Protein AF-0000000084694044 (afdb_homodimer)

Solvent-accessible surface area (backbone atoms only — not comparable to full-atom values): 37065 Å² total; per-residue (Å²): 131,80,78,68,86,47,6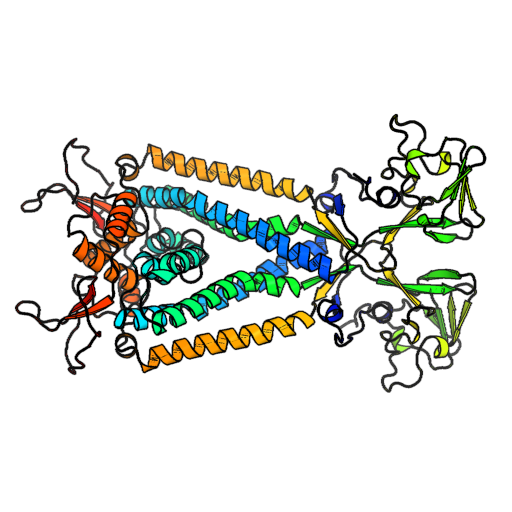2,68,46,20,51,41,33,52,61,80,54,73,52,84,45,79,73,38,28,49,36,62,48,44,68,48,71,86,25,48,60,45,54,37,50,50,50,44,47,48,46,37,54,54,55,17,48,47,51,32,49,50,49,54,63,64,42,46,62,39,52,32,37,46,50,53,39,39,24,30,65,36,58,39,45,55,63,39,50,51,29,47,59,54,32,65,66,37,70,65,26,48,50,39,43,62,73,44,52,81,78,54,66,56,68,67,52,49,50,53,49,50,50,50,47,51,50,28,49,49,48,70,43,43,31,53,59,52,40,67,22,47,46,68,43,66,32,52,33,40,25,30,52,40,96,86,71,34,73,41,59,44,62,70,22,30,37,38,42,96,94,38,81,39,47,48,63,39,82,63,32,57,79,61,44,59,54,72,82,14,37,35,39,45,91,94,42,73,41,44,36,56,76,53,33,71,81,74,61,88,62,67,50,65,60,34,45,56,35,66,27,68,40,94,86,32,52,40,42,60,27,39,32,71,81,62,32,21,16,38,27,36,15,67,43,43,48,70,55,49,50,56,53,48,49,52,50,49,51,52,49,48,51,50,38,50,50,23,65,72,68,20,64,51,55,67,72,56,43,39,66,37,62,65,37,46,28,42,33,47,32,52,28,48,31,70,74,75,41,84,61,54,46,47,54,19,22,70,55,47,50,50,54,50,56,71,65,60,48,32,31,18,36,43,56,42,70,57,47,98,96,34,84,38,22,35,50,43,37,31,63,80,67,82,60,72,48,54,76,79,77,58,94,76,71,52,44,44,132,79,79,68,86,48,64,67,45,17,56,39,32,53,56,80,56,72,52,83,45,80,75,38,28,49,36,61,50,42,68,48,71,86,24,49,60,45,55,37,50,49,51,43,47,48,46,35,53,54,53,18,47,48,51,32,49,50,49,53,63,64,42,45,62,41,52,33,36,44,50,52,38,37,24,31,65,36,58,38,44,54,63,40,49,50,28,46,58,55,32,63,67,37,71,65,26,46,50,39,43,62,73,44,52,82,77,53,65,56,68,65,51,50,52,52,49,51,48,51,46,49,48,30,50,48,47,71,42,43,30,54,59,52,40,67,21,48,46,67,43,66,32,51,31,39,24,30,53,40,97,86,70,34,75,41,60,44,59,70,22,30,36,37,42,95,94,38,80,40,48,50,61,38,84,63,34,54,80,62,36,67,47,68,83,14,36,33,38,43,94,94,42,74,40,44,34,54,76,52,33,76,80,74,64,86,65,60,48,68,58,26,55,53,39,63,31,67,40,94,85,34,50,42,43,59,27,38,31,71,80,60,33,22,16,38,28,36,14,68,43,43,48,70,54,48,50,57,53,50,50,52,50,48,50,52,50,47,52,50,38,49,49,22,64,72,68,21,65,51,53,66,72,56,42,40,65,37,62,64,37,45,27,43,32,47,32,53,28,48,30,71,74,75,38,83,60,54,46,46,54,19,21,68,56,47,51,51,53,49,57,70,63,60,48,33,31,20,36,42,54,43,69,56,46,96,96,33,84,39,23,34,50,45,38,30,62,80,68,82,63,72,48,56,77,80,74,59,96,73,70,52,46,44

Foldseek 3Di:
DQDPLCQQCQQPQQPPDDCPDPVLLQDFRFWDDWADPVVQVVVLVVCLVPVVVVVLVVLCVVLLQLLQLLLLQCLLFFFDWPQLSVCCFPPQLDPSNLVVCVVCLVVGDDPVNNVSSVLSNVSSVCSVCRSVLQSSFKGKDFAKFKWFQDPVRDTDTQQQKWKADPNDIDGSSDSCVQVPQDDQAIWIDDPPDIDGSVQQAPPDDPPSRSSSNPRVQCPDPRRIDIDGDPVRTMIIGTSCSSVVVVVVVVVVSVVSSVVSVVCSCVRRPCVVVVNTRHDVNSVVQSVVALCVQPNDPCVPDDPVRSVVSSVVVRFTWHWEWDAQDDVRQAIEIHIYRPDDDRHDDPPPPDGHYD/DQDPLCQQCQQPQPQPPPCPDPVLLQDFRFWDDWADPVVQVVVLVVCLVPVVVVVLVVLCVVLLQLLQLLLLQCLLFFFDWPQLSVCCFPPQLDPSNLVVCVVCLVVGDDPVNNVSSVLSNVSSVCSVCRSVLQSSFKHKDFDKFKWFQDPVRDTDTQQQKWKADPNDIDGSSDSCVQVVQADQAIWIDDPPDIDGSVQQAPPDDPPSRSSSNPRVQCPPPRRIDIDGDPVRTMIIGTSCSSVVVVVVVVVVSVVVSVVSVVCSCVRRPCVVVVNTRHDVNSVVQSVVALCVQPNDPCVPDDPVRSVVSSVVVRATWHWEWDAQDDVRNAIEIHIYRPDDDRHDDPPPVDGHYD

Organism: Botryosphaeria parva (strain UCR-NP2) (NCBI:txid1287680)

Secondary structure (DSSP, 8-state):
----S-HHHHHSS-------SHHHHT---EEEEEE-HHHHHHHHHHHIIIIIHHHHHHHHHHHHHHHHHHHHHHHHHS-EEHHHHHHHHHSTTSHHHHHHHHHTGGG---HHHHHHHHHHHHHHHHHHHHHHHHHHHEEEEEPEEEEEE-TTS-EEEGGG-EEEETTEEEETT-TTGGGG---TT-EEEETTEEEEHHHHS-TT-SS-S--TT--TT-STTSSEEEEE-TT--EEEEE-GGGHHHHHHHHHHHHHHHHHHHHHHHHH-HHHHTT----HHHHHHHHHHHHHHHH-S--TT--HHHHHHHHHHHT-EEEEEEE--BTTB-SBEEEEESS--S-------TT--B-/----S-HHHHHSS-------SHHHHT---EEEEEE-HHHHHHHHHHHIIIIIHHHHHHHHHHHHHHHHHHHHHHHHHS-EEHHHHHHHHHSTTSHHHHHHHHHTGGG---HHHHHHHHHHHHHHHHHHHHHHHHHHHEEEEEPEEEEEE-TTS-EEEGGG-EEEETTEEEETT-TTGGGG---TT-EEEETTEEEEHHHHS-S--SS-S--TT--TT-STTSSEEEEE-TT--EEEEE-GGGHHHHHHHHHHHHHHHHHHHHHHHHH-HHHHTT----HHHHHHHHHHHHHHHH-S--TT--HHHHHHHHHHHT-EEEEEEE--BTTB-SBEEEEESS--S-------TT--B-

Sequence (708 aa):
MSLPKFANKAICRPAREVPSTLSTFSSVTFSTGTLSWAKAKAIEVLWNFIIGKSIQVVLVLSSYWVFMGALLRNAERTPIPYNVYSSLAFQHGSLASMWYVLKNFGKMRGFRLKATLLWLLFSIFFILASPGILDLMAGYISKKQALVQLSNSVLVPWKNATYVTDSQTFHVSDPWFYKNVPNADGTFHLLDDSWKASDLFTPGGPNPVPHFGTARLQAKGGPFECVPTYENTYEWGLAPGILLIWIPLMLIWTAGMYLVWFDTHRNSKLWRSGRRLGMWRAVLDLAEAIREDLGPDLAGYSNEELDKAINEKGSSWMYYAEGPAVGRPVSHIGLSSRQSGKFDLRADAGQLYGMSLPKFANKAICRPAREVPSTLSTFSSVTFSTGTLSWAKAKAIEVLWNFIIGKSIQVVLVLSSYWVFMGALLRNAERTPIPYNVYSSLAFQHGSLASMWYVLKNFGKMRGFRLKATLLWLLFSIFFILASPGILDLMAGYISKKQALVQLSNSVLVPWKNATYVTDSQTFHVSDPWFYKNVPNADGTFHLLDDSWKASDLFTPGGPNPVPHFGTARLQAKGGPFECVPTYENTYEWGLAPGILLIWIPLMLIWTAGMYLVWFDTHRNSKLWRSGRRLGMWRAVLDLAEAIREDLGPDLAGYSNEELDKAINEKGSSWMYYAEGPAVGRPVSHIGLSSRQSGKFDLRADAGQLYG

pLDDT: mean 76.67, std 16.58, range [20.52, 97.31]

Structure (mmCIF, N/CA/C/O backbone):
data_AF-0000000084694044-model_v1
#
loop_
_entity.id
_entity.type
_entity.pdbx_description
1 polymer 'Uncharacterized protein'
#
loop_
_atom_site.group_PDB
_atom_site.id
_atom_site.type_symbol
_atom_site.label_atom_id
_atom_site.label_alt_id
_atom_site.label_comp_id
_atom_site.label_asym_id
_atom_site.label_entity_id
_atom_site.label_seq_id
_atom_site.pdbx_PDB_ins_code
_atom_site.Cartn_x
_atom_site.Cartn_y
_atom_site.Cartn_z
_atom_site.occupancy
_atom_site.B_iso_or_equiv
_atom_site.auth_seq_id
_atom_site.auth_comp_id
_atom_site.auth_asym_id
_atom_site.auth_atom_id
_atom_site.pdbx_PDB_model_num
ATOM 1 N N . MET A 1 1 ? 5.668 9.438 37.625 1 20.52 1 MET A N 1
ATOM 2 C CA . MET A 1 1 ? 5.152 9.516 36.25 1 20.52 1 MET A CA 1
ATOM 3 C C . MET A 1 1 ? 4.668 10.93 35.938 1 20.52 1 MET A C 1
ATOM 5 O O . MET A 1 1 ? 3.684 11.391 36.531 1 20.52 1 MET A O 1
ATOM 9 N N . SER A 1 2 ? 5.566 11.914 35.75 1 25.88 2 SER A N 1
ATOM 10 C CA . SER A 1 2 ? 5.371 13.359 35.688 1 25.88 2 SER A CA 1
ATOM 11 C C . SER A 1 2 ? 4.266 13.711 34.688 1 25.88 2 SER A C 1
ATOM 13 O O . SER A 1 2 ? 4.223 13.172 33.562 1 25.88 2 SER A O 1
ATOM 15 N N . LEU A 1 3 ? 3.221 14.117 35.219 1 29.59 3 LEU A N 1
ATOM 16 C CA . LEU A 1 3 ? 2.031 14.523 34.5 1 29.59 3 LEU A CA 1
ATOM 17 C C . LEU A 1 3 ? 2.396 15.461 33.344 1 29.59 3 LEU A C 1
ATOM 19 O O . LEU A 1 3 ? 3.119 16.438 33.531 1 29.59 3 LEU A O 1
ATOM 23 N N . PRO A 1 4 ? 2.439 15.094 32.156 1 34.22 4 PRO A N 1
ATOM 24 C CA . PRO A 1 4 ? 2.938 15.805 30.969 1 34.22 4 PRO A CA 1
ATOM 25 C C . PRO A 1 4 ? 2.387 17.219 30.859 1 34.22 4 PRO A C 1
ATOM 27 O O . PRO A 1 4 ? 1.337 17.531 31.438 1 34.22 4 PRO A O 1
ATOM 30 N N . LYS A 1 5 ? 3.156 18.234 30.453 1 40.16 5 LYS A N 1
ATOM 31 C CA . LYS A 1 5 ? 3.047 19.625 30.016 1 40.16 5 LYS A CA 1
ATOM 32 C C . LYS A 1 5 ? 1.666 19.906 29.422 1 40.16 5 LYS A C 1
ATOM 34 O O . LYS A 1 5 ? 1.538 20.156 28.219 1 40.16 5 LYS A O 1
ATOM 39 N N . PHE A 1 6 ? 0.586 19.469 30.031 1 38.5 6 PHE A N 1
ATOM 40 C CA . PHE A 1 6 ? -0.813 19.391 29.625 1 38.5 6 PHE A CA 1
ATOM 41 C C . PHE A 1 6 ? -1.499 20.734 29.781 1 38.5 6 PHE A C 1
ATOM 43 O O . PHE A 1 6 ? -2.553 20.969 29.188 1 38.5 6 PHE A O 1
ATOM 50 N N . ALA A 1 7 ? -1.032 21.625 30.562 1 40.69 7 ALA A N 1
ATOM 51 C CA . ALA A 1 7 ? -1.836 22.766 31 1 40.69 7 ALA A CA 1
ATOM 52 C C . ALA A 1 7 ? -2.154 23.703 29.844 1 40.69 7 ALA A C 1
ATOM 54 O O . ALA A 1 7 ? -3.307 24.094 29.656 1 40.69 7 ALA A O 1
ATOM 55 N N . ASN A 1 8 ? -1.2 24.234 29.188 1 42.09 8 ASN A N 1
ATOM 56 C CA . ASN A 1 8 ? -1.418 25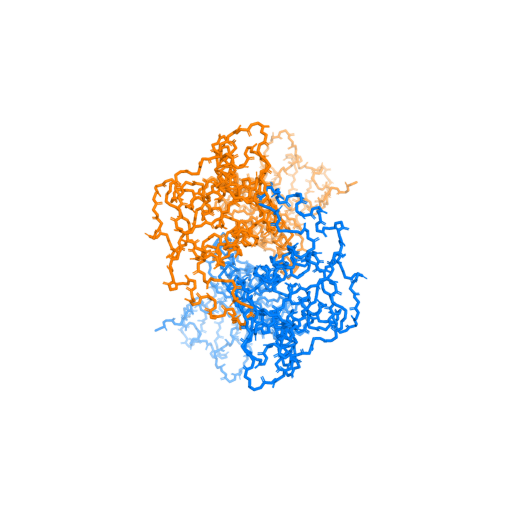.156 28.078 1 42.09 8 ASN A CA 1
ATOM 57 C C . ASN A 1 8 ? -2.148 24.469 26.922 1 42.09 8 ASN A C 1
ATOM 59 O O . ASN A 1 8 ? -2.869 25.125 26.156 1 42.09 8 ASN A O 1
ATOM 63 N N . LYS A 1 9 ? -2.033 23.078 26.938 1 49.19 9 LYS A N 1
ATOM 64 C CA . LYS A 1 9 ? -2.604 22.203 25.906 1 49.19 9 LYS A CA 1
ATOM 65 C C . LYS A 1 9 ? -4.129 22.172 26 1 49.19 9 LYS A C 1
ATOM 67 O O . LYS A 1 9 ? -4.812 22.016 24.984 1 49.19 9 LYS A O 1
ATOM 72 N N . ALA A 1 10 ? -4.551 22.625 27.281 1 53.75 10 ALA A N 1
ATOM 73 C CA . ALA A 1 10 ? -5.961 22.375 27.562 1 53.75 10 ALA A CA 1
ATOM 74 C C . ALA A 1 10 ? -6.848 23.422 26.922 1 53.75 10 ALA A C 1
ATOM 76 O O . ALA A 1 10 ? -7.973 23.125 26.5 1 53.75 10 ALA A O 1
ATOM 77 N N . ILE A 1 11 ? -6.332 24.594 26.859 1 60 11 ILE A N 1
ATOM 78 C CA . ILE A 1 11 ? -7.215 25.641 26.359 1 60 11 ILE A CA 1
ATOM 79 C C . ILE A 1 11 ? -7.434 25.453 24.859 1 60 11 ILE A C 1
ATOM 81 O O . ILE A 1 11 ? -8.547 25.609 24.375 1 60 11 ILE A O 1
ATOM 85 N N . CYS A 1 12 ? -6.367 25.188 24.203 1 62.72 12 CYS A N 1
ATOM 86 C CA . CYS A 1 12 ? -6.496 25.047 22.75 1 62.72 12 CYS A CA 1
ATOM 87 C C . CYS A 1 12 ? -6.512 23.578 22.359 1 62.72 12 CYS A C 1
ATOM 89 O O . CYS A 1 12 ? -6.305 23.234 21.188 1 62.72 12 CYS A O 1
ATOM 91 N N . ARG A 1 13 ? -6.805 22.75 23.297 1 57.44 13 ARG A N 1
ATOM 92 C CA . ARG A 1 13 ? -6.91 21.359 22.891 1 57.44 13 ARG A CA 1
ATOM 93 C C . ARG A 1 13 ? -8.203 21.109 22.109 1 57.44 13 ARG A C 1
ATOM 95 O O . ARG A 1 13 ? -9.242 21.688 22.422 1 57.44 13 ARG A O 1
ATOM 102 N N . PRO A 1 14 ? -7.996 20.453 20.969 1 52.56 14 PRO A N 1
ATOM 103 C CA . PRO A 1 14 ? -9.227 20.141 20.234 1 52.56 14 PRO A CA 1
ATOM 104 C C . PRO A 1 14 ? -10.305 19.531 21.109 1 52.56 14 PRO A C 1
ATOM 106 O O . PRO A 1 14 ? -10 18.719 22 1 52.56 14 PRO A O 1
ATOM 109 N N . ALA A 1 15 ? -11.375 20.328 21.266 1 46.97 15 ALA A N 1
ATOM 110 C CA . ALA A 1 15 ? -12.508 19.812 22.031 1 46.97 15 ALA A CA 1
ATOM 111 C C . ALA A 1 15 ? -12.867 18.406 21.578 1 46.97 15 ALA A C 1
ATOM 113 O O . ALA A 1 15 ? -12.805 18.094 20.375 1 46.97 15 ALA A O 1
ATOM 114 N N . ARG A 1 16 ? -12.641 17.484 22.516 1 44.78 16 ARG A N 1
ATOM 115 C CA . ARG A 1 16 ? -13.188 16.156 22.297 1 44.78 16 ARG A CA 1
ATOM 116 C C . ARG A 1 16 ? -14.617 16.219 21.766 1 44.78 16 ARG A C 1
ATOM 118 O O . ARG A 1 16 ? -15.57 16.141 22.547 1 44.78 16 ARG A O 1
ATOM 125 N N . GLU A 1 17 ? -14.797 17.266 20.922 1 43.81 17 GLU A N 1
ATOM 126 C CA . GLU A 1 17 ? -16.203 17.328 20.531 1 43.81 17 GLU A CA 1
ATOM 127 C C . GLU A 1 17 ? -16.578 16.156 19.641 1 43.81 17 GLU A C 1
ATOM 129 O O . GLU A 1 17 ? -15.766 15.711 18.812 1 43.81 17 GLU A O 1
ATOM 134 N N . VAL A 1 18 ? -17.5 15.531 20.219 1 42.78 18 VAL A N 1
ATOM 135 C CA . VAL A 1 18 ? -18.203 14.547 19.391 1 42.78 18 VAL A CA 1
ATOM 136 C C . VAL A 1 18 ? -18.531 15.148 18.031 1 42.78 18 VAL A C 1
ATOM 138 O O . VAL A 1 18 ? -19.078 16.25 17.938 1 42.78 18 VAL A O 1
ATOM 141 N N . PRO A 1 19 ? -17.812 14.711 16.984 1 46.81 19 PRO A N 1
ATOM 142 C CA . PRO A 1 19 ? -18.062 15.258 15.648 1 46.81 19 PRO A CA 1
ATOM 143 C C . PRO A 1 19 ? -19.547 15.383 15.328 1 46.81 19 PRO A C 1
ATOM 145 O O . PRO A 1 19 ? -20.281 14.398 15.398 1 46.81 19 PRO A O 1
ATOM 148 N N . SER A 1 20 ? -20.203 16.422 15.641 1 49.09 20 SER A N 1
ATOM 149 C CA . SER A 1 20 ? -21.609 16.562 15.281 1 49.09 20 SER A CA 1
ATOM 150 C C . SER A 1 20 ? -21.781 16.719 13.773 1 49.09 20 SER A C 1
ATOM 152 O O . SER A 1 20 ? -22.875 16.5 13.242 1 49.09 20 SER A O 1
ATOM 154 N N . THR A 1 21 ? -20.797 17.344 13.078 1 51.16 21 THR A N 1
ATOM 155 C CA . THR A 1 21 ? -20.953 17.531 11.633 1 51.16 21 THR A CA 1
ATOM 156 C C . THR A 1 21 ? -19.859 16.766 10.883 1 51.16 21 THR A C 1
ATOM 158 O O . THR A 1 21 ? -18.828 16.391 11.461 1 51.16 21 THR A O 1
ATOM 161 N N . LEU A 1 22 ? -20.219 16.344 9.734 1 52.72 22 LEU A N 1
ATOM 162 C CA . LEU A 1 22 ? -19.297 15.648 8.844 1 52.72 22 LEU A CA 1
ATOM 163 C C . LEU A 1 22 ? -17.922 16.281 8.891 1 52.72 22 LEU A C 1
ATOM 165 O O . LEU A 1 22 ? -16.906 15.594 8.789 1 52.72 22 LEU A O 1
ATOM 169 N N . SER A 1 23 ? -17.922 17.547 9.109 1 54.19 23 SER A N 1
ATOM 170 C CA . SER A 1 23 ? -16.672 18.297 9.164 1 54.19 23 SER A CA 1
ATOM 171 C C . SER A 1 23 ? -15.859 17.922 10.398 1 54.19 23 SER A C 1
ATOM 173 O O . SER A 1 23 ? -14.625 17.906 10.359 1 54.19 23 SER A O 1
ATOM 175 N N . THR A 1 24 ? -16.594 17.531 11.375 1 55.44 24 THR A N 1
ATOM 176 C CA . THR A 1 24 ? -15.93 17.172 12.625 1 55.44 24 THR A CA 1
ATOM 177 C C . THR A 1 24 ? -15.406 15.742 12.555 1 55.44 24 THR A C 1
ATOM 179 O O . THR A 1 24 ? -14.492 15.375 13.297 1 55.44 24 THR A O 1
ATOM 182 N N . PHE A 1 25 ? -16 14.984 11.648 1 58.56 25 PHE A N 1
ATOM 183 C CA . PHE A 1 25 ? -15.586 13.594 11.492 1 58.56 25 PHE A CA 1
ATOM 184 C C . PHE A 1 25 ? -14.125 13.516 11.07 1 58.56 25 PHE A C 1
ATOM 186 O O . PHE A 1 25 ? -13.438 12.547 11.391 1 58.56 25 PHE A O 1
ATOM 193 N N . SER A 1 26 ? -13.672 14.602 10.555 1 65.62 26 SER A N 1
ATOM 194 C CA . SER A 1 26 ? -12.336 14.562 9.961 1 65.62 26 SER A CA 1
ATOM 195 C C . SER A 1 26 ? -11.375 15.461 10.719 1 65.62 26 SER A C 1
ATOM 197 O O . SER A 1 26 ? -10.43 16 10.141 1 65.62 26 SER A O 1
ATOM 199 N N . SER A 1 27 ? -11.75 15.562 12.094 1 73.69 27 SER A N 1
ATOM 200 C CA . SER A 1 27 ? -10.844 16.422 12.852 1 73.69 27 SER A CA 1
ATOM 201 C C . SER A 1 27 ? -9.977 15.594 13.805 1 73.69 27 SER A C 1
ATOM 203 O O . SER A 1 27 ? -10.406 14.555 14.297 1 73.69 27 SER A O 1
ATOM 205 N N . VAL A 1 28 ? -8.812 16.109 13.961 1 78.31 28 VAL A N 1
ATOM 206 C CA . VAL A 1 28 ? -7.887 15.477 14.891 1 78.31 28 VAL A CA 1
ATOM 207 C C . VAL A 1 28 ? -8.281 15.828 16.328 1 78.31 28 VAL A C 1
ATOM 209 O O . VAL A 1 28 ? -8.352 17 16.688 1 78.31 28 VAL A O 1
ATOM 212 N N . THR A 1 29 ? -8.68 14.789 17.109 1 75.38 29 THR A N 1
ATOM 213 C CA . THR A 1 29 ? -9.117 15.039 18.469 1 75.38 29 THR A CA 1
ATOM 214 C C . THR A 1 29 ? -8.023 14.648 19.469 1 75.38 29 THR A C 1
ATOM 216 O O . THR A 1 29 ? -8.023 15.117 20.609 1 75.38 29 THR A O 1
ATOM 219 N N . PHE A 1 30 ? -7.238 13.742 19.047 1 76.75 30 PHE A N 1
ATOM 220 C CA . PHE A 1 30 ? -6.121 13.336 19.891 1 76.75 30 PHE A CA 1
ATOM 221 C C . PHE A 1 30 ? -4.793 13.68 19.234 1 76.75 30 PHE A C 1
ATOM 223 O O . PHE A 1 30 ? -4.539 13.273 18.094 1 76.75 30 PHE A O 1
ATOM 230 N N . SER A 1 31 ? -4.109 14.609 19.875 1 82.94 31 SER A N 1
ATOM 231 C CA . SER A 1 31 ? -2.82 14.992 19.312 1 82.94 31 SER A CA 1
ATOM 232 C C . SER A 1 31 ? -1.753 15.102 20.391 1 82.94 31 SER A C 1
ATOM 234 O O . SER A 1 31 ? -2.07 15.312 21.562 1 82.94 31 SER A O 1
ATOM 236 N N . THR A 1 32 ? -0.509 14.758 19.953 1 79.38 32 THR A N 1
ATOM 237 C CA . THR A 1 32 ? 0.59 14.82 20.906 1 79.38 32 THR A CA 1
ATOM 238 C C . THR A 1 32 ? 1.888 15.227 20.203 1 79.38 32 THR A C 1
ATOM 240 O O . THR A 1 32 ? 2.02 15.078 19 1 79.38 32 THR A O 1
ATOM 243 N N . GLY A 1 33 ? 2.656 15.945 21.016 1 81.5 33 GLY A N 1
ATOM 244 C CA . GLY A 1 33 ? 4.012 16.219 20.562 1 81.5 33 GLY A CA 1
ATOM 245 C C . GLY A 1 33 ? 4.195 17.625 20.047 1 81.5 33 GLY A C 1
ATOM 246 O O . GLY A 1 33 ? 3.221 18.344 19.812 1 81.5 33 GLY A O 1
ATOM 247 N N . THR A 1 34 ? 5.449 18.125 20.078 1 85.62 34 THR A N 1
ATOM 248 C CA . THR A 1 34 ? 5.93 19.344 19.422 1 85.62 34 THR A CA 1
ATOM 249 C C . THR A 1 34 ? 6.98 19.016 18.375 1 85.62 34 THR A C 1
ATOM 251 O O . THR A 1 34 ? 8.164 18.875 18.688 1 85.62 34 THR A O 1
ATOM 254 N N . LEU A 1 35 ? 6.441 18.953 17.156 1 87.56 35 LEU A N 1
ATOM 255 C CA . LEU A 1 35 ? 7.281 18.422 16.078 1 87.56 35 LEU A CA 1
ATOM 256 C C . LEU A 1 35 ? 7.434 19.422 14.953 1 87.56 35 LEU A C 1
ATOM 258 O O . LEU A 1 35 ? 6.555 20.266 14.742 1 87.56 35 LEU A O 1
ATOM 262 N N . SER A 1 36 ? 8.602 19.266 14.375 1 83.94 36 SER A N 1
ATOM 263 C CA . SER A 1 36 ? 8.719 19.938 13.086 1 83.94 36 SER A CA 1
ATOM 264 C C . SER A 1 36 ? 7.859 19.25 12.023 1 83.94 36 SER A C 1
ATOM 266 O O . SER A 1 36 ? 7.367 18.141 12.242 1 83.94 36 SER A O 1
ATOM 268 N N . TRP A 1 37 ? 7.656 19.906 10.992 1 84.69 37 TRP A N 1
ATOM 269 C CA . TRP A 1 37 ? 6.852 19.328 9.914 1 84.69 37 TRP A CA 1
ATOM 270 C C . TRP A 1 37 ? 7.434 18 9.445 1 84.69 37 TRP A C 1
ATOM 272 O O . TRP A 1 37 ? 6.695 17.031 9.258 1 84.69 37 TRP A O 1
ATOM 282 N N . ALA A 1 38 ? 8.719 17.984 9.289 1 83.81 38 ALA A N 1
ATOM 283 C CA . ALA A 1 38 ? 9.375 16.781 8.773 1 83.81 38 ALA A CA 1
ATOM 284 C C . ALA A 1 38 ? 9.188 15.602 9.719 1 83.81 38 ALA A C 1
ATOM 286 O O . ALA A 1 38 ? 8.953 14.477 9.281 1 83.81 38 ALA A O 1
ATOM 287 N N . LYS A 1 39 ? 9.305 15.891 10.914 1 87.44 39 LYS A N 1
ATOM 288 C CA . LYS A 1 39 ? 9.148 14.82 11.898 1 87.44 39 LYS A CA 1
ATOM 289 C C . LYS A 1 39 ? 7.703 14.344 11.969 1 87.44 39 LYS A C 1
ATOM 291 O O . LYS A 1 39 ? 7.445 13.141 12.078 1 87.44 39 LYS A O 1
ATOM 296 N N . ALA A 1 40 ? 6.781 15.32 11.953 1 90.5 40 ALA A N 1
ATOM 297 C CA . ALA A 1 40 ? 5.367 14.945 11.961 1 90.5 40 ALA A CA 1
ATOM 298 C C . ALA A 1 40 ? 5.012 14.102 10.742 1 90.5 40 ALA A C 1
ATOM 300 O O . ALA A 1 40 ? 4.305 13.102 10.859 1 90.5 40 ALA A O 1
ATOM 301 N N . LYS A 1 41 ? 5.566 14.477 9.625 1 90.31 41 LYS A N 1
ATOM 302 C CA . LYS A 1 41 ? 5.316 13.742 8.391 1 90.31 41 LYS A CA 1
ATOM 303 C C . LYS A 1 41 ? 5.93 12.344 8.445 1 90.31 41 LYS A C 1
ATOM 305 O O . LYS A 1 41 ? 5.316 11.367 8 1 90.31 41 LYS A O 1
ATOM 310 N N . ALA A 1 42 ? 7.09 12.242 8.992 1 89.25 42 ALA A N 1
ATOM 311 C CA . ALA A 1 42 ? 7.75 10.945 9.102 1 89.25 42 ALA A CA 1
ATOM 312 C C . ALA A 1 42 ? 6.945 9.992 9.984 1 89.25 42 ALA A C 1
ATOM 314 O O . ALA A 1 42 ? 6.805 8.812 9.664 1 89.25 42 ALA A O 1
ATOM 315 N N . ILE A 1 43 ? 6.398 10.539 11.023 1 91.38 43 ILE A N 1
ATOM 316 C CA . ILE A 1 43 ? 5.602 9.711 11.93 1 91.38 43 ILE A CA 1
ATOM 317 C C . ILE A 1 43 ? 4.344 9.234 11.211 1 91.38 43 ILE A C 1
ATOM 319 O O . ILE A 1 43 ? 3.941 8.07 11.359 1 91.38 43 ILE A O 1
ATOM 323 N N . GLU A 1 44 ? 3.801 10.117 10.516 1 92.5 44 GLU A N 1
ATOM 324 C CA . GLU A 1 44 ? 2.598 9.758 9.773 1 92.5 44 GLU A CA 1
ATOM 325 C C . GLU A 1 44 ? 2.887 8.664 8.75 1 92.5 44 GLU A C 1
ATOM 327 O O . GLU A 1 44 ? 2.123 7.703 8.625 1 92.5 44 GLU A O 1
ATOM 332 N N . VAL A 1 45 ? 3.949 8.828 8.055 1 90.69 45 VAL A N 1
ATOM 333 C CA . VAL A 1 45 ? 4.309 7.852 7.035 1 90.69 45 VAL A CA 1
ATOM 334 C C . VAL A 1 45 ? 4.629 6.512 7.695 1 90.69 45 VAL A C 1
ATOM 336 O O . VAL A 1 45 ? 4.262 5.453 7.18 1 90.69 45 VAL A O 1
ATOM 339 N N . LEU A 1 46 ? 5.277 6.559 8.812 1 91.56 46 LEU A N 1
ATOM 340 C CA . LEU A 1 46 ? 5.574 5.336 9.547 1 91.56 46 LEU A CA 1
ATOM 341 C C . LEU A 1 46 ? 4.293 4.66 10.023 1 91.56 46 LEU A C 1
ATOM 343 O O . LEU A 1 46 ? 4.176 3.434 9.969 1 91.56 46 LEU A O 1
ATOM 347 N N . TRP A 1 47 ? 3.369 5.477 10.461 1 91.25 47 TRP A N 1
ATOM 348 C CA . TRP A 1 47 ? 2.062 4.953 10.844 1 91.25 47 TRP A CA 1
ATOM 349 C C . TRP A 1 47 ? 1.401 4.23 9.672 1 91.25 47 TRP A C 1
ATOM 351 O O . TRP A 1 47 ? 0.889 3.119 9.828 1 91.25 47 TRP A O 1
ATOM 361 N N . ASN A 1 48 ? 1.427 4.828 8.562 1 89.75 48 ASN A N 1
ATOM 362 C CA . ASN A 1 48 ? 0.819 4.234 7.379 1 89.75 48 ASN A CA 1
ATOM 363 C C . ASN A 1 48 ? 1.51 2.934 6.984 1 89.75 48 ASN A C 1
ATOM 365 O O . ASN A 1 48 ? 0.851 1.976 6.574 1 89.75 48 ASN A O 1
ATOM 369 N N . PHE A 1 49 ? 2.766 2.924 7.156 1 87.25 49 PHE A N 1
ATOM 370 C CA . PHE A 1 49 ? 3.539 1.753 6.758 1 87.25 49 PHE A CA 1
ATOM 371 C C . PHE A 1 49 ? 3.348 0.614 7.754 1 87.25 49 PHE A C 1
ATOM 373 O O . PHE A 1 49 ? 3.148 -0.536 7.355 1 87.25 49 PHE A O 1
ATOM 380 N N . ILE A 1 50 ? 3.322 0.873 8.977 1 89.75 50 ILE A N 1
ATOM 381 C CA . ILE A 1 50 ? 3.262 -0.177 9.992 1 89.75 50 ILE A CA 1
ATOM 382 C C . ILE A 1 50 ? 1.813 -0.618 10.188 1 89.75 50 ILE A C 1
ATOM 384 O O . ILE A 1 50 ? 1.49 -1.798 10.031 1 89.75 50 ILE A O 1
ATOM 388 N N . ILE A 1 51 ? 0.95 0.3 10.422 1 91.12 51 ILE A N 1
ATOM 389 C CA . ILE A 1 51 ? -0.434 -0.05 10.727 1 91.12 51 ILE A CA 1
ATOM 390 C C . ILE A 1 51 ? -1.184 -0.353 9.43 1 91.12 51 ILE A C 1
ATOM 392 O O . ILE A 1 51 ? -1.877 -1.368 9.328 1 91.12 51 ILE A O 1
ATOM 396 N N . GLY A 1 52 ? -1.035 0.521 8.492 1 89.81 52 GLY A N 1
ATOM 397 C CA . GLY A 1 52 ? -1.729 0.314 7.23 1 89.81 52 GLY A CA 1
ATOM 398 C C . GLY A 1 52 ? -1.355 -0.989 6.547 1 89.81 52 GLY A C 1
ATOM 399 O O . GLY A 1 52 ? -2.229 -1.788 6.203 1 89.81 52 GLY A O 1
ATOM 400 N N . LYS A 1 53 ? -0.103 -1.26 6.387 1 88.25 53 LYS A N 1
ATOM 401 C CA . LYS A 1 53 ? 0.35 -2.463 5.695 1 88.25 53 LYS A CA 1
ATOM 402 C C . LYS A 1 53 ? 0.123 -3.707 6.547 1 88.25 53 LYS A C 1
ATOM 404 O O . LYS A 1 53 ? -0.151 -4.785 6.02 1 88.25 53 LYS A O 1
ATOM 409 N N . SER A 1 54 ? 0.228 -3.561 7.859 1 90.81 54 SER A N 1
ATOM 410 C CA . SER A 1 54 ? -0.022 -4.703 8.727 1 90.81 54 SER A CA 1
ATOM 411 C C . SER A 1 54 ? -1.469 -5.176 8.625 1 90.81 54 SER A C 1
ATOM 413 O O . SER A 1 54 ? -1.73 -6.375 8.516 1 90.81 54 SER A O 1
ATOM 415 N N . ILE A 1 55 ? -2.312 -4.215 8.641 1 92.88 55 ILE A N 1
ATOM 416 C CA . ILE A 1 55 ? -3.723 -4.582 8.539 1 92.88 55 ILE A CA 1
ATOM 417 C C . ILE A 1 55 ? -4.004 -5.199 7.176 1 92.88 55 ILE A C 1
ATOM 419 O O . ILE A 1 55 ? -4.762 -6.168 7.066 1 92.88 55 ILE A O 1
ATOM 423 N N . GLN A 1 56 ? -3.379 -4.641 6.188 1 91 56 GLN A N 1
ATOM 424 C CA . GLN A 1 56 ? -3.553 -5.184 4.848 1 91 56 GLN A CA 1
ATOM 425 C C . GLN A 1 56 ? -3.068 -6.629 4.77 1 91 56 GLN A C 1
ATOM 427 O O . GLN A 1 56 ? -3.74 -7.484 4.191 1 91 56 GLN A O 1
ATOM 432 N N . VAL A 1 57 ? -1.997 -6.949 5.41 1 89.38 57 VAL A N 1
ATOM 433 C CA . VAL A 1 57 ? -1.444 -8.297 5.426 1 89.38 57 VAL A CA 1
ATOM 434 C C . VAL A 1 57 ? -2.396 -9.242 6.16 1 89.38 57 VAL A C 1
ATOM 436 O O . VAL A 1 57 ? -2.65 -10.359 5.703 1 89.38 57 VAL A O 1
ATOM 439 N N . VAL A 1 58 ? -2.938 -8.781 7.184 1 92.5 58 VAL A N 1
ATOM 440 C CA . VAL A 1 58 ? -3.867 -9.594 7.961 1 92.5 58 VAL A CA 1
ATOM 441 C C . VAL A 1 58 ? -5.109 -9.898 7.129 1 92.5 58 VAL A C 1
ATOM 443 O O . VAL A 1 58 ? -5.598 -11.031 7.125 1 92.5 58 VAL A O 1
ATOM 446 N N . LEU A 1 59 ? -5.516 -8.914 6.43 1 94.12 59 LEU A N 1
ATOM 447 C CA . LEU A 1 59 ? -6.703 -9.102 5.602 1 94.12 59 LEU A CA 1
ATOM 448 C C . LEU A 1 59 ? -6.43 -10.086 4.473 1 94.12 59 LEU A C 1
ATOM 450 O O . LEU A 1 59 ? -7.262 -10.953 4.18 1 94.12 59 LEU A O 1
ATOM 454 N N . VAL A 1 60 ? -5.258 -10.016 3.877 1 90.06 60 VAL A N 1
ATOM 455 C CA . VAL A 1 60 ? -4.902 -10.906 2.779 1 90.06 60 VAL A CA 1
ATOM 456 C C . VAL A 1 60 ? -4.75 -12.336 3.301 1 90.06 60 VAL A C 1
ATOM 458 O O . VAL A 1 60 ? -5.273 -13.281 2.705 1 90.06 60 VAL A O 1
ATOM 461 N N . LEU A 1 61 ? -4.152 -12.492 4.426 1 89.12 61 LEU A N 1
ATOM 462 C CA . LEU A 1 61 ? -3.914 -13.812 4.992 1 89.12 61 LEU A CA 1
ATOM 463 C C . LEU A 1 61 ? -5.219 -14.445 5.457 1 89.12 61 LEU A C 1
ATOM 465 O O . LEU A 1 61 ? -5.438 -15.648 5.262 1 89.12 61 LEU A O 1
ATOM 469 N N . SER A 1 62 ? -6.055 -13.594 5.98 1 91.62 62 SER A N 1
ATOM 470 C CA . SER A 1 62 ? -7.305 -14.125 6.508 1 91.62 62 SER A CA 1
ATOM 471 C C . SER A 1 62 ? -8.273 -14.477 5.383 1 91.62 62 SER A C 1
ATOM 473 O O . SER A 1 62 ? -9.117 -15.359 5.535 1 91.62 62 SER A O 1
ATOM 475 N N . SER A 1 63 ? -8.133 -13.805 4.293 1 94 63 SER A N 1
ATOM 476 C CA . SER A 1 63 ? -9.094 -14.016 3.211 1 94 63 SER A CA 1
ATOM 477 C C . SER A 1 63 ? -8.648 -15.156 2.301 1 94 63 SER A C 1
ATOM 479 O O . SER A 1 63 ? -9.414 -15.609 1.446 1 94 63 SER A O 1
ATOM 481 N N . TYR A 1 64 ? -7.508 -15.703 2.465 1 91.12 64 TYR A N 1
ATOM 482 C CA . TYR A 1 64 ? -6.93 -16.703 1.576 1 91.12 64 TYR A CA 1
ATOM 483 C C . TYR A 1 64 ? -7.82 -17.938 1.485 1 91.12 64 TYR A C 1
ATOM 485 O O . TYR A 1 64 ? -8.227 -18.328 0.393 1 91.12 64 TYR A O 1
ATOM 493 N N . TRP A 1 65 ? -8.203 -18.391 2.611 1 91 65 TRP A N 1
ATOM 494 C CA . TRP A 1 65 ? -8.969 -19.641 2.65 1 91 65 TRP A CA 1
ATOM 495 C C . TRP A 1 65 ? -10.375 -19.422 2.119 1 91 65 TRP A C 1
ATOM 497 O O . TRP A 1 65 ? -10.969 -20.328 1.535 1 91 65 TRP A O 1
ATOM 507 N N . VAL A 1 66 ? -10.852 -18.297 2.316 1 94.12 66 VAL A N 1
ATOM 508 C CA . VAL A 1 66 ? -12.195 -18.016 1.822 1 94.12 66 VAL A CA 1
ATOM 509 C C . VAL A 1 66 ? -12.18 -17.922 0.298 1 94.12 66 VAL A C 1
ATOM 511 O O . VAL A 1 66 ? -13.062 -18.438 -0.375 1 94.12 66 VAL A O 1
ATOM 514 N N . PHE A 1 67 ? -11.141 -17.297 -0.229 1 94.25 67 PHE A N 1
ATOM 515 C CA . PHE A 1 67 ? -11 -17.188 -1.676 1 94.25 67 PHE A CA 1
ATOM 516 C C . PHE A 1 67 ? -10.836 -18.562 -2.309 1 94.25 67 PHE A C 1
ATOM 518 O O . PHE A 1 67 ? -11.492 -18.875 -3.305 1 94.25 67 PHE A O 1
ATOM 525 N N . MET A 1 68 ? -10.031 -19.391 -1.691 1 93.75 68 MET A N 1
ATOM 526 C CA . MET A 1 68 ? -9.797 -20.734 -2.205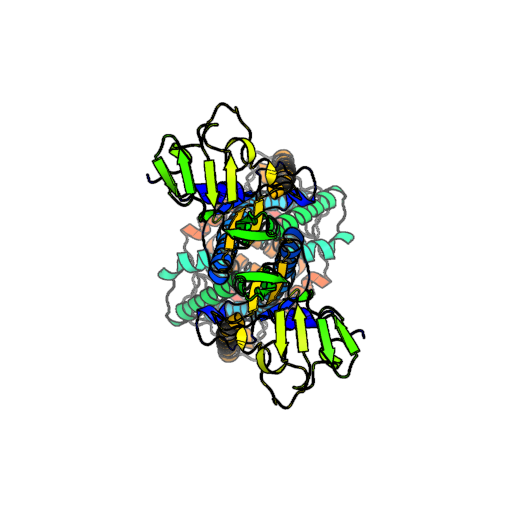 1 93.75 68 MET A CA 1
ATOM 527 C C . MET A 1 68 ? -11.07 -21.578 -2.121 1 93.75 68 MET A C 1
ATOM 529 O O . MET A 1 68 ? -11.391 -22.328 -3.053 1 93.75 68 MET A O 1
ATOM 533 N N . GLY A 1 69 ? -11.719 -21.391 -1.003 1 92.94 69 GLY A N 1
ATOM 534 C CA . GLY A 1 69 ? -12.969 -22.125 -0.864 1 92.94 69 GLY A CA 1
ATOM 535 C C . GLY A 1 69 ? -14.023 -21.688 -1.864 1 92.94 69 GLY A C 1
ATOM 536 O O . GLY A 1 69 ? -14.727 -22.531 -2.434 1 92.94 69 GLY A O 1
ATOM 537 N N . ALA A 1 70 ? -14.125 -20.453 -2.068 1 92.88 70 ALA A N 1
ATOM 538 C CA . ALA A 1 70 ? -15.094 -19.922 -3.027 1 92.88 70 ALA A CA 1
ATOM 539 C C . ALA A 1 70 ? -14.781 -20.406 -4.441 1 92.88 70 ALA A C 1
ATOM 541 O O . ALA A 1 70 ? -15.688 -20.734 -5.203 1 92.88 70 ALA A O 1
ATOM 542 N N . LEU A 1 71 ? -13.531 -20.375 -4.742 1 91.44 71 LEU A N 1
ATOM 543 C CA . LEU A 1 71 ? -13.109 -20.844 -6.059 1 91.44 71 LEU A CA 1
ATOM 544 C C . LEU A 1 71 ? -13.438 -22.312 -6.25 1 91.44 71 LEU A C 1
ATOM 546 O O . LEU A 1 71 ? -13.953 -22.719 -7.301 1 91.44 71 LEU A O 1
ATOM 550 N N . LEU A 1 72 ? -13.141 -23.062 -5.254 1 90.5 72 LEU A N 1
ATOM 551 C CA . LEU A 1 72 ? -13.414 -24.5 -5.281 1 90.5 72 LEU A CA 1
ATOM 552 C C . LEU A 1 72 ? -14.906 -24.766 -5.438 1 90.5 72 LEU A C 1
ATOM 554 O O . LEU A 1 72 ? -15.312 -25.547 -6.297 1 90.5 72 LEU A O 1
ATOM 558 N N . ARG A 1 73 ? -15.633 -24.109 -4.688 1 90.94 73 ARG A N 1
ATOM 559 C CA . ARG A 1 73 ? -17.078 -24.297 -4.688 1 90.94 73 ARG A CA 1
ATOM 560 C C . ARG A 1 73 ? -17.672 -23.922 -6.035 1 90.94 73 ARG A C 1
ATOM 562 O O . ARG A 1 73 ? -18.531 -24.641 -6.562 1 90.94 73 ARG A O 1
ATOM 569 N N . ASN A 1 74 ? -17.281 -22.922 -6.602 1 89.75 74 ASN A N 1
ATOM 570 C CA . ASN A 1 74 ? -17.828 -22.453 -7.871 1 89.75 74 ASN A CA 1
ATOM 571 C C . ASN A 1 74 ? -17.328 -23.297 -9.039 1 89.75 74 ASN A C 1
ATOM 573 O O . ASN A 1 74 ? -18.062 -23.531 -10.008 1 89.75 74 ASN A O 1
ATOM 577 N N . ALA A 1 75 ? -16.109 -23.766 -8.922 1 88.38 75 ALA A N 1
ATOM 578 C CA . ALA A 1 75 ? -15.555 -24.594 -9.984 1 88.38 75 ALA A CA 1
ATOM 579 C C . ALA A 1 75 ? -16.203 -25.969 -10 1 88.38 75 ALA A C 1
ATOM 581 O O . ALA A 1 75 ? -16.094 -26.703 -10.992 1 88.38 75 ALA A O 1
ATOM 582 N N . GLU A 1 76 ? -16.891 -26.344 -8.953 1 87 76 GLU A N 1
ATOM 583 C CA . GLU A 1 76 ? -17.656 -27.578 -8.906 1 87 76 GLU A CA 1
ATOM 584 C C . GLU A 1 76 ? -18.938 -27.469 -9.719 1 87 76 GLU A C 1
ATOM 586 O O . GLU A 1 76 ? -19.469 -28.484 -10.203 1 87 76 GLU A O 1
ATOM 591 N N . ARG A 1 77 ? -19.359 -26.25 -9.844 1 83.81 77 ARG A N 1
ATOM 592 C CA . ARG A 1 77 ? -20.703 -26.094 -10.375 1 83.81 77 ARG A CA 1
ATOM 593 C C . ARG A 1 77 ? -20.672 -25.453 -11.766 1 83.81 77 ARG A C 1
ATOM 595 O O . ARG A 1 77 ? -21.484 -25.781 -12.625 1 83.81 77 ARG A O 1
ATOM 602 N N . THR A 1 78 ? -19.812 -24.516 -11.898 1 85.25 78 THR A N 1
ATOM 603 C CA . THR A 1 78 ? -19.812 -23.734 -13.133 1 85.25 78 THR A CA 1
ATOM 604 C C . THR A 1 78 ? -18.391 -23.594 -13.68 1 85.25 78 THR A C 1
ATOM 606 O O . THR A 1 78 ? -17.438 -23.484 -12.914 1 85.25 78 THR A O 1
ATOM 609 N N . PRO A 1 79 ? -18.312 -23.672 -14.93 1 87.19 79 PRO A N 1
ATOM 610 C CA . PRO A 1 79 ? -17 -23.484 -15.523 1 87.19 79 PRO A CA 1
ATOM 611 C C . PRO A 1 79 ? -16.469 -22.062 -15.32 1 87.19 79 PRO A C 1
ATOM 613 O O . PRO A 1 79 ? -17.219 -21.094 -15.445 1 87.19 79 PRO A O 1
ATOM 616 N N . ILE A 1 80 ? -15.234 -21.969 -14.93 1 88.62 80 ILE A N 1
ATOM 617 C CA . ILE A 1 80 ? -14.555 -20.703 -14.695 1 88.62 80 ILE A CA 1
ATOM 618 C C . ILE A 1 80 ? -13.438 -20.516 -15.719 1 88.62 80 ILE A C 1
ATOM 620 O O . ILE A 1 80 ? -12.672 -21.438 -15.984 1 88.62 80 ILE A O 1
ATOM 624 N N . PRO A 1 81 ? -13.391 -19.328 -16.281 1 87.62 81 PRO A N 1
ATOM 625 C CA . PRO A 1 81 ? -12.297 -19.094 -17.219 1 87.62 81 PRO A CA 1
ATOM 626 C C . PRO A 1 81 ? -10.922 -19.312 -16.594 1 87.62 81 PRO A C 1
ATOM 628 O O . PRO A 1 81 ? -10.719 -19.016 -15.414 1 87.62 81 PRO A O 1
ATOM 631 N N . TYR A 1 82 ? -9.969 -19.672 -17.469 1 85.12 82 TYR A N 1
ATOM 632 C CA . TYR A 1 82 ? -8.617 -20.031 -17.062 1 85.12 82 TYR A CA 1
ATOM 633 C C . TYR A 1 82 ? -7.941 -18.875 -16.328 1 85.12 82 TYR A C 1
ATOM 635 O O . TYR A 1 82 ? -7.328 -19.062 -15.281 1 85.12 82 TYR A O 1
ATOM 643 N N . ASN A 1 83 ? -8.07 -17.797 -16.875 1 85.5 83 ASN A N 1
ATOM 644 C CA . ASN A 1 83 ? -7.355 -16.625 -16.375 1 85.5 83 ASN A CA 1
ATOM 645 C C . ASN A 1 83 ? -7.906 -16.188 -15.016 1 85.5 83 ASN A C 1
ATOM 647 O O . ASN A 1 83 ? -7.156 -15.734 -14.148 1 85.5 83 ASN A O 1
ATOM 651 N N . VAL A 1 84 ? -9.195 -16.391 -14.883 1 88.56 84 VAL A N 1
ATOM 652 C CA . VAL A 1 84 ? -9.828 -16.031 -13.617 1 88.56 84 VAL A CA 1
ATOM 653 C C . VAL A 1 84 ? -9.43 -17.031 -12.539 1 88.56 84 VAL A C 1
ATOM 655 O O . VAL A 1 84 ? -9.031 -16.641 -11.438 1 88.56 84 VAL A O 1
ATOM 658 N N . TYR A 1 85 ? -9.469 -18.281 -12.891 1 89.88 85 TYR A N 1
ATOM 659 C CA . TYR A 1 85 ? -9.117 -19.328 -11.945 1 89.88 85 TYR A CA 1
ATOM 660 C C . TYR A 1 85 ? -7.664 -19.203 -11.5 1 89.88 85 TYR A C 1
ATOM 662 O O . TYR A 1 85 ? -7.371 -19.203 -10.305 1 89.88 85 TYR A O 1
ATOM 670 N N . SER A 1 86 ? -6.773 -19.047 -12.422 1 89.75 86 SER A N 1
ATOM 671 C CA . SER A 1 86 ? -5.348 -19 -12.109 1 89.75 86 SER A CA 1
ATOM 672 C C . SER A 1 86 ? -4.98 -17.734 -11.344 1 89.75 86 SER A C 1
ATOM 674 O O . SER A 1 86 ? -4.188 -17.781 -10.406 1 89.75 86 SER A O 1
ATOM 676 N N . SER A 1 87 ? -5.57 -16.641 -11.727 1 88.75 87 SER A N 1
ATOM 677 C CA . SER A 1 87 ? -5.246 -15.391 -11.055 1 88.75 87 SER A CA 1
ATOM 678 C C . SER A 1 87 ? -5.727 -15.406 -9.602 1 88.75 87 SER A C 1
ATOM 680 O O . SER A 1 87 ? -5.027 -14.93 -8.711 1 88.75 87 SER A O 1
ATOM 682 N N . LEU A 1 88 ? -6.867 -15.938 -9.367 1 90.06 88 LEU A N 1
ATOM 683 C CA . LEU A 1 88 ? -7.402 -15.992 -8.008 1 90.06 88 LEU A CA 1
ATOM 684 C C . LEU A 1 88 ? -6.676 -17.047 -7.18 1 90.06 88 LEU A C 1
ATOM 686 O O . LEU A 1 88 ? -6.469 -16.859 -5.977 1 90.06 88 LEU A O 1
ATOM 690 N N . ALA A 1 89 ? -6.242 -18.047 -7.812 1 89.88 89 ALA A N 1
ATOM 691 C CA . ALA A 1 89 ? -5.578 -19.141 -7.098 1 89.88 89 ALA A CA 1
ATOM 692 C C . ALA A 1 89 ? -4.16 -18.734 -6.695 1 89.88 89 ALA A C 1
ATOM 694 O O . ALA A 1 89 ? -3.693 -19.094 -5.609 1 89.88 89 ALA A O 1
ATOM 695 N N . PHE A 1 90 ? -3.52 -18.016 -7.59 1 87.38 90 PHE A N 1
ATOM 696 C CA . PHE A 1 90 ? -2.107 -17.75 -7.332 1 87.38 90 PHE A CA 1
ATOM 697 C C . PHE A 1 90 ? -1.917 -16.344 -6.754 1 87.38 90 PHE A C 1
ATOM 699 O O . PHE A 1 90 ? -0.956 -16.094 -6.023 1 87.38 90 PHE A O 1
ATOM 706 N N . GLN A 1 91 ? -2.699 -15.453 -7.078 1 84.5 91 GLN A N 1
ATOM 707 C CA . GLN A 1 91 ? -2.555 -14.07 -6.648 1 84.5 91 GLN A CA 1
ATOM 708 C C . GLN A 1 91 ? -3.887 -13.5 -6.16 1 84.5 91 GLN A C 1
ATOM 710 O O . GLN A 1 91 ? -4.355 -12.484 -6.672 1 84.5 91 GLN A O 1
ATOM 715 N N . HIS A 1 92 ? -4.258 -14.164 -4.984 1 78.94 92 HIS A N 1
ATOM 716 C CA . HIS A 1 92 ? -5.562 -13.711 -4.516 1 78.94 92 HIS A CA 1
ATOM 717 C C . HIS A 1 92 ? -5.469 -12.32 -3.891 1 78.94 92 HIS A C 1
ATOM 719 O O . HIS A 1 92 ? -4.473 -11.992 -3.246 1 78.94 92 HIS A O 1
ATOM 725 N N . GLY A 1 93 ? -6.086 -11.359 -4.32 1 77.75 93 GLY A N 1
ATOM 726 C CA . GLY A 1 93 ? -6.098 -10.039 -3.715 1 77.75 93 GLY A CA 1
ATOM 727 C C . GLY A 1 93 ? -5.254 -9.031 -4.473 1 77.75 93 GLY A C 1
ATOM 728 O O . GLY A 1 93 ? -4.883 -7.984 -3.93 1 77.75 93 GLY A O 1
ATOM 729 N N . SER A 1 94 ? -4.781 -9.398 -5.551 1 80.5 94 SER A N 1
ATOM 730 C CA . SER A 1 94 ? -3.938 -8.5 -6.336 1 80.5 94 SER A CA 1
ATOM 731 C C . SER A 1 94 ? -4.75 -7.758 -7.387 1 80.5 94 SER A C 1
ATOM 733 O O . SER A 1 94 ? -5.898 -8.109 -7.66 1 80.5 94 SER A O 1
ATOM 735 N N . LEU A 1 95 ? -4.148 -6.727 -7.902 1 81.69 95 LEU A N 1
ATOM 736 C CA . LEU A 1 95 ? -4.777 -5.957 -8.969 1 81.69 95 LEU A CA 1
ATOM 737 C C . LEU A 1 95 ? -4.941 -6.801 -10.227 1 81.69 95 LEU A C 1
ATOM 739 O O . LEU A 1 95 ? -5.902 -6.625 -10.977 1 81.69 95 LEU A O 1
ATOM 743 N N . ALA A 1 96 ? -4.062 -7.707 -10.375 1 78.12 96 ALA A N 1
ATOM 744 C CA . ALA A 1 96 ? -4.145 -8.586 -11.539 1 78.12 96 ALA A CA 1
ATOM 745 C C . ALA A 1 96 ? -5.398 -9.461 -11.477 1 78.12 96 ALA A C 1
ATOM 747 O O . ALA A 1 96 ? -6.102 -9.617 -12.477 1 78.12 96 ALA A O 1
ATOM 748 N N . SER A 1 97 ? -5.625 -9.984 -10.328 1 85.12 97 SER A N 1
ATOM 749 C CA . SER A 1 97 ? -6.82 -10.797 -10.164 1 85.12 97 SER A CA 1
ATOM 750 C C . SER A 1 97 ? -8.086 -9.977 -10.406 1 85.12 97 SER A C 1
ATOM 752 O O . SER A 1 97 ? -9.031 -10.461 -11.023 1 85.12 97 SER A O 1
ATOM 754 N N . MET A 1 98 ? -8.031 -8.781 -9.906 1 87.44 98 MET A N 1
ATOM 755 C CA . MET A 1 98 ? -9.18 -7.898 -10.125 1 87.44 98 MET A CA 1
ATOM 756 C C . MET A 1 98 ? -9.398 -7.652 -11.617 1 87.44 98 MET A C 1
ATOM 758 O O . MET A 1 98 ? -10.539 -7.691 -12.094 1 87.44 98 MET A O 1
ATOM 762 N N . TRP A 1 99 ? -8.383 -7.461 -12.305 1 85.81 99 TRP A N 1
ATOM 763 C CA . TRP A 1 99 ? -8.445 -7.156 -13.727 1 85.81 99 TRP A CA 1
ATOM 764 C C . TRP A 1 99 ? -9.031 -8.328 -14.508 1 85.81 99 TRP A C 1
ATOM 766 O O . TRP A 1 99 ? -9.898 -8.148 -15.359 1 85.81 99 TRP A O 1
ATOM 776 N N . TYR A 1 100 ? -8.617 -9.547 -14.195 1 85.75 100 TYR A N 1
ATOM 777 C CA . TYR A 1 100 ? -9.078 -10.719 -14.938 1 85.75 100 TYR A CA 1
ATOM 778 C C . TYR A 1 100 ? -10.531 -11.031 -14.617 1 85.75 100 TYR A C 1
ATOM 780 O O . TYR A 1 100 ? -11.289 -11.461 -15.492 1 85.75 100 TYR A O 1
ATOM 788 N N . VAL A 1 101 ? -10.883 -10.805 -13.398 1 87.5 101 VAL A N 1
ATOM 789 C CA . VAL A 1 101 ? -12.281 -11.023 -13.031 1 87.5 101 VAL A CA 1
ATOM 790 C C . VAL A 1 101 ? -13.172 -10.016 -13.758 1 87.5 101 VAL A C 1
ATOM 792 O O . VAL A 1 101 ? -14.195 -10.391 -14.328 1 87.5 101 VAL A O 1
ATOM 795 N N . LEU A 1 102 ? -12.734 -8.789 -13.82 1 89.69 102 LEU A N 1
ATOM 796 C CA . LEU A 1 102 ? -13.516 -7.738 -14.477 1 89.69 102 LEU A CA 1
ATOM 797 C C . LEU A 1 102 ? -13.586 -7.973 -15.977 1 89.69 102 LEU A C 1
ATOM 799 O O . LEU A 1 102 ? -14.648 -7.816 -16.578 1 89.69 102 LEU A O 1
ATOM 803 N N . LYS A 1 103 ? -12.531 -8.367 -16.531 1 86.31 103 LYS A N 1
ATOM 804 C CA . LYS A 1 103 ? -12.445 -8.562 -17.984 1 86.31 103 LYS A CA 1
ATOM 805 C C . LYS A 1 103 ? -13.328 -9.719 -18.438 1 86.31 103 LYS A C 1
ATOM 807 O O . LYS A 1 103 ? -13.883 -9.688 -19.531 1 86.31 103 LYS A O 1
ATOM 812 N N . ASN A 1 104 ? -13.477 -10.734 -17.578 1 86.06 104 ASN A N 1
ATOM 813 C CA . ASN A 1 104 ? -14.211 -11.93 -17.969 1 86.06 104 ASN A CA 1
ATOM 814 C C . ASN A 1 104 ? -15.586 -11.984 -17.312 1 86.06 104 ASN A C 1
ATOM 816 O O . ASN A 1 104 ? -16.266 -13.008 -17.375 1 86.06 104 ASN A O 1
ATOM 820 N N . PHE A 1 105 ? -15.953 -10.883 -16.719 1 86.56 105 PHE A N 1
ATOM 821 C CA . PHE A 1 105 ? -17.203 -10.875 -15.961 1 86.56 105 PHE A CA 1
ATOM 822 C C . PHE A 1 105 ? -18.391 -11.164 -16.859 1 86.56 105 PHE A C 1
ATOM 824 O O . PHE A 1 105 ? -19.312 -11.883 -16.469 1 86.56 105 PHE A O 1
ATOM 831 N N . GLY A 1 106 ? -18.359 -10.695 -18.016 1 81.62 106 GLY A N 1
ATOM 832 C CA . GLY A 1 106 ? -19.453 -10.867 -18.953 1 81.62 106 GLY A CA 1
ATOM 833 C C . GLY A 1 106 ? -19.531 -12.273 -19.531 1 81.62 106 GLY A C 1
ATOM 834 O O . GLY A 1 106 ? -20.609 -12.727 -19.938 1 81.62 106 GLY A O 1
ATOM 835 N N . LYS A 1 107 ? -18.438 -13.086 -19.562 1 77.88 107 LYS A N 1
ATOM 836 C CA . LYS A 1 107 ? -18.375 -14.414 -20.172 1 77.88 107 LYS A CA 1
ATOM 837 C C . LYS A 1 107 ? -18.844 -15.492 -19.188 1 77.88 107 LYS A C 1
ATOM 839 O O . LYS A 1 107 ? -19.109 -16.625 -19.594 1 77.88 107 LYS A O 1
ATOM 844 N N . MET A 1 108 ? -18.922 -15.07 -17.984 1 79.56 108 MET A N 1
ATOM 845 C CA . MET A 1 108 ? -19.266 -16.062 -16.969 1 79.56 108 MET A CA 1
ATOM 846 C C . MET A 1 108 ? -20.766 -16.281 -16.906 1 79.56 108 MET A C 1
ATOM 848 O O . MET A 1 108 ? -21.547 -15.352 -17.141 1 79.56 108 MET A O 1
ATOM 852 N N . ARG A 1 109 ? -21.062 -17.484 -16.766 1 77.88 109 ARG A N 1
ATOM 853 C CA . ARG A 1 109 ? -22.469 -17.859 -16.703 1 77.88 109 ARG A CA 1
ATOM 854 C C . ARG A 1 109 ? -22.875 -18.203 -15.281 1 77.88 109 ARG A C 1
ATOM 856 O O . ARG A 1 109 ? -22.062 -18.656 -14.484 1 77.88 109 ARG A O 1
ATOM 863 N N . GLY A 1 110 ? -24.016 -17.875 -14.836 1 83.06 110 GLY A N 1
ATOM 864 C CA . GLY A 1 110 ? -24.562 -18.219 -13.539 1 83.06 110 GLY A CA 1
ATOM 865 C C . GLY A 1 110 ? -24.609 -17.047 -12.578 1 83.06 110 GLY A C 1
ATOM 866 O O . GLY A 1 110 ? -23.641 -16.312 -12.438 1 83.06 110 GLY A O 1
ATOM 867 N N . PHE A 1 111 ? -25.609 -16.906 -12.07 1 86.56 111 PHE A N 1
ATOM 868 C CA . PHE A 1 111 ? -25.844 -15.789 -11.172 1 86.56 111 PHE A CA 1
ATOM 869 C C . PHE A 1 111 ? -25.078 -15.969 -9.875 1 86.56 111 PHE A C 1
ATOM 871 O O . PHE A 1 111 ? -24.531 -15 -9.328 1 86.56 111 PHE A O 1
ATOM 878 N N . ARG A 1 112 ? -25 -17.172 -9.43 1 86.88 112 ARG A N 1
ATOM 879 C CA . ARG A 1 112 ? -24.297 -17.422 -8.172 1 86.88 112 ARG A CA 1
ATOM 880 C C . ARG A 1 112 ? -22.812 -17.172 -8.32 1 86.88 112 ARG A C 1
ATOM 882 O O . ARG A 1 112 ? -22.172 -16.594 -7.434 1 86.88 112 ARG A O 1
ATOM 889 N N . LEU A 1 113 ? -22.266 -17.656 -9.383 1 88.38 113 LEU A N 1
ATOM 890 C CA . LEU A 1 113 ? -20.859 -17.406 -9.664 1 88.38 113 LEU A CA 1
ATOM 891 C C . LEU A 1 113 ? -20.562 -15.914 -9.773 1 88.38 113 LEU A C 1
ATOM 893 O O . LEU A 1 113 ? -19.609 -15.422 -9.18 1 88.38 113 LEU A O 1
ATOM 897 N N . LYS A 1 114 ? -21.438 -15.266 -10.43 1 91.06 114 LYS A N 1
ATOM 898 C CA . LYS A 1 114 ? -21.25 -13.828 -10.602 1 91.06 114 LYS A CA 1
ATOM 899 C C . LYS A 1 114 ? -21.344 -13.094 -9.266 1 91.06 114 LYS A C 1
ATOM 901 O O . LYS A 1 114 ? -20.578 -12.172 -9.008 1 91.06 114 LYS A O 1
ATOM 906 N N . ALA A 1 115 ? -22.25 -13.523 -8.445 1 91.44 115 ALA A N 1
ATOM 907 C CA . ALA A 1 115 ? -22.406 -12.898 -7.133 1 91.44 115 ALA A CA 1
ATOM 908 C C . ALA A 1 115 ? -21.188 -13.133 -6.258 1 91.44 115 ALA A C 1
ATOM 910 O O . ALA A 1 115 ? -20.719 -12.211 -5.578 1 91.44 115 ALA A O 1
ATOM 911 N N . THR A 1 116 ? -20.688 -14.305 -6.289 1 92.12 116 THR A N 1
ATOM 912 C CA . THR A 1 116 ? -19.516 -14.609 -5.496 1 92.12 116 THR A CA 1
ATOM 913 C C . THR A 1 116 ? -18.297 -13.836 -6 1 92.12 116 THR A C 1
ATOM 915 O O . THR A 1 116 ? -17.531 -13.273 -5.207 1 92.12 116 THR A O 1
ATOM 918 N N . LEU A 1 117 ? -18.203 -13.797 -7.27 1 90.94 117 LEU A N 1
ATOM 919 C CA . LEU A 1 117 ? -17.062 -13.094 -7.848 1 90.94 117 LEU A CA 1
ATOM 920 C C . LEU A 1 117 ? -17.156 -11.594 -7.594 1 90.94 117 LEU A C 1
ATOM 922 O O . LEU A 1 117 ? -16.141 -10.93 -7.398 1 90.94 117 LEU A O 1
ATOM 926 N N . LEU A 1 118 ? -18.328 -11.109 -7.605 1 92.31 118 LEU A N 1
ATOM 927 C CA . LEU A 1 118 ? -18.516 -9.695 -7.285 1 92.31 118 LEU A CA 1
ATOM 928 C C . LEU A 1 118 ? -18.094 -9.406 -5.844 1 92.31 118 LEU A C 1
ATOM 930 O O . LEU A 1 118 ? -17.484 -8.375 -5.566 1 92.31 118 LEU A O 1
ATOM 934 N N . TRP A 1 119 ? -18.438 -10.305 -5.027 1 94.12 119 TRP A N 1
ATOM 935 C CA . TRP A 1 119 ? -18.031 -10.133 -3.637 1 94.12 119 TRP A CA 1
ATOM 936 C C . TRP A 1 119 ? -16.516 -10.219 -3.5 1 94.12 119 TRP A C 1
ATOM 938 O O . TRP A 1 119 ? -15.906 -9.469 -2.738 1 94.12 119 TRP A O 1
ATOM 948 N N . LEU A 1 120 ? -15.945 -11.172 -4.172 1 93.06 120 LEU A N 1
ATOM 949 C CA . LEU A 1 120 ? -14.492 -11.297 -4.121 1 93.06 120 LEU A CA 1
ATOM 950 C C . LEU A 1 120 ? -13.82 -10.047 -4.676 1 93.06 120 LEU A C 1
ATOM 952 O O . LEU A 1 120 ? -12.797 -9.602 -4.152 1 93.06 120 LEU A O 1
ATOM 956 N N . LEU A 1 121 ? -14.445 -9.523 -5.719 1 93.06 121 LEU A N 1
ATOM 957 C CA . LEU A 1 121 ? -13.945 -8.273 -6.281 1 93.06 121 LEU A CA 1
ATOM 958 C C . LEU A 1 121 ? -14.008 -7.152 -5.25 1 93.06 121 LEU A C 1
ATOM 960 O O . LEU A 1 121 ? -13.047 -6.398 -5.086 1 93.06 121 LEU A O 1
ATOM 964 N N . PHE A 1 122 ? -15.102 -7.043 -4.582 1 94.06 122 PHE A N 1
ATOM 965 C CA . PHE A 1 122 ? -15.258 -6.059 -3.521 1 94.06 122 PHE A CA 1
ATOM 966 C C . PHE A 1 122 ? -14.227 -6.281 -2.422 1 94.06 122 PHE A C 1
ATOM 968 O O . PHE A 1 122 ? -13.641 -5.32 -1.907 1 94.06 122 PHE A O 1
ATOM 975 N N . SER A 1 123 ? -14.016 -7.504 -2.094 1 94.81 123 SER A N 1
ATOM 976 C CA . SER A 1 123 ? -13.055 -7.836 -1.044 1 94.81 123 SER A CA 1
ATOM 977 C C . SER A 1 123 ? -11.641 -7.426 -1.438 1 94.81 123 SER A C 1
ATOM 979 O O . SER A 1 123 ? -10.898 -6.875 -0.622 1 94.81 123 SER A O 1
ATOM 981 N N . ILE A 1 124 ? -11.297 -7.719 -2.684 1 93.88 124 ILE A N 1
ATOM 982 C CA . ILE A 1 124 ? -9.969 -7.328 -3.158 1 93.88 124 ILE A CA 1
ATOM 983 C C . ILE A 1 124 ? -9.828 -5.809 -3.098 1 93.88 124 ILE A C 1
ATOM 985 O O . ILE A 1 124 ? -8.812 -5.293 -2.627 1 93.88 124 ILE A O 1
ATOM 989 N N . PHE A 1 125 ? -10.82 -5.086 -3.504 1 92.56 125 PHE A N 1
ATOM 990 C CA . PHE A 1 125 ? -10.805 -3.629 -3.463 1 92.56 125 PHE A CA 1
ATOM 991 C C . PHE A 1 125 ? -10.656 -3.129 -2.031 1 92.56 125 PHE A C 1
ATOM 993 O O . PHE A 1 125 ? -9.898 -2.191 -1.769 1 92.56 125 PHE A O 1
ATOM 1000 N N . PHE A 1 126 ? -11.43 -3.732 -1.166 1 94.75 126 PHE A N 1
ATOM 1001 C CA . PHE A 1 126 ? -11.375 -3.342 0.238 1 94.75 126 PHE A CA 1
ATOM 1002 C C . PHE A 1 126 ? -9.984 -3.564 0.809 1 94.75 126 PHE A C 1
ATOM 1004 O O . PHE A 1 126 ? -9.469 -2.723 1.551 1 94.75 126 PHE A O 1
ATOM 1011 N N . ILE A 1 127 ? -9.375 -4.688 0.471 1 92.94 127 ILE A N 1
ATOM 1012 C CA . ILE A 1 127 ? -8.031 -5.004 0.946 1 92.94 127 ILE A CA 1
ATOM 1013 C C . ILE A 1 127 ? -7.043 -3.975 0.412 1 92.94 127 ILE A C 1
ATOM 1015 O O . ILE A 1 127 ? -6.215 -3.453 1.164 1 92.94 127 ILE A O 1
ATOM 1019 N N . LEU A 1 128 ? -7.156 -3.541 -0.81 1 89.69 128 LEU A N 1
ATOM 1020 C CA . LEU A 1 128 ? -6.234 -2.6 -1.433 1 89.69 128 LEU A CA 1
ATOM 1021 C C . LEU A 1 128 ? -6.465 -1.186 -0.911 1 89.69 128 LEU A C 1
ATOM 1023 O O . LEU A 1 128 ? -5.52 -0.402 -0.791 1 89.69 128 LEU A O 1
ATOM 1027 N N . ALA A 1 129 ? -7.703 -0.911 -0.502 1 91.31 129 ALA A N 1
ATOM 1028 C CA . ALA A 1 129 ? -8.062 0.437 -0.071 1 91.31 129 ALA A CA 1
ATOM 1029 C C . ALA A 1 129 ? -7.852 0.606 1.431 1 91.31 129 ALA A C 1
ATOM 1031 O O . ALA A 1 129 ? -7.816 1.731 1.937 1 91.31 129 ALA A O 1
ATOM 1032 N N . SER A 1 130 ? -7.738 -0.412 2.133 1 93.31 130 SER A N 1
ATOM 1033 C CA . SER A 1 130 ? -7.734 -0.373 3.592 1 93.31 130 SER A CA 1
ATOM 1034 C C . SER A 1 130 ? -6.605 0.506 4.117 1 93.31 130 SER A C 1
ATOM 1036 O O . SER A 1 130 ? -6.812 1.311 5.031 1 93.31 130 SER A O 1
ATOM 1038 N N . PRO A 1 131 ? -5.398 0.408 3.545 1 92.31 131 PRO A N 1
ATOM 1039 C CA . PRO A 1 131 ? -4.363 1.311 4.055 1 92.31 131 PRO A CA 1
ATOM 1040 C C . PRO A 1 131 ? -4.699 2.781 3.822 1 92.31 131 PRO A C 1
ATOM 1042 O O . PRO A 1 131 ? -4.348 3.635 4.641 1 92.31 131 PRO A O 1
ATOM 1045 N N . GLY A 1 132 ? -5.371 3.088 2.812 1 91 132 GLY A N 1
ATOM 1046 C CA . GLY A 1 132 ? -5.777 4.457 2.535 1 91 132 GLY A CA 1
ATOM 1047 C C . GLY A 1 132 ? -6.785 4.992 3.531 1 91 132 GLY A C 1
ATOM 1048 O O . GLY A 1 132 ? -6.699 6.148 3.951 1 91 132 GLY A O 1
ATOM 1049 N N . ILE A 1 133 ? -7.676 4.18 3.91 1 91.25 133 ILE A N 1
ATOM 1050 C CA . ILE A 1 133 ? -8.688 4.59 4.879 1 91.25 133 ILE A CA 1
ATOM 1051 C C . ILE A 1 133 ? -8.031 4.832 6.238 1 91.25 133 ILE A C 1
ATOM 1053 O O . ILE A 1 133 ? -8.328 5.824 6.906 1 91.25 133 ILE A O 1
ATOM 1057 N N . LEU A 1 134 ? -7.164 3.959 6.539 1 91.12 134 LEU A N 1
ATOM 1058 C CA . LEU A 1 134 ? -6.484 4.105 7.82 1 91.12 134 LEU A CA 1
ATOM 1059 C C . LEU A 1 134 ? -5.551 5.312 7.809 1 91.12 134 LEU A C 1
ATOM 1061 O O . LEU A 1 134 ? -5.289 5.91 8.852 1 91.12 134 LEU A O 1
ATOM 1065 N N . ASP A 1 135 ? -5.051 5.582 6.66 1 91.69 135 ASP A N 1
ATOM 1066 C CA . ASP A 1 135 ? -4.227 6.777 6.508 1 91.69 135 ASP A CA 1
ATOM 1067 C C . ASP A 1 135 ? -5.027 8.039 6.816 1 91.69 135 ASP A C 1
ATOM 1069 O O . ASP A 1 135 ? -4.48 9.023 7.316 1 91.69 135 ASP A O 1
ATOM 1073 N N . LEU A 1 136 ? -6.301 8.055 6.609 1 90.69 136 LEU A N 1
ATOM 1074 C CA . LEU A 1 136 ? -7.168 9.195 6.891 1 90.69 136 LEU A CA 1
ATOM 1075 C C . LEU A 1 136 ? -7.289 9.43 8.398 1 90.69 136 LEU A C 1
ATOM 1077 O O . LEU A 1 136 ? -7.605 10.531 8.836 1 90.69 136 LEU A O 1
ATOM 1081 N N . MET A 1 137 ? -7.031 8.43 9.109 1 89.31 137 MET A N 1
ATOM 1082 C CA . MET A 1 137 ? -7.234 8.492 10.555 1 89.31 137 MET A CA 1
ATOM 1083 C C . MET A 1 137 ? -6.066 9.195 11.242 1 89.31 137 MET A C 1
ATOM 1085 O O . MET A 1 137 ? -6.227 9.766 12.32 1 89.31 137 MET A O 1
ATOM 1089 N N . ALA A 1 138 ? -4.941 9.102 10.609 1 90.62 138 ALA A N 1
ATOM 1090 C CA . ALA A 1 138 ? -3.75 9.703 11.203 1 90.62 138 ALA A CA 1
ATOM 1091 C C . ALA A 1 138 ? -3.309 10.938 10.43 1 90.62 138 ALA A C 1
ATOM 1093 O O . ALA A 1 138 ? -3.395 10.969 9.195 1 90.62 138 ALA A O 1
ATOM 1094 N N . GLY A 1 139 ? -2.891 11.922 11.172 1 90 139 GLY A N 1
ATOM 1095 C CA . GLY A 1 139 ? -2.404 13.156 10.578 1 90 139 GLY A CA 1
ATOM 1096 C C . GLY A 1 139 ? -1.718 14.07 11.57 1 90 139 GLY A C 1
ATOM 1097 O O . GLY A 1 139 ? -1.383 13.648 12.68 1 90 139 GLY A O 1
ATOM 1098 N N . TYR A 1 140 ? -1.354 15.234 11.031 1 89.5 140 TYR A N 1
ATOM 1099 C CA . TYR A 1 140 ? -0.736 16.25 11.891 1 89.5 140 TYR A CA 1
ATOM 1100 C C . TYR A 1 140 ? -1.431 17.594 11.734 1 89.5 140 TYR A C 1
ATOM 1102 O O . TYR A 1 140 ? -1.933 17.922 10.656 1 89.5 140 TYR A O 1
ATOM 1110 N N . ILE A 1 141 ? -1.525 18.25 12.844 1 85.94 141 ILE A N 1
ATOM 1111 C CA . ILE A 1 141 ? -2.135 19.578 12.875 1 85.94 141 ILE A CA 1
ATOM 1112 C C . ILE A 1 141 ? -1.148 20.594 13.453 1 85.94 141 ILE A C 1
ATOM 1114 O O . ILE A 1 141 ? -0.206 20.219 14.156 1 85.94 141 ILE A O 1
ATOM 1118 N N . SER A 1 142 ? -1.442 21.781 13.07 1 83.69 142 SER A N 1
ATOM 1119 C CA . SER A 1 142 ? -0.617 22.828 13.656 1 83.69 142 SER A CA 1
ATOM 1120 C C . SER A 1 142 ? -0.848 22.938 15.156 1 83.69 142 SER A C 1
ATOM 1122 O O . SER A 1 142 ? -1.991 22.906 15.617 1 83.69 142 SER A O 1
ATOM 1124 N N . LYS A 1 143 ? 0.271 22.969 15.844 1 81.69 143 LYS A N 1
ATOM 1125 C CA . LYS A 1 143 ? 0.133 23.172 17.281 1 81.69 143 LYS A CA 1
ATOM 1126 C C . LYS A 1 143 ? -0.455 24.547 17.594 1 81.69 143 LYS A C 1
ATOM 1128 O O . LYS A 1 143 ? -0.03 25.547 17.031 1 81.69 143 LYS A O 1
ATOM 1133 N N . LYS A 1 144 ? -1.418 24.5 18.453 1 76.12 144 LYS A N 1
ATOM 1134 C CA . LYS A 1 144 ? -2.1 25.75 18.75 1 76.12 144 LYS A CA 1
ATOM 1135 C C . LYS A 1 144 ? -1.65 26.312 20.109 1 76.12 144 LYS A C 1
ATOM 1137 O O . LYS A 1 144 ? -1.242 25.547 20.984 1 76.12 144 LYS A O 1
ATOM 1142 N N . GLN A 1 145 ? -1.635 27.547 20.078 1 73.81 145 GLN A N 1
ATOM 1143 C CA . GLN A 1 145 ? -1.406 28.266 21.328 1 73.81 145 GLN A CA 1
ATOM 1144 C C . GLN A 1 145 ? -2.553 29.219 21.625 1 73.81 145 GLN A C 1
ATOM 1146 O O . GLN A 1 145 ? -3.225 29.703 20.719 1 73.81 145 GLN A O 1
ATOM 1151 N N . ALA A 1 146 ? -2.723 29.422 22.906 1 73.06 146 ALA A N 1
ATOM 1152 C CA . ALA A 1 146 ? -3.793 30.312 23.328 1 73.06 146 ALA A CA 1
ATOM 1153 C C . ALA A 1 146 ? -3.297 31.766 23.406 1 73.06 146 ALA A C 1
ATOM 1155 O O . ALA A 1 146 ? -2.299 32.031 24.078 1 73.06 146 ALA A O 1
ATOM 1156 N N . LEU A 1 147 ? -4.02 32.531 22.594 1 72.62 147 LEU A N 1
ATOM 1157 C CA . LEU A 1 147 ? -3.787 33.969 22.688 1 72.62 147 LEU A CA 1
ATOM 1158 C C . LEU A 1 147 ? -4.969 34.656 23.359 1 72.62 147 LEU A C 1
ATOM 1160 O O . LEU A 1 147 ? -6.117 34.25 23.188 1 72.62 147 LEU A O 1
ATOM 1164 N N . VAL A 1 148 ? -4.57 35.625 24.172 1 73.5 148 VAL A N 1
ATOM 1165 C CA . VAL A 1 148 ? -5.598 36.438 24.844 1 73.5 148 VAL A CA 1
ATOM 1166 C C . VAL A 1 148 ? -5.598 37.844 24.281 1 73.5 148 VAL A C 1
ATOM 1168 O O . VAL A 1 148 ? -4.539 38.438 24.078 1 73.5 148 VAL A O 1
ATOM 1171 N N . GLN A 1 149 ? -6.805 38.188 23.906 1 71 149 GLN A N 1
ATOM 1172 C CA . GLN A 1 149 ? -6.961 39.562 23.469 1 71 149 GLN A CA 1
ATOM 1173 C C . GLN A 1 149 ? -7.074 40.5 24.656 1 71 149 GLN A C 1
ATOM 1175 O O . GLN A 1 149 ? -7.992 40.375 25.469 1 71 149 GLN A O 1
ATOM 1180 N N . LEU A 1 150 ? -6.129 41.438 24.641 1 72.38 150 LEU A N 1
ATOM 1181 C CA . LEU A 1 150 ? -6.141 42.406 25.719 1 72.38 150 LEU A CA 1
ATOM 1182 C C . LEU A 1 150 ? -7.082 43.562 25.406 1 72.38 150 LEU A C 1
ATOM 1184 O O . LEU A 1 150 ? -7.633 43.625 24.297 1 72.38 150 LEU A O 1
ATOM 1188 N N . SER A 1 151 ? -7.414 44.438 26.359 1 69.38 151 SER A N 1
ATOM 1189 C CA . SER A 1 151 ? -8.328 45.562 26.219 1 69.38 151 SER A CA 1
ATOM 1190 C C . SER A 1 151 ? -7.895 46.469 25.078 1 69.38 151 SER A C 1
ATOM 1192 O O . SER A 1 151 ? -8.734 47.125 24.438 1 69.38 151 SER A O 1
ATOM 1194 N N . ASN A 1 152 ? -6.574 46.562 24.828 1 58.5 152 ASN A N 1
ATOM 1195 C CA . ASN A 1 152 ? -6.09 47.406 23.75 1 58.5 152 ASN A CA 1
ATOM 1196 C C . ASN A 1 152 ? -6.039 46.656 22.422 1 58.5 152 ASN A C 1
ATOM 1198 O O . ASN A 1 152 ? -5.363 47.094 21.484 1 58.5 152 ASN A O 1
ATOM 1202 N N . SER A 1 153 ? -6.691 45.438 22.391 1 59.69 153 SER A N 1
ATOM 1203 C CA . SER A 1 153 ? -6.836 44.656 21.188 1 59.69 153 SER A CA 1
ATOM 1204 C C . SER A 1 153 ? -5.512 44 20.797 1 59.69 153 SER A C 1
ATOM 1206 O O . SER A 1 153 ? -5.289 43.719 19.609 1 59.69 153 SER A O 1
ATOM 1208 N N . VAL A 1 154 ? -4.629 44 21.844 1 60.03 154 VAL A N 1
ATOM 1209 C CA . VAL A 1 154 ? -3.365 43.312 21.609 1 60.03 154 VAL A CA 1
ATOM 1210 C C . VAL A 1 154 ? -3.492 41.844 22.016 1 60.03 154 VAL A C 1
ATOM 1212 O O . VAL A 1 154 ? -4.102 41.531 23.031 1 60.03 154 VAL A O 1
ATOM 1215 N N . LEU A 1 155 ? -2.938 41 21.156 1 69.25 155 LEU A N 1
ATOM 1216 C CA . LEU A 1 155 ? -2.941 39.594 21.469 1 69.25 155 LEU A CA 1
ATOM 1217 C C . LEU A 1 155 ? -1.634 39.156 22.125 1 69.25 155 LEU A C 1
ATOM 1219 O O . LEU A 1 155 ? -0.551 39.5 21.641 1 69.25 155 LEU A O 1
ATOM 1223 N N . VAL A 1 156 ? -1.763 38.594 23.344 1 69.5 156 VAL A N 1
ATOM 1224 C CA . VAL A 1 156 ? -0.607 38.125 24.094 1 69.5 156 VAL A CA 1
ATOM 1225 C C . VAL A 1 156 ? -0.79 36.656 24.438 1 69.5 156 VAL A C 1
ATOM 1227 O O . VAL A 1 156 ? -1.899 36.219 24.75 1 69.5 156 VAL A O 1
ATOM 1230 N N . PRO A 1 157 ? 0.378 35.938 24.297 1 72.81 157 PRO A N 1
ATOM 1231 C CA . PRO A 1 157 ? 0.264 34.531 24.641 1 72.81 157 PRO A CA 1
ATOM 1232 C C . PRO A 1 157 ? -0.186 34.312 26.094 1 72.81 157 PRO A C 1
ATOM 1234 O O . PRO A 1 157 ? 0.365 34.938 27.016 1 72.81 157 PRO A O 1
ATOM 1237 N N . TRP A 1 158 ? -1.103 33.438 26.203 1 76 158 TRP A N 1
ATOM 1238 C CA . TRP A 1 158 ? -1.664 33.094 27.516 1 76 158 TRP A CA 1
ATOM 1239 C C . TRP A 1 158 ? -0.596 32.531 28.438 1 76 158 TRP A C 1
ATOM 1241 O O . TRP A 1 158 ? -0.647 32.719 29.656 1 76 158 TRP A O 1
ATOM 1251 N N . LYS A 1 159 ? 0.348 31.953 27.766 1 73.38 159 LYS A N 1
ATOM 1252 C CA . LYS A 1 159 ? 1.386 31.297 28.562 1 73.38 159 LYS A CA 1
ATOM 1253 C C . LYS A 1 159 ? 2.139 32.312 29.422 1 73.38 159 LYS A C 1
ATOM 1255 O O . LYS A 1 159 ? 2.805 31.922 30.391 1 73.38 159 LYS A O 1
ATOM 1260 N N . ASN A 1 160 ? 1.98 33.562 29.109 1 75 160 ASN A N 1
ATOM 1261 C CA . ASN A 1 160 ? 2.676 34.594 29.859 1 75 160 ASN A CA 1
ATOM 1262 C C . ASN A 1 160 ? 1.827 35.125 31.016 1 75 160 ASN A C 1
ATOM 1264 O O . ASN A 1 160 ? 2.27 35.969 31.781 1 75 160 ASN A O 1
ATOM 1268 N N . ALA A 1 161 ? 0.719 34.562 31.203 1 78.62 161 ALA A N 1
ATOM 1269 C CA . ALA A 1 161 ? -0.176 35.062 32.25 1 78.62 161 ALA A CA 1
ATOM 1270 C C . ALA A 1 161 ? 0.247 34.562 33.625 1 78.62 161 ALA A C 1
ATOM 1272 O O . ALA A 1 161 ? 0.891 33.5 33.719 1 78.62 161 ALA A O 1
ATOM 1273 N N . THR A 1 162 ? -0.05 35.375 34.594 1 82.25 162 THR A N 1
ATOM 1274 C CA . THR A 1 162 ? 0.163 34.969 35.969 1 82.25 162 THR A CA 1
ATOM 1275 C C . THR A 1 162 ? -1.16 34.938 36.75 1 82.25 162 THR A C 1
ATOM 1277 O O . THR A 1 162 ? -2.082 35.688 36.438 1 82.25 162 THR A O 1
ATOM 1280 N N . TYR A 1 163 ? -1.235 33.969 37.594 1 80.44 163 TYR A N 1
ATOM 1281 C CA . TYR A 1 163 ? -2.393 33.781 38.469 1 80.44 163 TYR A CA 1
ATOM 1282 C C . TYR A 1 163 ? -2.039 34.062 39.906 1 80.44 163 TYR A C 1
ATOM 1284 O O . TYR A 1 163 ? -1.087 33.5 40.469 1 80.44 163 TYR A O 1
ATOM 1292 N N . VAL A 1 164 ? -2.797 35 40.375 1 81.94 164 VAL A N 1
ATOM 1293 C CA . VAL A 1 164 ? -2.555 35.375 41.781 1 81.94 164 VAL A CA 1
ATOM 1294 C C . VAL A 1 164 ? -3.73 34.938 42.625 1 81.94 164 VAL A C 1
ATOM 1296 O O . VAL A 1 164 ? -4.879 35.312 42.375 1 81.94 164 VAL A O 1
ATOM 1299 N N . THR A 1 165 ? -3.449 34.062 43.5 1 79.94 165 THR A N 1
ATOM 1300 C CA . THR A 1 165 ? -4.43 33.625 44.5 1 79.94 165 THR A CA 1
ATOM 1301 C C . THR A 1 165 ? -3.789 33.531 45.875 1 79.94 165 THR A C 1
ATOM 1303 O O . THR A 1 165 ? -2.643 33.094 46 1 79.94 165 THR A O 1
ATOM 1306 N N . ASP A 1 166 ? -4.578 33.906 46.906 1 79.44 166 ASP A N 1
ATOM 1307 C CA . ASP A 1 166 ? -4.141 33.812 48.281 1 79.44 166 ASP A CA 1
ATOM 1308 C C . ASP A 1 166 ? -2.74 34.406 48.469 1 79.44 166 ASP A C 1
ATOM 1310 O O . ASP A 1 166 ? -1.883 33.781 49.094 1 79.44 166 ASP A O 1
ATOM 1314 N N . SER A 1 167 ? -2.451 35.469 47.812 1 78 167 SER A N 1
ATOM 1315 C CA . SER A 1 167 ? -1.2 36.219 47.875 1 78 167 SER A CA 1
ATOM 1316 C C . SER A 1 167 ? -0.042 35.438 47.281 1 78 167 SER A C 1
ATOM 1318 O O . SER A 1 167 ? 1.123 35.719 47.594 1 78 167 SER A O 1
ATOM 1320 N N . GLN A 1 168 ? -0.353 34.344 46.625 1 80.94 168 GLN A N 1
ATOM 1321 C CA . GLN A 1 168 ? 0.67 33.625 45.875 1 80.94 168 GLN A CA 1
ATOM 1322 C C . GLN A 1 168 ? 0.517 33.781 44.375 1 80.94 168 GLN A C 1
ATOM 1324 O O . GLN A 1 168 ? -0.603 33.844 43.875 1 80.94 168 GLN A O 1
ATOM 1329 N N . THR A 1 169 ? 1.622 34 43.719 1 81.56 169 THR A N 1
ATOM 1330 C CA . THR A 1 169 ? 1.634 34.188 42.25 1 81.56 169 THR A CA 1
ATOM 1331 C C . THR A 1 169 ? 2.139 32.938 41.562 1 81.56 169 THR A C 1
ATOM 1333 O O . THR A 1 169 ? 3.191 32.406 41.938 1 81.56 169 THR A O 1
ATOM 1336 N N . PHE A 1 170 ? 1.28 32.5 40.688 1 76.94 170 PHE A N 1
ATOM 1337 C CA . PHE A 1 170 ? 1.656 31.359 39.875 1 76.94 170 PHE A CA 1
ATOM 1338 C C . PHE A 1 170 ? 1.689 31.719 38.375 1 76.94 170 PHE A C 1
ATOM 1340 O O . PHE A 1 170 ? 0.84 32.469 37.906 1 76.94 170 PHE A O 1
ATOM 1347 N N . HIS A 1 171 ? 2.68 31.25 37.688 1 77.56 171 HIS A N 1
ATOM 1348 C CA . HIS A 1 171 ? 2.695 31.406 36.219 1 77.56 171 HIS A CA 1
ATOM 1349 C C . HIS A 1 171 ? 1.858 30.312 35.562 1 77.56 171 HIS A C 1
ATOM 1351 O O . HIS A 1 171 ? 1.922 29.156 35.938 1 77.56 171 HIS A O 1
ATOM 1357 N N . VAL A 1 172 ? 1.111 30.703 34.625 1 75 172 VAL A N 1
ATOM 1358 C CA . VAL A 1 172 ? 0.158 29.797 33.969 1 75 172 VAL A CA 1
ATOM 1359 C C . VAL A 1 172 ? 0.908 28.672 33.281 1 75 172 VAL A C 1
ATOM 1361 O O . VAL A 1 172 ? 0.38 27.562 33.094 1 75 172 VAL A O 1
ATOM 1364 N N . SER A 1 173 ? 2.15 29.016 32.906 1 68.62 173 SER A N 1
ATOM 1365 C CA . SER A 1 173 ? 2.936 28 32.219 1 68.62 173 SER A CA 1
ATOM 1366 C C . SER A 1 173 ? 3.527 27 33.188 1 68.62 173 SER A C 1
ATOM 1368 O O . SER A 1 173 ? 4.125 26 32.781 1 68.62 173 SER A O 1
ATOM 1370 N N . ASP A 1 174 ? 3.287 27.25 34.438 1 65.56 174 ASP A N 1
ATOM 1371 C CA . ASP A 1 174 ? 3.764 26.312 35.469 1 65.56 174 ASP A CA 1
ATOM 1372 C C . ASP A 1 174 ? 3.057 24.953 35.312 1 65.56 174 ASP A C 1
ATOM 1374 O O . ASP A 1 174 ? 1.83 24.906 35.219 1 65.56 174 ASP A O 1
ATOM 1378 N N . PRO A 1 175 ? 3.875 23.859 35.312 1 60.94 175 PRO A N 1
ATOM 1379 C CA . PRO A 1 175 ? 3.293 22.531 35.156 1 60.94 175 PRO A CA 1
ATOM 1380 C C . PRO A 1 175 ? 2.271 22.203 36.219 1 60.94 175 PRO A C 1
ATOM 1382 O O . PRO A 1 175 ? 1.352 21.406 36 1 60.94 175 PRO A O 1
ATOM 1385 N N . TRP A 1 176 ? 2.418 22.75 37.406 1 58.97 176 TRP A N 1
ATOM 1386 C CA . TRP A 1 176 ? 1.521 22.422 38.5 1 58.97 176 TRP A CA 1
ATOM 1387 C C . TRP A 1 176 ? 0.437 23.484 38.656 1 58.97 176 TRP A C 1
ATOM 1389 O O . TRP A 1 176 ? -0.276 23.531 39.656 1 58.97 176 TRP A O 1
ATOM 1399 N N . PHE A 1 177 ? 0.331 24.297 37.625 1 64.06 177 PHE A N 1
ATOM 1400 C CA . PHE A 1 177 ? -0.627 25.391 37.656 1 64.06 177 PHE A CA 1
ATOM 1401 C C . PHE A 1 177 ? -2.043 24.859 37.875 1 64.06 177 PHE A C 1
ATOM 1403 O O . PHE A 1 177 ? -2.824 25.438 38.625 1 64.06 177 PHE A O 1
ATOM 1410 N N . TYR A 1 178 ? -2.279 23.734 37.281 1 57.81 178 TYR A N 1
ATOM 1411 C CA . TYR A 1 178 ? -3.639 23.203 37.281 1 57.81 178 TYR A CA 1
ATOM 1412 C C . TYR A 1 178 ? -4.051 22.812 38.719 1 57.81 178 TYR A C 1
ATOM 1414 O O . TYR A 1 178 ? -5.238 22.828 39.031 1 57.81 178 TYR A O 1
ATOM 1422 N N . LYS A 1 179 ? -3.086 22.391 39.344 1 56.41 179 LYS A N 1
ATOM 1423 C CA . LYS A 1 179 ? -3.381 22.031 40.719 1 56.41 179 LYS A CA 1
ATOM 1424 C C . LYS A 1 179 ? -3.777 23.25 41.531 1 56.41 179 LYS A C 1
ATOM 1426 O O . LYS A 1 179 ? -4.461 23.141 42.562 1 56.41 179 LYS A O 1
ATOM 1431 N N . ASN A 1 180 ? -3.211 24.25 41.125 1 52.31 180 ASN A N 1
ATOM 1432 C CA . ASN A 1 180 ? -3.461 25.484 41.875 1 52.31 180 ASN A CA 1
ATOM 1433 C C . ASN A 1 180 ? -4.59 26.297 41.25 1 52.31 180 ASN A C 1
ATOM 1435 O O . ASN A 1 180 ? -4.719 27.484 41.5 1 52.31 180 ASN A O 1
ATOM 1439 N N . VAL A 1 181 ? -5.059 25.672 40.188 1 53.97 181 VAL A N 1
ATOM 1440 C CA . VAL A 1 181 ? -6.113 26.391 39.438 1 53.97 181 VAL A CA 1
ATOM 1441 C C . VAL A 1 181 ? -7.117 26.969 40.438 1 53.97 181 VAL A C 1
ATOM 1443 O O . VAL A 1 181 ? -7.555 26.281 41.375 1 53.97 181 VAL A O 1
ATOM 1446 N N . PRO A 1 182 ? -7.434 28.156 40.156 1 51.62 182 PRO A N 1
ATOM 1447 C CA . PRO A 1 182 ? -7.934 29.281 40.969 1 51.62 182 PRO A CA 1
ATOM 1448 C C . PRO A 1 182 ? -9.297 29 41.594 1 51.62 182 PRO A C 1
ATOM 1450 O O . PRO A 1 182 ? -10.125 28.312 41 1 51.62 182 PRO A O 1
ATOM 1453 N N . ASN A 1 183 ? -9.32 28.922 42.75 1 56.66 183 ASN A N 1
ATOM 1454 C CA . ASN A 1 183 ? -10.539 29.406 43.406 1 56.66 183 ASN A CA 1
ATOM 1455 C C . ASN A 1 183 ? -11.117 30.609 42.688 1 56.66 183 ASN A C 1
ATOM 1457 O O . ASN A 1 183 ? -10.391 31.359 42.031 1 56.66 183 ASN A O 1
ATOM 1461 N N . ALA A 1 184 ? -12.422 30.562 42.5 1 59 184 ALA A N 1
ATOM 1462 C CA . ALA A 1 184 ? -13.188 31.656 41.906 1 59 184 ALA A CA 1
ATOM 1463 C C . ALA A 1 184 ? -12.602 33 42.344 1 59 184 ALA A C 1
ATOM 1465 O O . ALA A 1 184 ? -12.742 34 41.625 1 59 184 ALA A O 1
ATOM 1466 N N . ASP A 1 185 ? -11.703 32.938 43.312 1 67.94 185 ASP A N 1
ATOM 1467 C CA . ASP A 1 185 ? -11.32 34.25 43.875 1 67.94 185 ASP A CA 1
ATOM 1468 C C . ASP A 1 185 ? -9.945 34.688 43.406 1 67.94 185 ASP A C 1
ATOM 1470 O O . ASP A 1 185 ? -9.461 35.75 43.75 1 67.94 185 ASP A O 1
ATOM 1474 N N . GLY A 1 186 ? -9.391 33.875 42.438 1 77.19 186 GLY A N 1
ATOM 1475 C CA . GLY A 1 186 ? -8.086 34.281 41.938 1 77.19 186 GLY A CA 1
ATOM 1476 C C . GLY A 1 186 ? -8.164 35.219 40.719 1 77.19 186 GLY A C 1
ATOM 1477 O O . GLY A 1 186 ? -9.234 35.406 40.156 1 77.19 186 GLY A O 1
ATOM 1478 N N . THR A 1 187 ? -7.047 36 40.562 1 80.38 187 THR A N 1
ATOM 1479 C CA . THR A 1 187 ? -6.98 36.969 39.5 1 80.38 187 THR A CA 1
ATOM 1480 C C . THR A 1 187 ? -5.836 36.625 38.531 1 80.38 187 THR A C 1
ATOM 1482 O O . THR A 1 187 ? -4.734 36.312 38.969 1 80.38 187 THR A O 1
ATOM 1485 N N . PHE A 1 188 ? -6.207 36.625 37.281 1 81.25 188 PHE A N 1
ATOM 1486 C CA . PHE A 1 188 ? -5.188 36.5 36.25 1 81.25 188 PHE A CA 1
ATOM 1487 C C . PHE A 1 188 ? -4.672 37.844 35.781 1 81.25 188 PHE A C 1
ATOM 1489 O O . PHE A 1 188 ? -5.453 38.781 35.594 1 81.25 188 PHE A O 1
ATOM 1496 N N . HIS A 1 189 ? -3.332 37.906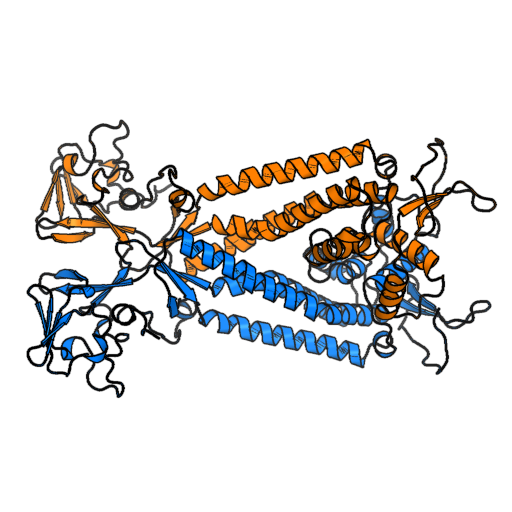 35.781 1 83.19 189 HIS A N 1
ATOM 1497 C CA . HIS A 1 189 ? -2.695 39.125 35.281 1 83.19 189 HIS A CA 1
ATOM 1498 C C . HIS A 1 189 ? -1.896 38.844 34 1 83.19 189 HIS A C 1
ATOM 1500 O O . HIS A 1 189 ? -1.189 37.844 33.938 1 83.19 189 HIS A O 1
ATOM 1506 N N . LEU A 1 190 ? -2.125 39.625 33.062 1 81.62 190 LEU A N 1
ATOM 1507 C CA . LEU A 1 190 ? -1.352 39.625 31.828 1 81.62 190 LEU A CA 1
ATOM 1508 C C . LEU A 1 190 ? -1.085 41.062 31.359 1 81.62 190 LEU A C 1
ATOM 1510 O O . LEU A 1 190 ? -1.999 41.75 30.891 1 81.62 190 LEU A O 1
ATOM 1514 N N . LEU A 1 191 ? 0.127 41.438 31.5 1 78.56 191 LEU A N 1
ATOM 1515 C CA . LEU A 1 191 ? 0.516 42.812 31.266 1 78.56 191 LEU A CA 1
ATOM 1516 C C . LEU A 1 191 ? -0.359 43.781 32.062 1 78.56 191 LEU A C 1
ATOM 1518 O O . LEU A 1 191 ? -0.4 43.719 33.281 1 78.56 191 LEU A O 1
ATOM 1522 N N . ASP A 1 192 ? -1.214 44.625 31.391 1 75.62 192 ASP A N 1
ATOM 1523 C CA . ASP A 1 192 ? -1.986 45.625 32.125 1 75.62 192 ASP A CA 1
ATOM 1524 C C . ASP A 1 192 ? -3.432 45.188 32.312 1 75.62 192 ASP A C 1
ATOM 1526 O O . ASP A 1 192 ? -4.258 45.938 32.844 1 75.62 192 ASP A O 1
ATOM 1530 N N . ASP A 1 193 ? -3.662 43.969 31.891 1 82.12 193 ASP A N 1
ATOM 1531 C CA . ASP A 1 193 ? -5.031 43.469 32 1 82.12 193 ASP A CA 1
ATOM 1532 C C . ASP A 1 193 ? -5.16 42.438 33.125 1 82.12 193 ASP A C 1
ATOM 1534 O O . ASP A 1 193 ? -4.207 41.719 33.406 1 82.12 193 ASP A O 1
ATOM 1538 N N . SER A 1 194 ? -6.316 42.469 33.844 1 83.31 194 SER A N 1
ATOM 1539 C CA . SER A 1 194 ? -6.609 41.531 34.875 1 83.31 194 SER A CA 1
ATOM 1540 C C . SER A 1 194 ? -7.992 40.906 34.719 1 83.31 194 SER A C 1
ATOM 1542 O O . SER A 1 194 ? -8.93 41.594 34.281 1 83.31 194 SER A O 1
ATOM 1544 N N . TRP A 1 195 ? -7.988 39.562 34.875 1 79.69 195 TRP A N 1
ATOM 1545 C CA . TRP A 1 195 ? -9.258 38.875 34.812 1 79.69 195 TRP A CA 1
ATOM 1546 C C . TRP A 1 195 ? -9.445 38 36.062 1 79.69 195 TRP A C 1
ATOM 1548 O O . TRP A 1 195 ? -8.484 37.406 36.562 1 79.69 195 TRP A O 1
ATOM 1558 N N . LYS A 1 196 ? -10.734 38.031 36.438 1 75.88 196 LYS A N 1
ATOM 1559 C CA . LYS A 1 196 ? -11.055 37.031 37.469 1 75.88 196 LYS A CA 1
ATOM 1560 C C . LYS A 1 196 ? -11.156 35.625 36.875 1 75.88 196 LYS A C 1
ATOM 1562 O O . LYS A 1 196 ? -11.523 35.469 35.719 1 75.88 196 LYS A O 1
ATOM 1567 N N . ALA A 1 197 ? -10.758 34.719 37.688 1 74.62 197 ALA A N 1
ATOM 1568 C CA . ALA A 1 197 ? -10.828 33.344 37.25 1 74.62 197 ALA A CA 1
ATOM 1569 C C . ALA A 1 197 ? -12.227 33 36.75 1 74.62 197 ALA A C 1
ATOM 1571 O O . ALA A 1 197 ? -12.383 32.25 35.781 1 74.62 197 ALA A O 1
ATOM 1572 N N . SER A 1 198 ? -13.219 33.594 37.281 1 69.81 198 SER A N 1
ATOM 1573 C CA . SER A 1 198 ? -14.609 33.312 36.906 1 69.81 198 SER A CA 1
ATOM 1574 C C . SER A 1 198 ? -14.961 33.906 35.562 1 69.81 198 SER A C 1
ATOM 1576 O O . SER A 1 198 ? -15.93 33.5 34.938 1 69.81 198 SER A O 1
ATOM 1578 N N . ASP A 1 199 ? -14.117 34.875 35.125 1 69.31 199 ASP A N 1
ATOM 1579 C CA . ASP A 1 199 ? -14.367 35.5 33.812 1 69.31 199 ASP A CA 1
ATOM 1580 C C . ASP A 1 199 ? -13.883 34.625 32.656 1 69.31 199 ASP A C 1
ATOM 1582 O O . ASP A 1 199 ? -14.406 34.719 31.562 1 69.31 199 ASP A O 1
ATOM 1586 N N . LEU A 1 200 ? -12.922 33.906 33.094 1 68.44 200 LEU A N 1
ATOM 1587 C CA . LEU A 1 200 ? -12.25 33.188 32 1 68.44 200 LEU A CA 1
ATOM 1588 C C . LEU A 1 200 ? -12.703 31.719 32 1 68.44 200 LEU A C 1
ATOM 1590 O O . LEU A 1 200 ? -12.68 31.078 30.938 1 68.44 200 LEU A O 1
ATOM 1594 N N . PHE A 1 201 ? -13.078 31.219 33.219 1 65.06 201 PHE A N 1
ATOM 1595 C CA . PHE A 1 201 ? -13.375 29.797 33.312 1 65.06 201 PHE A CA 1
ATOM 1596 C C . PHE A 1 201 ? -14.727 29.578 33.969 1 65.06 201 PHE A C 1
ATOM 1598 O O . PHE A 1 201 ? -15.18 30.406 34.781 1 65.06 201 PHE A O 1
ATOM 1605 N N . THR A 1 202 ? -15.609 28.641 33.438 1 56.94 202 THR A N 1
ATOM 1606 C CA . THR A 1 202 ? -16.875 28.312 34.062 1 56.94 202 THR A CA 1
ATOM 1607 C C . THR A 1 202 ? -16.641 27.703 35.469 1 56.94 202 THR A C 1
ATOM 1609 O O . THR A 1 202 ? -15.883 26.734 35.594 1 56.94 202 THR A O 1
ATOM 1612 N N . PRO A 1 203 ? -17.328 28.5 36.438 1 49.69 203 PRO A N 1
ATOM 1613 C CA . PRO A 1 203 ? -17.312 28 37.812 1 49.69 203 PRO A CA 1
ATOM 1614 C C . PRO A 1 203 ? -18.109 26.703 37.969 1 49.69 203 PRO A C 1
ATOM 1616 O O . PRO A 1 203 ? -19.125 26.516 37.281 1 49.69 203 PRO A O 1
ATOM 1619 N N . GLY A 1 204 ? -17.562 25.625 38.812 1 47 204 GLY A N 1
ATOM 1620 C CA . GLY A 1 204 ? -18.406 24.578 39.375 1 47 204 GLY A CA 1
ATOM 1621 C C . GLY A 1 204 ? -18.219 23.234 38.688 1 47 204 GLY A C 1
ATOM 1622 O O . GLY A 1 204 ? -18.969 22.297 38.938 1 47 204 GLY A O 1
ATOM 1623 N N . GLY A 1 205 ? -17.828 23.016 37.344 1 44.72 205 GLY A N 1
ATOM 1624 C CA . GLY A 1 205 ? -18.031 21.594 37.125 1 44.72 205 GLY A CA 1
ATOM 1625 C C . GLY A 1 205 ? -17.266 20.719 38.125 1 44.72 205 GLY A C 1
ATOM 1626 O O . GLY A 1 205 ? -16.406 21.219 38.844 1 44.72 205 GLY A O 1
ATOM 1627 N N . PRO A 1 206 ? -17.891 19.625 38.594 1 41.78 206 PRO A N 1
ATOM 1628 C CA . PRO A 1 206 ? -17.297 18.781 39.656 1 41.78 206 PRO A CA 1
ATOM 1629 C C . PRO A 1 206 ? -15.773 18.734 39.562 1 41.78 206 PRO A C 1
ATOM 1631 O O . PRO A 1 206 ? -15.117 18.266 40.5 1 41.78 206 PRO A O 1
ATOM 1634 N N . ASN A 1 207 ? -15.234 18.453 38.562 1 40.91 207 ASN A N 1
ATOM 1635 C CA . ASN A 1 207 ? -13.781 18.312 38.562 1 40.91 207 ASN A CA 1
ATOM 1636 C C . ASN A 1 207 ? -13.078 19.656 38.562 1 40.91 207 ASN A C 1
ATOM 1638 O O . ASN A 1 207 ? -13.391 20.531 37.75 1 40.91 207 ASN A O 1
ATOM 1642 N N . PRO A 1 208 ? -12.633 20.062 39.688 1 40.84 208 PRO A N 1
ATOM 1643 C CA . PRO A 1 208 ? -11.867 21.281 39.969 1 40.84 208 PRO A CA 1
ATOM 1644 C C . PRO A 1 208 ? -10.992 21.703 38.781 1 40.84 208 PRO A C 1
ATOM 1646 O O . PRO A 1 208 ? -10.242 22.672 38.875 1 40.84 208 PRO A O 1
ATOM 1649 N N . VAL A 1 209 ? -10.336 20.656 38.25 1 41.47 209 VAL A N 1
ATOM 1650 C CA . VAL A 1 209 ? -9.344 21.062 37.281 1 41.47 209 VAL A CA 1
ATOM 1651 C C . VAL A 1 209 ? -9.992 22 36.25 1 41.47 209 VAL A C 1
ATOM 1653 O O . VAL A 1 209 ? -10.992 21.641 35.625 1 41.47 209 VAL A O 1
ATOM 1656 N N . PRO A 1 210 ? -10.117 23.297 36.438 1 41.72 210 PRO A N 1
ATOM 1657 C CA . PRO A 1 210 ? -10.539 24.125 35.312 1 41.72 210 PRO A CA 1
ATOM 1658 C C . PRO A 1 210 ? -10.375 23.406 33.969 1 41.72 210 PRO A C 1
ATOM 1660 O O . PRO A 1 210 ? -9.266 23.047 33.594 1 41.72 210 PRO A O 1
ATOM 1663 N N . HIS A 1 211 ? -11.188 22.422 33.75 1 41.03 211 HIS A N 1
ATOM 1664 C CA . HIS A 1 211 ? -11.055 21.75 32.469 1 41.03 211 HIS A CA 1
ATOM 1665 C C . HIS A 1 211 ? -10.562 22.719 31.391 1 41.03 211 HIS A C 1
ATOM 1667 O O . HIS A 1 211 ? -11.305 23.594 30.953 1 41.03 211 HIS A O 1
ATOM 1673 N N . PHE A 1 212 ? -9.531 23.234 31.656 1 43.44 212 PHE A N 1
ATOM 1674 C CA . PHE A 1 212 ? -8.758 23.984 30.672 1 43.44 212 PHE A CA 1
ATOM 1675 C C . PHE A 1 212 ? -9.289 23.75 29.266 1 43.44 212 PHE A C 1
ATOM 1677 O O . PHE A 1 212 ? -8.906 24.438 28.312 1 43.44 212 PHE A O 1
ATOM 1684 N N . GLY A 1 213 ? -9.695 22.719 28.969 1 43.19 213 GLY A N 1
ATOM 1685 C CA . GLY A 1 213 ? -10.25 22.453 27.641 1 43.19 213 GLY A CA 1
ATOM 1686 C C . GLY A 1 213 ? -11.352 23.422 27.25 1 43.19 213 GLY A C 1
ATOM 1687 O O . GLY A 1 213 ? -11.602 23.656 26.078 1 43.19 213 GLY A O 1
ATOM 1688 N N . THR A 1 214 ? -12.344 23.734 28.266 1 45.97 214 THR A N 1
ATOM 1689 C CA . THR A 1 214 ? -13.492 24.5 27.797 1 45.97 214 THR A CA 1
ATOM 1690 C C . THR A 1 214 ? -13.344 25.969 28.156 1 45.97 214 THR A C 1
ATOM 1692 O O . THR A 1 214 ? -13.836 26.422 29.188 1 45.97 214 THR A O 1
ATOM 1695 N N . ALA A 1 215 ? -12.312 26.5 28.016 1 48.19 215 ALA A N 1
ATOM 1696 C CA . ALA A 1 215 ? -12.406 27.953 28.172 1 48.19 215 ALA A CA 1
ATOM 1697 C C . ALA A 1 215 ? -13.758 28.469 27.688 1 48.19 215 ALA A C 1
ATOM 1699 O O . ALA A 1 215 ? -14.227 28.078 26.609 1 48.19 215 ALA A O 1
ATOM 1700 N N . ARG A 1 216 ? -14.688 28.688 28.734 1 48.28 216 ARG A N 1
ATOM 1701 C CA . ARG A 1 216 ? -15.93 29.344 28.312 1 48.28 216 ARG A CA 1
ATOM 1702 C C . ARG A 1 216 ? -15.742 30.109 27.016 1 48.28 216 ARG A C 1
ATOM 1704 O O . ARG A 1 216 ? -16.672 30.188 26.203 1 48.28 216 ARG A O 1
ATOM 1711 N N . LEU A 1 217 ? -14.617 30.719 26.859 1 48.19 217 LEU A N 1
ATOM 1712 C CA . LEU A 1 217 ? -14.477 31.766 25.859 1 48.19 217 LEU A CA 1
ATOM 1713 C C . LEU A 1 217 ? -13.836 31.234 24.578 1 48.19 217 LEU A C 1
ATOM 1715 O O . LEU A 1 217 ? -13.375 32 23.734 1 48.19 217 LEU A O 1
ATOM 1719 N N . GLN A 1 218 ? -13.547 29.875 24.547 1 49 218 GLN A N 1
ATOM 1720 C CA . GLN A 1 218 ? -13.086 29.453 23.234 1 49 218 GLN A CA 1
ATOM 1721 C C . GLN A 1 218 ? -14.141 29.75 22.172 1 49 218 GLN A C 1
ATOM 1723 O O . GLN A 1 218 ? -14.023 29.281 21.031 1 49 218 GLN A O 1
ATOM 1728 N N . ALA A 1 219 ? -15.18 30.422 22.625 1 45.5 219 ALA A N 1
ATOM 1729 C CA . ALA A 1 219 ? -16.172 30.812 21.625 1 45.5 219 ALA A CA 1
ATOM 1730 C C . ALA A 1 219 ? -15.617 31.875 20.688 1 45.5 219 ALA A C 1
ATOM 1732 O O . ALA A 1 219 ? -14.75 32.656 21.078 1 45.5 219 ALA A O 1
ATOM 1733 N N . LYS A 1 220 ? -15.93 31.703 19.438 1 47.97 220 LYS A N 1
ATOM 1734 C CA . LYS A 1 220 ? -15.703 32.781 18.484 1 47.97 220 LYS A CA 1
ATOM 1735 C C . LYS A 1 220 ? -16.031 34.125 19.109 1 47.97 220 LYS A C 1
ATOM 1737 O O . LYS A 1 220 ? -17.156 34.344 19.594 1 47.97 220 LYS A O 1
ATOM 1742 N N . GLY A 1 221 ? -15.023 34.906 19.422 1 50.59 221 GLY A N 1
ATOM 1743 C CA . GLY A 1 221 ? -15.211 36.219 20.016 1 50.59 221 GLY A CA 1
ATOM 1744 C C . GLY A 1 221 ? -14.797 36.281 21.469 1 50.59 221 GLY A C 1
ATOM 1745 O O . GLY A 1 221 ? -14.922 37.312 22.125 1 50.59 221 GLY A O 1
ATOM 1746 N N . GLY A 1 222 ? -14.398 35.188 22.062 1 58.22 222 GLY A N 1
ATOM 1747 C CA . GLY A 1 222 ? -13.945 35.25 23.453 1 58.22 222 GLY A CA 1
ATOM 1748 C C . GLY A 1 222 ? -12.531 35.75 23.594 1 58.22 222 GLY A C 1
ATOM 1749 O O . GLY A 1 222 ? -11.883 36.094 22.594 1 58.22 222 GLY A O 1
ATOM 1750 N N . PRO A 1 223 ? -12.164 35.969 24.844 1 63.78 223 PRO A N 1
ATOM 1751 C CA . PRO A 1 223 ? -10.859 36.594 25.078 1 63.78 223 PRO A CA 1
ATOM 1752 C C . PRO A 1 223 ? -9.695 35.719 24.594 1 63.78 223 PRO A C 1
ATOM 1754 O O . PRO A 1 223 ? -8.609 36.25 24.344 1 63.78 223 PRO A O 1
ATOM 1757 N N . PHE A 1 224 ? -10.109 34.406 24.516 1 68.25 224 PHE A N 1
ATOM 1758 C CA . PHE A 1 224 ? -9.031 33.531 24.078 1 68.25 224 PHE A CA 1
ATOM 1759 C C . PHE A 1 224 ? -9.148 33.219 22.594 1 68.25 224 PHE A C 1
ATOM 1761 O O . PHE A 1 224 ? -10.242 32.969 22.094 1 68.25 224 PHE A O 1
ATOM 1768 N N . GLU A 1 225 ? -8.117 33.406 21.906 1 68 225 GLU A N 1
ATOM 1769 C CA . GLU A 1 225 ? -8.031 32.969 20.5 1 68 225 GLU A CA 1
ATOM 1770 C C . GLU A 1 225 ? -6.949 31.922 20.312 1 68 225 GLU A C 1
ATOM 1772 O O . GLU A 1 225 ? -5.801 32.125 20.719 1 68 225 GLU A O 1
ATOM 1777 N N . CYS A 1 226 ? -7.434 30.766 19.953 1 70.06 226 CYS A N 1
ATOM 1778 C CA . CYS A 1 226 ? -6.477 29.703 19.688 1 70.06 226 CYS A CA 1
ATOM 1779 C C . CYS A 1 226 ? -5.91 29.812 18.281 1 70.06 226 CYS A C 1
ATOM 1781 O O . CYS A 1 226 ? -6.641 29.641 17.297 1 70.06 226 CYS A O 1
ATOM 1783 N N . VAL A 1 227 ? -4.68 30.141 18.266 1 68.81 227 VAL A N 1
ATOM 1784 C CA . VAL A 1 227 ? -4.004 30.312 16.984 1 68.81 227 VAL A CA 1
ATOM 1785 C C . VAL A 1 227 ? -2.797 29.375 16.906 1 68.81 227 VAL A C 1
ATOM 1787 O O . VAL A 1 227 ? -2.275 28.938 17.922 1 68.81 227 VAL A O 1
ATOM 1790 N N . PRO A 1 228 ? -2.459 29 15.727 1 72.62 228 PRO A N 1
ATOM 1791 C CA . PRO A 1 228 ? -1.247 28.188 15.602 1 72.62 228 PRO A CA 1
ATOM 1792 C C . PRO A 1 228 ? -0.016 28.875 16.203 1 72.62 228 PRO A C 1
ATOM 1794 O O . PRO A 1 228 ? 0.084 30.094 16.172 1 72.62 228 PRO A O 1
ATOM 1797 N N . THR A 1 229 ? 0.843 28.031 16.719 1 70.25 229 THR A N 1
ATOM 1798 C CA . THR A 1 229 ? 2.059 28.547 17.344 1 70.25 229 THR A CA 1
ATOM 1799 C C . THR A 1 229 ? 2.916 29.281 16.312 1 70.25 229 THR A C 1
ATOM 1801 O O . THR A 1 229 ? 2.896 28.953 15.133 1 70.25 229 THR A O 1
ATOM 1804 N N . TYR A 1 230 ? 3.691 30.219 16.875 1 63.34 230 TYR A N 1
ATOM 1805 C CA . TYR A 1 230 ? 4.574 31.016 16.031 1 63.34 230 TYR A CA 1
ATOM 1806 C C . TYR A 1 230 ? 5.707 30.172 15.469 1 63.34 230 TYR A C 1
ATOM 1808 O O . TYR A 1 230 ? 6.242 30.453 14.398 1 63.34 230 TYR A O 1
ATOM 1816 N N . GLU A 1 231 ? 6.074 29.141 16.188 1 65.81 231 GLU A N 1
ATOM 1817 C CA . GLU A 1 231 ? 7.203 28.297 15.805 1 65.81 231 GLU A CA 1
ATOM 1818 C C . GLU A 1 231 ? 6.809 27.312 14.703 1 65.81 231 GLU A C 1
ATOM 1820 O O . GLU A 1 231 ? 7.652 26.578 14.195 1 65.81 231 GLU A O 1
ATOM 1825 N N . ASN A 1 232 ? 5.723 27.359 14.188 1 72.38 232 ASN A N 1
ATOM 1826 C CA . ASN A 1 232 ? 5.273 26.484 13.117 1 72.38 232 ASN A CA 1
ATOM 1827 C C . ASN A 1 232 ? 5.488 25.016 13.469 1 72.38 232 ASN A C 1
ATOM 1829 O O . ASN A 1 232 ? 6.074 24.266 12.68 1 72.38 232 ASN A O 1
ATOM 1833 N N . THR A 1 233 ? 5.121 24.688 14.625 1 83.12 233 THR A N 1
ATOM 1834 C CA . THR A 1 233 ? 5.246 23.312 15.086 1 83.12 233 THR A CA 1
ATOM 1835 C C . THR A 1 233 ? 3.936 22.547 14.883 1 83.12 233 THR A C 1
ATOM 1837 O O . THR A 1 233 ? 2.873 23.156 14.75 1 83.12 233 THR A O 1
ATOM 1840 N N . TYR A 1 234 ? 4.176 21.297 14.852 1 86.94 234 TYR A N 1
ATOM 1841 C CA . TYR A 1 234 ? 3.039 20.422 14.57 1 86.94 234 TYR A CA 1
ATOM 1842 C C . TYR A 1 234 ? 2.879 19.359 15.656 1 86.94 234 TYR A C 1
ATOM 1844 O O . TYR A 1 234 ? 3.816 19.094 16.422 1 86.94 234 TYR A O 1
ATOM 1852 N N . GLU A 1 235 ? 1.635 18.922 15.75 1 88.75 235 GLU A N 1
ATOM 1853 C CA . GLU A 1 235 ? 1.306 17.766 16.594 1 88.75 235 GLU A CA 1
ATOM 1854 C C . GLU A 1 235 ? 0.737 16.625 15.758 1 88.75 235 GLU A C 1
ATOM 1856 O O . GLU A 1 235 ? -0.061 16.859 14.844 1 88.75 235 GLU A O 1
ATOM 1861 N N . TRP A 1 236 ? 1.304 15.461 16.109 1 90.31 236 TRP A N 1
ATOM 1862 C CA . TRP A 1 236 ? 0.73 14.281 15.469 1 90.31 236 TRP A CA 1
ATOM 1863 C C . TRP A 1 236 ? -0.482 13.773 16.25 1 90.31 236 TRP A C 1
ATOM 1865 O O . TRP A 1 236 ? -0.474 13.758 17.484 1 90.31 236 TRP A O 1
ATOM 1875 N N . GLY A 1 237 ? -1.54 13.391 15.445 1 88.69 237 GLY A N 1
ATOM 1876 C CA . GLY A 1 237 ? -2.732 12.93 16.141 1 88.69 237 GLY A CA 1
ATOM 1877 C C . GLY A 1 237 ? -3.598 12.008 15.305 1 88.69 237 GLY A C 1
ATOM 1878 O O . GLY A 1 237 ? -3.197 11.594 14.219 1 88.69 237 GLY A O 1
ATOM 1879 N N . LEU A 1 238 ? -4.695 11.602 15.945 1 87.62 238 LEU A N 1
ATOM 1880 C CA . LEU A 1 238 ? -5.645 10.68 15.336 1 87.62 238 LEU A CA 1
ATOM 1881 C C . LEU A 1 238 ? -7.023 11.32 15.211 1 87.62 238 LEU A C 1
ATOM 1883 O O . LEU A 1 238 ? -7.434 12.086 16.078 1 87.62 238 LEU A O 1
ATOM 1887 N N . ALA A 1 239 ? -7.645 11.078 14.102 1 86.19 239 ALA A N 1
ATOM 1888 C CA . ALA A 1 239 ? -9.031 11.461 13.875 1 86.19 239 ALA A CA 1
ATOM 1889 C C . ALA A 1 239 ? -9.969 10.273 14.07 1 86.19 239 ALA A C 1
ATOM 1891 O O . ALA A 1 239 ? -10.281 9.562 13.109 1 86.19 239 ALA A O 1
ATOM 1892 N N . PRO A 1 240 ? -10.531 10.102 15.227 1 83.56 240 PRO A N 1
ATOM 1893 C CA . PRO A 1 240 ? -11.32 8.906 15.516 1 83.56 240 PRO A CA 1
ATOM 1894 C C . PRO A 1 240 ? -12.617 8.836 14.711 1 83.56 240 PRO A C 1
ATOM 1896 O O . PRO A 1 240 ? -13.211 7.766 14.594 1 83.56 240 PRO A O 1
ATOM 1899 N N . GLY A 1 241 ? -13.047 9.984 14.164 1 83.31 241 GLY A N 1
ATOM 1900 C CA . GLY A 1 241 ? -14.242 9.961 13.336 1 83.31 241 GLY A CA 1
ATOM 1901 C C . GLY A 1 241 ? -14.141 8.977 12.18 1 83.31 241 GLY A C 1
ATOM 1902 O O . GLY A 1 241 ? -15.156 8.445 11.727 1 83.31 241 GLY A O 1
ATOM 1903 N N . ILE A 1 242 ? -12.977 8.703 11.758 1 87.81 242 ILE A N 1
ATOM 1904 C CA . ILE A 1 242 ? -12.766 7.797 10.633 1 87.81 242 ILE A CA 1
ATOM 1905 C C . ILE A 1 242 ? -13.117 6.367 11.047 1 87.81 242 ILE A C 1
ATOM 1907 O O . ILE A 1 242 ? -13.461 5.539 10.203 1 87.81 242 ILE A O 1
ATOM 1911 N N . LEU A 1 243 ? -13.148 6.133 12.312 1 87.31 243 LEU A N 1
ATOM 1912 C CA . LEU A 1 243 ? -13.516 4.809 12.805 1 87.31 243 LEU A CA 1
ATOM 1913 C C . LEU A 1 243 ? -14.984 4.508 12.523 1 87.31 243 LEU A C 1
ATOM 1915 O O . LEU A 1 243 ? -15.367 3.348 12.375 1 87.31 243 LEU A O 1
ATOM 1919 N N . LEU A 1 244 ? -15.68 5.562 12.406 1 87.88 244 LEU A N 1
ATOM 1920 C CA . LEU A 1 244 ? -17.094 5.387 12.117 1 87.88 244 LEU A CA 1
ATOM 1921 C C . LEU A 1 244 ? -17.312 4.887 10.695 1 87.88 244 LEU A C 1
ATOM 1923 O O . LEU A 1 244 ? -18.359 4.332 10.375 1 87.88 244 LEU A O 1
ATOM 1927 N N . ILE A 1 245 ? -16.297 5.051 9.875 1 88.5 245 ILE A N 1
ATOM 1928 C CA . ILE A 1 245 ? -16.344 4.535 8.516 1 88.5 245 ILE A CA 1
ATOM 1929 C C . ILE A 1 245 ? -15.664 3.168 8.453 1 88.5 245 ILE A C 1
ATOM 1931 O O . ILE A 1 245 ? -16.203 2.225 7.871 1 88.5 245 ILE A O 1
ATOM 1935 N N . TRP A 1 246 ? -14.617 3.049 9.188 1 92.12 246 TRP A N 1
ATOM 1936 C CA . TRP A 1 246 ? -13.797 1.842 9.148 1 92.12 246 TRP A CA 1
ATOM 1937 C C . TRP A 1 246 ? -14.539 0.661 9.766 1 92.12 246 TRP A C 1
ATOM 1939 O O . TRP A 1 246 ? -14.57 -0.429 9.188 1 92.12 246 TRP A O 1
ATOM 1949 N N . ILE A 1 247 ? -15.18 0.876 10.836 1 93.81 247 ILE A N 1
ATOM 1950 C CA . ILE A 1 247 ? -15.773 -0.224 11.586 1 93.81 247 ILE A CA 1
ATOM 1951 C C . ILE A 1 247 ? -16.938 -0.824 10.805 1 93.81 247 ILE A C 1
ATOM 1953 O O . ILE A 1 247 ? -16.984 -2.039 10.594 1 93.81 247 ILE A O 1
ATOM 1957 N N . PRO A 1 248 ? -17.828 0.012 10.289 1 95.69 248 PRO A N 1
ATOM 1958 C CA . PRO A 1 248 ? -18.906 -0.6 9.492 1 95.69 248 PRO A CA 1
ATOM 1959 C C . PRO A 1 248 ? -18.375 -1.32 8.25 1 95.69 248 PRO A C 1
ATOM 1961 O O . PRO A 1 248 ? -18.875 -2.391 7.898 1 95.69 248 PRO A O 1
ATOM 1964 N N . LEU A 1 249 ? -17.406 -0.831 7.629 1 96.06 249 LEU A N 1
ATOM 1965 C CA . LEU A 1 249 ? -16.844 -1.483 6.453 1 96.06 249 LEU A CA 1
ATOM 1966 C C . LEU A 1 249 ? -16.203 -2.816 6.82 1 96.06 249 LEU A C 1
ATOM 1968 O O . LEU A 1 249 ? -16.359 -3.805 6.102 1 96.06 249 LEU A O 1
ATOM 1972 N N . MET A 1 250 ? -15.578 -2.83 7.93 1 96.5 250 MET A N 1
ATOM 1973 C CA . MET A 1 250 ? -14.961 -4.059 8.414 1 96.5 250 MET A CA 1
ATOM 1974 C C . MET A 1 250 ? -16.016 -5.094 8.781 1 96.5 250 MET A C 1
ATOM 1976 O O . MET A 1 250 ? -15.844 -6.285 8.531 1 96.5 250 MET A O 1
ATOM 1980 N N . LEU A 1 251 ? -17.094 -4.605 9.328 1 97.06 251 LEU A N 1
ATOM 1981 C CA . LEU A 1 251 ? -18.172 -5.508 9.703 1 97.06 251 LEU A CA 1
ATOM 1982 C C . LEU A 1 251 ? -18.828 -6.102 8.461 1 97.06 251 LEU A C 1
ATOM 1984 O O . LEU A 1 251 ? -19.109 -7.301 8.422 1 97.06 251 LEU A O 1
ATOM 1988 N N . ILE A 1 252 ? -19.047 -5.27 7.496 1 97.25 252 ILE A N 1
ATOM 1989 C CA . ILE A 1 252 ? -19.625 -5.738 6.242 1 97.25 252 ILE A CA 1
ATOM 1990 C C . ILE A 1 252 ? -18.688 -6.742 5.578 1 97.25 252 ILE A C 1
ATOM 1992 O O . ILE A 1 252 ? -19.125 -7.801 5.125 1 97.25 252 ILE A O 1
ATOM 1996 N N . TRP A 1 253 ? -17.422 -6.438 5.562 1 97.06 253 TRP A N 1
ATOM 1997 C CA . TRP A 1 253 ? -16.438 -7.316 4.945 1 97.06 253 TRP A CA 1
ATOM 1998 C C . TRP A 1 253 ? -16.344 -8.648 5.688 1 97.06 253 TRP A C 1
ATOM 2000 O O . TRP A 1 253 ? -16.359 -9.711 5.062 1 97.06 253 TRP A O 1
ATOM 2010 N N . THR A 1 254 ? -16.359 -8.562 6.98 1 96.75 254 THR A N 1
ATOM 2011 C CA . THR A 1 254 ? -16.266 -9.773 7.781 1 96.75 254 THR A CA 1
ATOM 2012 C C . THR A 1 254 ? -17.531 -10.625 7.625 1 96.75 254 THR A C 1
ATOM 2014 O O . THR A 1 254 ? -17.453 -11.852 7.504 1 96.75 254 THR A O 1
ATOM 2017 N N . ALA A 1 255 ? -18.609 -9.945 7.648 1 97.12 255 ALA A N 1
ATOM 2018 C CA . ALA A 1 255 ? -19.859 -10.664 7.473 1 97.12 255 ALA A CA 1
ATOM 2019 C C . ALA A 1 255 ? -19.922 -11.344 6.105 1 97.12 255 ALA A C 1
ATOM 2021 O O . ALA A 1 255 ? -20.328 -12.5 5.996 1 97.12 255 ALA A O 1
ATOM 2022 N N . GLY A 1 256 ? -19.562 -10.625 5.09 1 96.5 256 GLY A N 1
ATOM 2023 C CA . GLY A 1 256 ? -19.531 -11.203 3.756 1 96.5 256 GLY A CA 1
ATOM 2024 C C . GLY A 1 256 ? -18.562 -12.367 3.631 1 96.5 256 GLY A C 1
ATOM 2025 O O . GLY A 1 256 ? -18.891 -13.391 3.031 1 96.5 256 GLY A O 1
ATOM 2026 N N . MET A 1 257 ? -17.391 -12.211 4.207 1 96.12 257 MET A N 1
ATOM 2027 C CA . MET A 1 257 ? -16.406 -13.289 4.191 1 96.12 257 MET A CA 1
ATOM 2028 C C . MET A 1 257 ? -16.938 -14.516 4.938 1 96.12 257 MET A C 1
ATOM 2030 O O . MET A 1 257 ? -16.719 -15.648 4.508 1 96.12 257 MET A O 1
ATOM 2034 N N . TYR A 1 258 ? -17.578 -14.234 5.961 1 95.75 258 TYR A N 1
ATOM 2035 C CA . TYR A 1 258 ? -18.141 -15.328 6.742 1 95.75 258 TYR A CA 1
ATOM 2036 C C . TYR A 1 258 ? -19.234 -16.047 5.965 1 95.75 258 TYR A C 1
ATOM 2038 O O . TYR A 1 258 ? -19.328 -17.281 6.016 1 95.75 258 TYR A O 1
ATOM 2046 N N . LEU A 1 259 ? -20.031 -15.344 5.289 1 95.62 259 LEU A N 1
ATOM 2047 C CA . LEU A 1 259 ? -21.109 -15.953 4.5 1 95.62 259 LEU A CA 1
ATOM 2048 C C . LEU A 1 259 ? -20.531 -16.828 3.396 1 95.62 259 LEU A C 1
ATOM 2050 O O . LEU A 1 259 ? -21.031 -17.938 3.164 1 95.62 259 LEU A O 1
ATOM 2054 N N . VAL A 1 260 ? -19.547 -16.344 2.715 1 94.81 260 VAL A N 1
ATOM 2055 C CA . VAL A 1 260 ? -18.906 -17.125 1.656 1 94.81 260 VAL A CA 1
ATOM 2056 C C . VAL A 1 260 ? -18.25 -18.375 2.254 1 94.81 260 VAL A C 1
ATOM 2058 O O . VAL A 1 260 ? -18.344 -19.469 1.691 1 94.81 260 VAL A O 1
ATOM 2061 N N . TRP A 1 261 ? -17.609 -18.125 3.359 1 93.31 261 TRP A N 1
ATOM 2062 C CA . TRP A 1 261 ? -16.984 -19.234 4.059 1 93.31 261 TRP A CA 1
ATOM 2063 C C . TRP A 1 261 ? -18.016 -20.281 4.465 1 93.31 261 TRP A C 1
ATOM 2065 O O . TRP A 1 261 ? -17.797 -21.484 4.281 1 93.31 261 TRP A O 1
ATOM 2075 N N . PHE A 1 262 ? -19.109 -19.828 4.957 1 93.5 262 PHE A N 1
ATOM 2076 C CA . PHE A 1 262 ? -20.172 -20.719 5.398 1 93.5 262 PHE A CA 1
ATOM 2077 C C . PHE A 1 262 ? -20.781 -21.484 4.215 1 93.5 262 PHE A C 1
ATOM 2079 O O . PHE A 1 262 ? -21.062 -22.672 4.316 1 93.5 262 PHE A O 1
ATOM 2086 N N . ASP A 1 263 ? -20.953 -20.828 3.176 1 92.12 263 ASP A N 1
ATOM 2087 C CA . ASP A 1 263 ? -21.484 -21.453 1.972 1 92.12 263 ASP A CA 1
ATOM 2088 C C . ASP A 1 263 ? -20.531 -22.547 1.46 1 92.12 263 ASP A C 1
ATOM 2090 O O . ASP A 1 263 ? -20.984 -23.609 1.043 1 92.12 263 ASP A O 1
ATOM 2094 N N . THR A 1 264 ? -19.312 -22.312 1.486 1 91.12 264 THR A N 1
ATOM 2095 C CA . THR A 1 264 ? -18.328 -23.281 1.026 1 91.12 264 THR A CA 1
ATOM 2096 C C . THR A 1 264 ? -18.281 -24.5 1.949 1 91.12 264 THR A C 1
ATOM 2098 O O . THR A 1 264 ? -18.234 -25.625 1.482 1 91.12 264 THR A O 1
ATOM 2101 N N . HIS A 1 265 ? -18.359 -24.234 3.172 1 90.5 265 HIS A N 1
ATOM 2102 C CA . HIS A 1 265 ? -18.266 -25.312 4.148 1 90.5 265 HIS A CA 1
ATOM 2103 C C . HIS A 1 265 ? -19.5 -26.203 4.105 1 90.5 265 HIS A C 1
ATOM 2105 O O . HIS A 1 265 ? -19.406 -27.406 4.344 1 90.5 265 HIS A O 1
ATOM 2111 N N . ARG A 1 266 ? -20.547 -25.656 3.699 1 91 266 ARG A N 1
ATOM 2112 C CA . ARG A 1 266 ? -21.797 -26.422 3.727 1 91 266 ARG A CA 1
ATOM 2113 C C . ARG A 1 266 ? -22.047 -27.094 2.387 1 91 266 ARG A C 1
ATOM 2115 O O . ARG A 1 266 ? -22.578 -28.219 2.342 1 91 266 ARG A O 1
ATOM 2122 N N . ASN A 1 267 ? -21.641 -26.5 1.345 1 89.81 267 ASN A N 1
ATOM 2123 C CA . ASN A 1 267 ? -22.172 -26.953 0.062 1 89.81 267 ASN A CA 1
ATOM 2124 C C . ASN A 1 267 ? -21.047 -27.5 -0.832 1 89.81 267 ASN A C 1
ATOM 2126 O O . ASN A 1 267 ? -21.328 -28.125 -1.862 1 89.81 267 ASN A O 1
ATOM 2130 N N . SER A 1 268 ? -19.828 -27.312 -0.533 1 88.75 268 SER A N 1
ATOM 2131 C CA . SER A 1 268 ? -18.75 -27.828 -1.372 1 88.75 268 SER A CA 1
ATOM 2132 C C . SER A 1 268 ? -18.391 -29.266 -0.979 1 88.75 268 SER A C 1
ATOM 2134 O O . SER A 1 268 ? -18 -29.516 0.163 1 88.75 268 SER A O 1
ATOM 2136 N N . LYS A 1 269 ? -18.453 -30.109 -1.865 1 85.38 269 LYS A N 1
ATOM 2137 C CA . LYS A 1 269 ? -18.141 -31.516 -1.618 1 85.38 269 LYS A CA 1
ATOM 2138 C C . LYS A 1 269 ? -16.641 -31.734 -1.477 1 85.38 269 LYS A C 1
ATOM 2140 O O . LYS A 1 269 ? -16.188 -32.469 -0.601 1 85.38 269 LYS A O 1
ATOM 2145 N N . LEU A 1 270 ? -15.914 -31.062 -2.279 1 85.62 270 LEU A N 1
ATOM 2146 C CA . LEU A 1 270 ? -14.469 -31.219 -2.244 1 85.62 270 LEU A CA 1
ATOM 2147 C C . LEU A 1 270 ? -13.898 -30.656 -0.944 1 85.62 270 LEU A C 1
ATOM 2149 O O . LEU A 1 270 ? -12.977 -31.25 -0.364 1 85.62 270 LEU A O 1
ATOM 2153 N N . TRP A 1 271 ? -14.484 -29.578 -0.571 1 86.69 271 TRP A N 1
ATOM 2154 C CA . TRP A 1 271 ? -14.023 -28.984 0.671 1 86.69 271 TRP A CA 1
ATOM 2155 C C . TRP A 1 271 ? -14.336 -29.875 1.865 1 86.69 271 TRP A C 1
ATOM 2157 O O . TRP A 1 271 ? -13.492 -30.062 2.748 1 86.69 271 TRP A O 1
ATOM 2167 N N . ARG A 1 272 ? -15.438 -30.469 1.878 1 84.88 272 ARG A N 1
ATOM 2168 C CA . ARG A 1 272 ? -15.867 -31.312 2.979 1 84.88 272 ARG A CA 1
ATOM 2169 C C . ARG A 1 272 ? -15.07 -32.625 3.006 1 84.88 272 ARG A C 1
ATOM 2171 O O . ARG A 1 272 ? -14.883 -33.219 4.07 1 84.88 272 ARG A O 1
ATOM 2178 N N . SER A 1 273 ? -14.633 -33.031 1.851 1 83.81 273 SER A N 1
ATOM 2179 C CA . SER A 1 273 ? -13.844 -34.25 1.761 1 83.81 273 SER A CA 1
ATOM 2180 C C . SER A 1 273 ? -12.391 -34 2.168 1 83.81 273 SER A C 1
ATOM 2182 O O . SER A 1 273 ? -11.594 -34.938 2.246 1 83.81 273 SER A O 1
ATOM 2184 N N . GLY A 1 274 ? -12.023 -32.656 2.391 1 82.31 274 GLY A N 1
ATOM 2185 C CA . GLY A 1 274 ? -10.688 -32.344 2.869 1 82.31 274 GLY A CA 1
ATOM 2186 C C . GLY A 1 274 ? -9.734 -31.953 1.754 1 82.31 274 GLY A C 1
ATOM 2187 O O . GLY A 1 274 ? -8.547 -31.719 2 1 82.31 274 GLY A O 1
ATOM 2188 N N . ARG A 1 275 ? -10.242 -32 0.535 1 86.44 275 ARG A N 1
ATOM 2189 C CA . ARG A 1 275 ? -9.398 -31.641 -0.594 1 86.44 275 ARG A CA 1
ATOM 2190 C C . ARG A 1 275 ? -9.414 -30.125 -0.811 1 86.44 275 ARG A C 1
ATOM 2192 O O . ARG A 1 275 ? -9.914 -29.641 -1.828 1 86.44 275 ARG A O 1
ATOM 2199 N N . ARG A 1 276 ? -8.758 -29.484 0.016 1 87.75 276 ARG A N 1
ATOM 2200 C CA . ARG A 1 276 ? -8.742 -28.031 -0.023 1 87.75 276 ARG A CA 1
ATOM 2201 C C . ARG A 1 276 ? -7.793 -27.531 -1.103 1 87.75 276 ARG A C 1
ATOM 2203 O O . ARG A 1 276 ? -6.754 -28.125 -1.359 1 87.75 276 ARG A O 1
ATOM 2210 N N . LEU A 1 277 ? -8.172 -26.484 -1.599 1 89.38 277 LEU A N 1
ATOM 2211 C CA . LEU A 1 277 ? -7.418 -25.859 -2.68 1 89.38 277 LEU A CA 1
ATOM 2212 C C . LEU A 1 277 ? -6.301 -24.984 -2.125 1 89.38 277 LEU A C 1
ATOM 2214 O O . LEU A 1 277 ? -6.461 -24.375 -1.069 1 89.38 277 LEU A O 1
ATOM 2218 N N . GLY A 1 278 ? -5.23 -25.031 -2.725 1 89.56 278 GLY A N 1
ATOM 2219 C CA . GLY A 1 278 ? -4.062 -24.203 -2.463 1 89.56 278 GLY A CA 1
ATOM 2220 C C . GLY A 1 278 ? -3.143 -24.062 -3.662 1 89.56 278 GLY A C 1
ATOM 2221 O O . GLY A 1 278 ? -3.535 -24.375 -4.789 1 89.56 278 GLY A O 1
ATOM 2222 N N . MET A 1 279 ? -2.053 -23.578 -3.414 1 88.94 279 MET A N 1
ATOM 2223 C CA . MET A 1 279 ? -1.135 -23.297 -4.512 1 88.94 279 MET A CA 1
ATOM 2224 C C . MET A 1 279 ? -0.752 -24.578 -5.254 1 88.94 279 MET A C 1
ATOM 2226 O O . MET A 1 279 ? -0.87 -24.641 -6.477 1 88.94 279 MET A O 1
ATOM 2230 N N . TRP A 1 280 ? -0.374 -25.594 -4.535 1 90.88 280 TRP A N 1
ATOM 2231 C CA . TRP A 1 280 ? 0.114 -26.828 -5.152 1 90.88 280 TRP A CA 1
ATOM 2232 C C . TRP A 1 280 ? -1.021 -27.578 -5.844 1 90.88 280 TRP A C 1
ATOM 2234 O O . TRP A 1 280 ? -0.844 -28.109 -6.938 1 90.88 280 TRP A O 1
ATOM 2244 N N . ARG A 1 281 ? -2.082 -27.578 -5.184 1 91.88 281 ARG A N 1
ATOM 2245 C CA . ARG A 1 281 ? -3.238 -28.234 -5.789 1 91.88 281 ARG A CA 1
ATOM 2246 C C . ARG A 1 281 ? -3.678 -27.5 -7.051 1 91.88 281 ARG A C 1
ATOM 2248 O O . ARG A 1 281 ? -4.031 -28.125 -8.047 1 91.88 281 ARG A O 1
ATOM 2255 N N . ALA A 1 282 ? -3.645 -26.25 -7.031 1 91.81 282 ALA A N 1
ATOM 2256 C CA . ALA A 1 282 ? -4.008 -25.453 -8.203 1 91.81 282 ALA A CA 1
ATOM 2257 C C . ALA A 1 282 ? -3.035 -25.688 -9.352 1 91.81 282 ALA A C 1
ATOM 2259 O O . ALA A 1 282 ? -3.443 -25.781 -10.508 1 91.81 282 ALA A O 1
ATOM 2260 N N . VAL A 1 283 ? -1.805 -25.797 -9.016 1 92.12 283 VAL A N 1
ATOM 2261 C CA . VAL A 1 283 ? -0.778 -26.031 -10.023 1 92.12 283 VAL A CA 1
ATOM 2262 C C . VAL A 1 283 ? -1.03 -27.375 -10.711 1 92.12 283 VAL A C 1
ATOM 2264 O O . VAL A 1 283 ? -1.028 -27.453 -11.938 1 92.12 283 VAL A O 1
ATOM 2267 N N . LEU A 1 284 ? -1.271 -28.375 -9.945 1 91.62 284 LEU A N 1
ATOM 2268 C CA . LEU A 1 284 ? -1.463 -29.719 -10.484 1 91.62 284 LEU A CA 1
ATOM 2269 C C . LEU A 1 284 ? -2.756 -29.797 -11.289 1 91.62 284 LEU A C 1
ATOM 2271 O O . LEU A 1 284 ? -2.775 -30.375 -12.375 1 91.62 284 LEU A O 1
ATOM 2275 N N . ASP A 1 285 ? -3.754 -29.219 -10.758 1 90 285 ASP A N 1
ATOM 2276 C CA . ASP A 1 285 ? -5.039 -29.25 -11.453 1 90 285 ASP A CA 1
ATOM 2277 C C . ASP A 1 285 ? -4.984 -28.469 -12.758 1 90 285 ASP A C 1
ATOM 2279 O O . ASP A 1 285 ? -5.52 -28.906 -13.781 1 90 285 ASP A O 1
ATOM 2283 N N . LEU A 1 286 ? -4.375 -27.406 -12.734 1 90.12 286 LEU A N 1
ATOM 2284 C CA . LEU A 1 286 ? -4.277 -26.578 -13.93 1 90.12 286 LEU A CA 1
ATOM 2285 C C . LEU A 1 286 ? -3.4 -27.234 -14.984 1 90.12 286 LEU A C 1
ATOM 2287 O O . LEU A 1 286 ? -3.711 -27.188 -16.172 1 90.12 286 LEU A O 1
ATOM 2291 N N . ALA A 1 287 ? -2.332 -27.734 -14.516 1 90.88 287 ALA A N 1
ATOM 2292 C CA . ALA A 1 287 ? -1.439 -28.406 -15.453 1 90.88 287 ALA A CA 1
ATOM 2293 C C . ALA A 1 287 ? -2.154 -29.562 -16.172 1 90.88 287 ALA A C 1
ATOM 2295 O O . ALA A 1 287 ? -1.987 -29.75 -17.375 1 90.88 287 ALA A O 1
ATOM 2296 N N . GLU A 1 288 ? -2.898 -30.297 -15.406 1 87.94 288 GLU A N 1
ATOM 2297 C CA . GLU A 1 288 ? -3.645 -31.406 -16 1 87.94 288 GLU A CA 1
ATOM 2298 C C . GLU A 1 288 ? -4.688 -30.891 -16.984 1 87.94 288 GLU A C 1
ATOM 2300 O O . GLU A 1 288 ? -4.883 -31.484 -18.047 1 87.94 288 GLU A O 1
ATOM 2305 N N . ALA A 1 289 ? -5.305 -29.859 -16.656 1 87.5 289 ALA A N 1
ATOM 2306 C CA . ALA A 1 289 ? -6.316 -29.281 -17.531 1 87.5 289 ALA A CA 1
ATOM 2307 C C . ALA A 1 289 ? -5.691 -28.734 -18.828 1 87.5 289 ALA A C 1
ATOM 2309 O O . ALA A 1 289 ? -6.246 -28.906 -19.906 1 87.5 289 ALA A O 1
ATOM 2310 N N . ILE A 1 290 ? -4.598 -28.125 -18.719 1 88.19 290 ILE A N 1
ATOM 2311 C CA . ILE A 1 290 ? -3.912 -27.562 -19.891 1 88.19 290 ILE A CA 1
ATOM 2312 C C . ILE A 1 290 ? -3.445 -28.703 -20.797 1 88.19 290 ILE A C 1
ATOM 2314 O O . ILE A 1 290 ? -3.57 -28.609 -22.016 1 88.19 290 ILE A O 1
ATOM 2318 N N . ARG A 1 291 ? -2.943 -29.719 -20.203 1 87.69 291 ARG A N 1
ATOM 2319 C CA . ARG A 1 291 ? -2.475 -30.859 -20.984 1 87.69 291 ARG A CA 1
ATOM 2320 C C . ARG A 1 291 ? -3.637 -31.562 -21.672 1 87.69 291 ARG A C 1
ATOM 2322 O O . ARG A 1 291 ? -3.479 -32.094 -22.781 1 87.69 291 ARG A O 1
ATOM 2329 N N . GLU A 1 292 ? -4.715 -31.594 -21.031 1 84 292 GLU A N 1
ATOM 2330 C CA . GLU A 1 292 ? -5.902 -32.188 -21.641 1 84 292 GLU A CA 1
ATOM 2331 C C . GLU A 1 292 ? -6.352 -31.375 -22.859 1 84 292 GLU A C 1
ATOM 2333 O O . GLU A 1 292 ? -6.77 -31.938 -23.875 1 84 292 GLU A O 1
ATOM 2338 N N . ASP A 1 293 ? -6.203 -30.109 -22.812 1 84.5 293 ASP A N 1
ATOM 2339 C CA . ASP A 1 293 ? -6.699 -29.234 -23.875 1 84.5 293 ASP A CA 1
ATOM 2340 C C . ASP A 1 293 ? -5.668 -29.078 -24.984 1 84.5 293 ASP A C 1
ATOM 2342 O O . ASP A 1 293 ? -6.027 -29.016 -26.156 1 84.5 293 ASP A O 1
ATOM 2346 N N . LEU A 1 294 ? -4.375 -28.984 -24.594 1 86.38 294 LEU A N 1
ATOM 2347 C CA . LEU A 1 294 ? -3.359 -28.656 -25.578 1 86.38 294 LEU A CA 1
ATOM 2348 C C . LEU A 1 294 ? -2.52 -29.875 -25.938 1 86.38 294 LEU A C 1
ATOM 2350 O O . LEU A 1 294 ? -1.792 -29.859 -26.938 1 86.38 294 LEU A O 1
ATOM 2354 N N . GLY A 1 295 ? -2.57 -30.906 -25.141 1 82 295 GLY A N 1
ATOM 2355 C CA . GLY A 1 295 ? -1.783 -32.094 -25.406 1 82 295 GLY A CA 1
ATOM 2356 C C . GLY A 1 295 ? -0.622 -32.281 -24.438 1 82 295 GLY A C 1
ATOM 2357 O O . GLY A 1 295 ? -0.309 -31.375 -23.672 1 82 295 GLY A O 1
ATOM 2358 N N . PRO A 1 296 ? 0.05 -33.375 -24.469 1 79.12 296 PRO A N 1
ATOM 2359 C CA . PRO A 1 296 ? 1.101 -33.688 -23.5 1 79.12 296 PRO A CA 1
ATOM 2360 C C . PRO A 1 296 ? 2.441 -33.062 -23.844 1 79.12 296 PRO A C 1
ATOM 2362 O O . PRO A 1 296 ? 3.279 -32.844 -22.969 1 79.12 296 PRO A O 1
ATOM 2365 N N . ASP A 1 297 ? 2.691 -32.688 -25.062 1 78.56 297 ASP A N 1
ATOM 2366 C CA . ASP A 1 297 ? 4.004 -32.219 -25.484 1 78.56 297 ASP A CA 1
ATOM 2367 C C . ASP A 1 297 ? 4.066 -30.688 -25.422 1 78.56 297 ASP A C 1
ATOM 2369 O O . ASP A 1 297 ? 4.133 -30.031 -26.469 1 78.56 297 ASP A O 1
ATOM 2373 N N . LEU A 1 298 ? 4.184 -30.172 -24.188 1 83.44 298 LEU A N 1
ATOM 2374 C CA . LEU A 1 298 ? 4.137 -28.719 -24.031 1 83.44 298 LEU A CA 1
ATOM 2375 C C . LEU A 1 298 ? 5.477 -28.172 -23.531 1 83.44 298 LEU A C 1
ATOM 2377 O O . LEU A 1 298 ? 5.605 -26.984 -23.266 1 83.44 298 LEU A O 1
ATOM 2381 N N . ALA A 1 299 ? 6.48 -28.953 -23.484 1 80 299 ALA A N 1
ATOM 2382 C CA . ALA A 1 299 ? 7.742 -28.578 -22.844 1 80 299 ALA A CA 1
ATOM 2383 C C . ALA A 1 299 ? 8.484 -27.531 -23.656 1 80 299 ALA A C 1
ATOM 2385 O O . ALA A 1 299 ? 9.266 -26.75 -23.109 1 80 299 ALA A O 1
ATOM 2386 N N . GLY A 1 300 ? 8.234 -27.5 -24.922 1 77.94 300 GLY A N 1
ATOM 2387 C CA . GLY A 1 300 ? 8.984 -26.594 -25.781 1 77.94 300 GLY A CA 1
ATOM 2388 C C . GLY A 1 300 ? 8.312 -25.25 -25.969 1 77.94 300 GLY A C 1
ATOM 2389 O O . GLY A 1 300 ? 8.93 -24.297 -26.438 1 77.94 300 GLY A O 1
ATOM 2390 N N . TYR A 1 301 ? 7.098 -25.078 -25.547 1 83.81 301 TYR A N 1
ATOM 2391 C CA . TYR A 1 301 ? 6.355 -23.844 -25.781 1 83.81 301 TYR A CA 1
ATOM 2392 C C . TYR A 1 301 ? 6.711 -22.797 -24.734 1 83.81 301 TYR A C 1
ATOM 2394 O O . TYR A 1 301 ? 6.906 -23.109 -23.562 1 83.81 301 TYR A O 1
ATOM 2402 N N . SER A 1 302 ? 6.871 -21.641 -25.25 1 87.81 302 SER A N 1
ATOM 2403 C CA . SER A 1 302 ? 7.086 -20.516 -24.359 1 87.81 302 SER A CA 1
ATOM 2404 C C . SER A 1 302 ? 5.793 -20.109 -23.656 1 87.81 302 SER A C 1
ATOM 2406 O O . SER A 1 302 ? 4.711 -20.578 -24.016 1 87.81 302 SER A O 1
ATOM 2408 N N . ASN A 1 303 ? 5.957 -19.344 -22.656 1 89.19 303 ASN A N 1
ATOM 2409 C CA . ASN A 1 303 ? 4.781 -18.875 -21.938 1 89.19 303 ASN A CA 1
ATOM 2410 C C . ASN A 1 303 ? 3.836 -18.094 -22.844 1 89.19 303 ASN A C 1
ATOM 2412 O O . ASN A 1 303 ? 2.615 -18.219 -22.734 1 89.19 303 ASN A O 1
ATOM 2416 N N . GLU A 1 304 ? 4.355 -17.266 -23.656 1 88.88 304 GLU A N 1
ATOM 2417 C CA . GLU A 1 304 ? 3.529 -16.453 -24.531 1 88.88 304 GLU A CA 1
ATOM 2418 C C . GLU A 1 304 ? 2.729 -17.328 -25.5 1 88.88 304 GLU A C 1
ATOM 2420 O O . GLU A 1 304 ? 1.555 -17.047 -25.766 1 88.88 304 GLU A O 1
ATOM 2425 N N . GLU A 1 305 ? 3.354 -18.375 -25.984 1 90.12 305 GLU A N 1
ATOM 2426 C CA . GLU A 1 305 ? 2.674 -19.297 -26.875 1 90.12 305 GLU A CA 1
ATOM 2427 C C . GLU A 1 305 ? 1.563 -20.047 -26.156 1 90.12 305 GLU A C 1
ATOM 2429 O O . GLU A 1 305 ? 0.49 -20.281 -26.719 1 90.12 305 GLU A O 1
ATOM 2434 N N . LEU A 1 306 ? 1.887 -20.375 -24.969 1 89.5 306 LEU A N 1
ATOM 2435 C CA . LEU A 1 306 ? 0.887 -21.078 -24.156 1 89.5 306 LEU A CA 1
ATOM 2436 C C . LEU A 1 306 ? -0.292 -20.172 -23.844 1 89.5 306 LEU A C 1
ATOM 2438 O O . LEU A 1 306 ? -1.447 -20.594 -23.906 1 89.5 306 LEU A O 1
ATOM 2442 N N . ASP A 1 307 ? 0.031 -18.969 -23.547 1 88.38 307 ASP A N 1
ATOM 2443 C CA . ASP A 1 307 ? -1.008 -18 -23.25 1 88.38 307 ASP A CA 1
ATOM 2444 C C . ASP A 1 307 ? -1.919 -17.766 -24.453 1 88.38 307 ASP A C 1
ATOM 2446 O O . ASP A 1 307 ? -3.141 -17.688 -24.312 1 88.38 307 ASP A O 1
ATOM 2450 N N . LYS A 1 308 ? -1.373 -17.688 -25.562 1 88.69 308 LYS A N 1
ATOM 2451 C CA . LYS A 1 308 ? -2.146 -17.516 -26.781 1 88.69 308 LYS A CA 1
ATOM 2452 C C . LYS A 1 308 ? -3.004 -18.75 -27.062 1 88.69 308 LYS A C 1
ATOM 2454 O O . LYS A 1 308 ? -4.176 -18.625 -27.438 1 88.69 308 LYS A O 1
ATOM 2459 N N . ALA A 1 309 ? -2.416 -19.906 -26.875 1 87.81 309 ALA A N 1
ATOM 2460 C CA . ALA A 1 309 ? -3.139 -21.156 -27.109 1 87.81 309 ALA A CA 1
ATOM 2461 C C . ALA A 1 309 ? -4.312 -21.312 -26.156 1 87.81 309 ALA A C 1
ATOM 2463 O O . ALA A 1 309 ? -5.398 -21.734 -26.547 1 87.81 309 ALA A O 1
ATOM 2464 N N . ILE A 1 310 ? -4.094 -20.922 -24.938 1 85.94 310 ILE A N 1
ATOM 2465 C CA . ILE A 1 310 ? -5.125 -21.031 -23.922 1 85.94 310 ILE A CA 1
ATOM 2466 C C . ILE A 1 310 ? -6.242 -20.031 -24.188 1 85.94 310 ILE A C 1
ATOM 2468 O O . ILE A 1 310 ? -7.422 -20.359 -24.047 1 85.94 310 ILE A O 1
ATOM 2472 N N . ASN A 1 311 ? -5.859 -18.859 -24.562 1 82.5 311 ASN A N 1
ATOM 2473 C CA . ASN A 1 311 ? -6.848 -17.828 -24.844 1 82.5 311 ASN A CA 1
ATOM 2474 C C . ASN A 1 311 ? -7.664 -18.172 -26.094 1 82.5 311 ASN A C 1
ATOM 2476 O O . ASN A 1 311 ? -8.852 -17.859 -26.172 1 82.5 311 ASN A O 1
ATOM 2480 N N . GLU A 1 312 ? -7.02 -18.672 -27.031 1 82.94 312 GLU A N 1
ATOM 2481 C CA . GLU A 1 312 ? -7.703 -19.031 -28.266 1 82.94 312 GLU A CA 1
ATOM 2482 C C . GLU A 1 312 ? -8.695 -20.172 -28.031 1 82.94 312 GLU A C 1
ATOM 2484 O O . GLU A 1 312 ? -9.766 -20.203 -28.656 1 82.94 312 GLU A O 1
ATOM 2489 N N . LYS A 1 313 ? -8.297 -20.969 -27.203 1 77 313 LYS A N 1
ATOM 2490 C CA . LYS A 1 313 ? -9.203 -22.094 -26.922 1 77 313 LYS A CA 1
ATOM 2491 C C . LYS A 1 313 ? -10.383 -21.641 -26.078 1 77 313 LYS A C 1
ATOM 2493 O O . LYS A 1 313 ? -11.453 -22.25 -26.125 1 77 313 LYS A O 1
ATOM 2498 N N . GLY A 1 314 ? -10.18 -20.453 -25.391 1 65.94 314 GLY A N 1
ATOM 2499 C CA . GLY A 1 314 ? -11.25 -19.859 -24.609 1 65.94 314 GLY A CA 1
ATOM 2500 C C . GLY A 1 314 ? -11.852 -20.828 -23.609 1 65.94 314 GLY A C 1
ATOM 2501 O O . GLY A 1 314 ? -13.062 -20.812 -23.375 1 65.94 314 GLY A O 1
ATOM 2502 N N . SER A 1 315 ? -11.086 -21.625 -23.016 1 67.44 315 SER A N 1
ATOM 2503 C CA . SER A 1 315 ? -11.68 -22.719 -22.266 1 67.44 315 SER A CA 1
ATOM 2504 C C . SER A 1 315 ? -11.977 -22.328 -20.828 1 67.44 315 SER A C 1
ATOM 2506 O O . SER A 1 315 ? -11.336 -21.422 -20.281 1 67.44 315 SER A O 1
ATOM 2508 N N . SER A 1 316 ? -13.125 -22.688 -20.484 1 80 316 SER A N 1
ATOM 2509 C CA . SER A 1 316 ? -13.531 -22.656 -19.078 1 80 316 SER A CA 1
ATOM 2510 C C . SER A 1 316 ? -13.461 -24.062 -18.469 1 80 316 SER A C 1
ATOM 2512 O O . SER A 1 316 ? -13.594 -25.062 -19.188 1 80 316 SER A O 1
ATOM 2514 N N . TRP A 1 317 ? -13.062 -24.016 -17.203 1 81.62 317 TRP A N 1
ATOM 2515 C CA . TRP A 1 317 ? -12.859 -25.328 -16.594 1 81.62 317 TRP A CA 1
ATOM 2516 C C . TRP A 1 317 ? -13.75 -25.5 -15.367 1 81.62 317 TRP A C 1
ATOM 2518 O O . TRP A 1 317 ? -14.125 -24.516 -14.719 1 81.62 317 TRP A O 1
ATOM 2528 N N . MET A 1 318 ? -14.094 -26.688 -15.219 1 80.31 318 MET A N 1
ATOM 2529 C CA . MET A 1 318 ? -14.836 -27.094 -14.031 1 80.31 318 MET A CA 1
ATOM 2530 C C . MET A 1 318 ? -14.305 -28.406 -13.469 1 80.31 318 MET A C 1
ATOM 2532 O O . MET A 1 318 ? -13.688 -29.188 -14.195 1 80.31 318 MET A O 1
ATOM 2536 N N . TYR A 1 319 ? -14.5 -28.578 -12.242 1 84.5 319 TYR A N 1
ATOM 2537 C CA . TYR A 1 319 ? -14.062 -29.828 -11.625 1 84.5 319 TYR A CA 1
ATOM 2538 C C . TYR A 1 319 ? -14.93 -30.984 -12.078 1 84.5 319 TYR A C 1
ATOM 2540 O O . TYR A 1 319 ? -16.141 -30.828 -12.273 1 84.5 319 TYR A O 1
ATOM 2548 N N . TYR A 1 320 ? -14.297 -32.094 -12.266 1 79.5 320 TYR A N 1
ATOM 2549 C CA . TYR A 1 320 ? -14.992 -33.344 -12.594 1 79.5 320 TYR A CA 1
ATOM 2550 C C . TYR A 1 320 ? -14.414 -34.5 -11.82 1 79.5 320 TYR A C 1
ATOM 2552 O O . TYR A 1 320 ? -13.289 -34.438 -11.312 1 79.5 320 TYR A O 1
ATOM 2560 N N . ALA A 1 321 ? -15.227 -35.438 -11.492 1 79.12 321 ALA A N 1
ATOM 2561 C CA . ALA A 1 321 ? -14.789 -36.688 -10.859 1 79.12 321 ALA A CA 1
ATOM 2562 C C . ALA A 1 321 ? -15.109 -37.875 -11.742 1 79.12 321 ALA A C 1
ATOM 2564 O O . ALA A 1 321 ? -16.188 -37.938 -12.344 1 79.12 321 ALA A O 1
ATOM 2565 N N . GLU A 1 322 ? -14.07 -38.625 -12.102 1 74.62 322 GLU A N 1
ATOM 2566 C CA . GLU A 1 322 ? -14.289 -39.844 -12.875 1 74.62 322 GLU A CA 1
ATOM 2567 C C . GLU A 1 322 ? -14.07 -41.094 -12.023 1 74.62 322 GLU A C 1
ATOM 2569 O O . GLU A 1 322 ? -13.141 -41.125 -11.219 1 74.62 322 GLU A O 1
ATOM 2574 N N . GLY A 1 323 ? -15.125 -41.938 -12.016 1 65.44 323 GLY A N 1
ATOM 2575 C CA . GLY A 1 323 ? -15.023 -43.188 -11.281 1 65.44 323 GLY A CA 1
ATOM 2576 C C . GLY A 1 323 ? -13.922 -44.094 -11.797 1 65.44 323 GLY A C 1
ATOM 2577 O O . GLY A 1 323 ? -13.227 -43.75 -12.75 1 65.44 323 GLY A O 1
ATOM 2578 N N . PRO A 1 324 ? -13.617 -45.188 -10.969 1 63.28 324 PRO A N 1
ATOM 2579 C CA . PRO A 1 324 ? -12.594 -46.156 -11.383 1 63.28 324 PRO A CA 1
ATOM 2580 C C . PRO A 1 324 ? -12.859 -46.75 -12.758 1 63.28 324 PRO A C 1
ATOM 2582 O O . PRO A 1 324 ? -14.023 -46.969 -13.133 1 63.28 324 PRO A O 1
ATOM 2585 N N . ALA A 1 325 ? -12.094 -46.469 -13.789 1 57.62 325 ALA A N 1
ATOM 2586 C CA . ALA A 1 325 ? -12.219 -47.062 -15.117 1 57.62 325 ALA A CA 1
ATOM 2587 C C . ALA A 1 325 ? -11.312 -48.281 -15.266 1 57.62 325 ALA A C 1
ATOM 2589 O O . ALA A 1 325 ? -10.492 -48.562 -14.391 1 57.62 325 ALA A O 1
ATOM 2590 N N . VAL A 1 326 ? -11.602 -49 -16.359 1 53.94 326 VAL A N 1
ATOM 2591 C CA . VAL A 1 326 ? -10.789 -50.156 -16.719 1 53.94 326 VAL A CA 1
ATOM 2592 C C . VAL A 1 326 ? -9.328 -49.719 -16.891 1 53.94 326 VAL A C 1
ATOM 2594 O O . VAL A 1 326 ? -9.031 -48.844 -17.688 1 53.94 326 VAL A O 1
ATOM 2597 N N . GLY A 1 327 ? -8.359 -50.125 -15.82 1 52.41 327 GLY A N 1
ATOM 2598 C CA . GLY A 1 327 ? -6.926 -49.875 -15.82 1 52.41 327 GLY A CA 1
ATOM 2599 C C . GLY A 1 327 ? -6.5 -48.844 -14.797 1 52.41 327 GLY A C 1
ATOM 2600 O O . GLY A 1 327 ? -5.305 -48.625 -14.57 1 52.41 327 GLY A O 1
ATOM 2601 N N . ARG A 1 328 ? -7.707 -48.031 -14.469 1 59.28 328 ARG A N 1
ATOM 2602 C CA . ARG A 1 328 ? -7.398 -47.125 -13.391 1 59.28 328 ARG A CA 1
ATOM 2603 C C . ARG A 1 328 ? -8.281 -47.375 -12.172 1 59.28 328 ARG A C 1
ATOM 2605 O O . ARG A 1 328 ? -9.406 -46.875 -12.109 1 59.28 328 ARG A O 1
ATOM 2612 N N . PRO A 1 329 ? -7.801 -48.031 -11.203 1 59.78 329 PRO A N 1
ATOM 2613 C CA . PRO A 1 329 ? -8.617 -48.438 -10.062 1 59.78 329 PRO A CA 1
ATOM 2614 C C . PRO A 1 329 ? -8.945 -47.25 -9.133 1 59.78 329 PRO A C 1
ATOM 2616 O O . PRO A 1 329 ? -9.797 -47.406 -8.242 1 59.78 329 PRO A O 1
ATOM 2619 N N . VAL A 1 330 ? -8.305 -46.094 -9.5 1 65.44 330 VAL A N 1
ATOM 2620 C CA . VAL A 1 330 ? -8.516 -45 -8.57 1 65.44 330 VAL A CA 1
ATOM 2621 C C . VAL A 1 330 ? -9.281 -43.875 -9.258 1 65.44 330 VAL A C 1
ATOM 2623 O O . VAL A 1 330 ? -9.141 -43.656 -10.469 1 65.44 330 VAL A O 1
ATOM 2626 N N . SER A 1 331 ? -10.281 -43.375 -8.5 1 74.06 331 SER A N 1
ATOM 2627 C CA . SER A 1 331 ? -11.055 -42.25 -9.016 1 74.06 331 SER A CA 1
ATOM 2628 C C . SER A 1 331 ? -10.172 -41.031 -9.234 1 74.06 331 SER A C 1
ATOM 2630 O O . SER A 1 331 ? -9.117 -40.906 -8.602 1 74.06 331 SER A O 1
ATOM 2632 N N . HIS A 1 332 ? -10.523 -40.344 -10.281 1 80.81 332 HIS A N 1
ATOM 2633 C CA . HIS A 1 332 ? -9.719 -39.188 -10.648 1 80.81 332 HIS A CA 1
ATOM 2634 C C . HIS A 1 332 ? -10.523 -37.906 -10.531 1 80.81 332 HIS A C 1
ATOM 2636 O O . HIS A 1 332 ? -11.688 -37.844 -10.93 1 80.81 332 HIS A O 1
ATOM 2642 N N . ILE A 1 333 ? -9.961 -36.969 -9.742 1 77.69 333 ILE A N 1
ATOM 2643 C CA . ILE A 1 333 ? -10.539 -35.625 -9.672 1 77.69 333 ILE A CA 1
ATOM 2644 C C . ILE A 1 333 ? -9.641 -34.656 -10.422 1 77.69 333 ILE A C 1
ATOM 2646 O O . ILE A 1 333 ? -8.422 -34.656 -10.234 1 77.69 333 ILE A O 1
ATOM 2650 N N . GLY A 1 334 ? -10.203 -33.906 -11.32 1 80.12 334 GLY A N 1
ATOM 2651 C CA . GLY A 1 334 ? -9.422 -32.906 -12.062 1 80.12 334 GLY A CA 1
ATOM 2652 C C . GLY A 1 334 ? -10.258 -31.797 -12.648 1 80.12 334 GLY A C 1
ATOM 2653 O O . GLY A 1 334 ? -11.445 -31.672 -12.328 1 80.12 334 GLY A O 1
ATOM 2654 N N . LEU A 1 335 ? -9.617 -30.875 -13.305 1 81.44 335 LEU A N 1
ATOM 2655 C CA . LEU A 1 335 ? -10.258 -29.781 -14.016 1 81.44 335 LEU A CA 1
ATOM 2656 C C . LEU A 1 335 ? -10.336 -30.078 -15.508 1 81.44 335 LEU A C 1
ATOM 2658 O O . LEU A 1 335 ? -9.383 -30.594 -16.094 1 81.44 335 LEU A O 1
ATOM 2662 N N . SER A 1 336 ? -11.508 -29.953 -16.047 1 78.81 336 SER A N 1
ATOM 2663 C CA . SER A 1 336 ? -11.641 -30.219 -17.469 1 78.81 336 SER A CA 1
ATOM 2664 C C . SER A 1 336 ? -12.57 -29.203 -18.125 1 78.81 336 SER A C 1
ATOM 2666 O O . SER A 1 336 ? -13.469 -28.656 -17.484 1 78.81 336 SER A O 1
ATOM 2668 N N . SER A 1 337 ? -12.25 -28.828 -19.359 1 76.62 337 SER A N 1
ATOM 2669 C CA . SER A 1 337 ? -13.117 -27.953 -20.141 1 76.62 337 SER A CA 1
ATOM 2670 C C . SER A 1 337 ? -14.227 -28.75 -20.828 1 76.62 337 SER A C 1
ATOM 2672 O O . SER A 1 337 ? -15.203 -28.172 -21.312 1 76.62 337 SER A O 1
ATOM 2674 N N . ARG A 1 338 ? -14.086 -30.031 -20.953 1 67.44 338 ARG A N 1
ATOM 2675 C CA . ARG A 1 338 ? -14.977 -30.859 -21.75 1 67.44 338 ARG A CA 1
ATOM 2676 C C . ARG A 1 338 ? -16.156 -31.344 -20.922 1 67.44 338 ARG A C 1
ATOM 2678 O O . ARG A 1 338 ? -17.172 -31.797 -21.469 1 67.44 338 ARG A O 1
ATOM 2685 N N . GLN A 1 339 ? -15.938 -31.438 -19.672 1 62.03 339 GLN A N 1
ATOM 2686 C CA . GLN A 1 339 ? -16.984 -32.062 -18.875 1 62.03 339 GLN A CA 1
ATOM 2687 C C . GLN A 1 339 ? -18.062 -31.031 -18.5 1 62.03 339 GLN A C 1
ATOM 2689 O O . GLN A 1 339 ? -17.75 -29.891 -18.203 1 62.03 339 GLN A O 1
ATOM 2694 N N . SER A 1 340 ? -19.219 -31.375 -19.109 1 62.19 340 SER A N 1
ATOM 2695 C CA . SER A 1 340 ? -20.422 -30.578 -18.828 1 62.19 340 SER A CA 1
ATOM 2696 C C . SER A 1 340 ? -21.297 -31.25 -17.781 1 62.19 340 SER A C 1
ATOM 2698 O O . SER A 1 340 ? -21.312 -32.5 -17.672 1 62.19 340 SER A O 1
ATOM 2700 N N . GLY A 1 341 ? -21.344 -30.797 -16.422 1 59.88 341 GLY A N 1
ATOM 2701 C CA . GLY A 1 341 ? -22.297 -31.312 -15.445 1 59.88 341 GLY A CA 1
ATOM 2702 C C . GLY A 1 341 ? -21.844 -31.078 -14.008 1 59.88 341 GLY A C 1
ATOM 2703 O O . GLY A 1 341 ? -20.734 -30.594 -13.773 1 59.88 341 GLY A O 1
ATOM 2704 N N . LYS A 1 342 ? -22.844 -31.312 -13.156 1 62.22 342 LYS A N 1
ATOM 2705 C CA . LYS A 1 342 ? -22.625 -31.109 -11.727 1 62.22 342 LYS A CA 1
ATOM 2706 C C . LYS A 1 342 ? -21.609 -32.094 -11.172 1 62.22 342 LYS A C 1
ATOM 2708 O O . LYS A 1 342 ? -21.641 -33.281 -11.5 1 62.22 342 LYS A O 1
ATOM 2713 N N . PHE A 1 343 ? -20.562 -31.516 -10.562 1 68.5 343 PHE A N 1
ATOM 2714 C CA . PHE A 1 343 ? -19.531 -32.312 -9.914 1 68.5 343 PHE A CA 1
ATOM 2715 C C . PHE A 1 343 ? -20.141 -33.281 -8.914 1 68.5 343 PHE A C 1
ATOM 2717 O O . PHE A 1 343 ? -20.969 -32.875 -8.086 1 68.5 343 PHE A O 1
ATOM 2724 N N . ASP A 1 344 ? -20.156 -34.562 -9.156 1 62.69 344 ASP A N 1
ATOM 2725 C CA . ASP A 1 344 ? -20.688 -35.562 -8.203 1 62.69 344 ASP A CA 1
ATOM 2726 C C . ASP A 1 344 ? -19.578 -36.469 -7.68 1 62.69 344 ASP A C 1
ATOM 2728 O O . ASP A 1 344 ? -18.828 -37.062 -8.461 1 62.69 344 ASP A O 1
ATOM 2732 N N . LEU A 1 345 ? -19.078 -36.188 -6.441 1 63.5 345 LEU A N 1
ATOM 2733 C CA . LEU A 1 345 ? -18.141 -37.094 -5.789 1 63.5 345 LEU A CA 1
ATOM 2734 C C . LEU A 1 345 ? -18.859 -38.312 -5.258 1 63.5 345 LEU A C 1
ATOM 2736 O O . LEU A 1 345 ? -19.859 -38.219 -4.535 1 63.5 345 LEU A O 1
ATOM 2740 N N . ARG A 1 346 ? -19.016 -39.406 -5.988 1 52.88 346 ARG A N 1
ATOM 2741 C CA . ARG A 1 346 ? -19.672 -40.594 -5.406 1 52.88 346 ARG A CA 1
ATOM 2742 C C . ARG A 1 346 ? -19 -41 -4.098 1 52.88 346 ARG A C 1
ATOM 2744 O O . ARG A 1 346 ? -17.766 -41.094 -4.031 1 52.88 346 ARG A O 1
ATOM 2751 N N . ALA A 1 347 ? -19.625 -40.469 -2.93 1 46.84 347 ALA A N 1
ATOM 2752 C CA . ALA A 1 347 ? -19.281 -40.812 -1.546 1 46.84 347 ALA A CA 1
ATOM 2753 C C . ALA A 1 347 ? -18.953 -42.281 -1.404 1 46.84 347 ALA A C 1
ATOM 2755 O O . ALA A 1 347 ? -19.453 -42.969 -0.506 1 46.84 347 ALA A O 1
ATOM 2756 N N . ASP A 1 348 ? -18.672 -43.031 -2.281 1 41.66 348 ASP A N 1
ATOM 2757 C CA . ASP A 1 348 ? -18.484 -44.406 -1.809 1 41.66 348 ASP A CA 1
ATOM 2758 C C . ASP A 1 348 ? -17.312 -44.5 -0.841 1 41.66 348 ASP A C 1
ATOM 2760 O O . ASP A 1 348 ? -16.219 -44 -1.135 1 41.66 348 ASP A O 1
ATOM 2764 N N . ALA A 1 349 ? -17.531 -44.719 0.469 1 42.88 349 ALA A N 1
ATOM 2765 C CA . ALA A 1 349 ? -16.812 -45.062 1.697 1 42.88 349 ALA A CA 1
ATOM 2766 C C . ALA A 1 349 ? -15.594 -45.938 1.4 1 42.88 349 ALA A C 1
ATOM 2768 O O . ALA A 1 349 ? -15.742 -47.094 0.972 1 42.88 349 ALA A O 1
ATOM 2769 N N . GLY A 1 350 ? -14.68 -45.594 0.362 1 46.16 350 GLY A N 1
ATOM 2770 C CA . GLY A 1 350 ? -13.5 -46.406 0.12 1 46.16 350 GLY A CA 1
ATOM 2771 C C . GLY A 1 350 ? -12.773 -46.031 -1.159 1 46.16 350 GLY A C 1
ATOM 2772 O O . GLY A 1 350 ? -11.844 -46.719 -1.574 1 46.16 350 GLY A O 1
ATOM 2773 N N . GLN A 1 351 ? -13.305 -45.062 -1.83 1 46.91 351 GLN A N 1
ATOM 2774 C CA . GLN A 1 351 ? -12.648 -44.906 -3.125 1 46.91 351 GLN A CA 1
ATOM 2775 C C . GLN A 1 351 ? -11.422 -44 -3.021 1 46.91 351 GLN A C 1
ATOM 2777 O O . GLN A 1 351 ? -11.477 -42.938 -2.373 1 46.91 351 GLN A O 1
ATOM 2782 N N . LEU A 1 352 ? -10.242 -44.531 -3.264 1 50.66 352 LEU A N 1
ATOM 2783 C CA . LEU A 1 352 ? -8.938 -43.875 -3.291 1 50.66 352 LEU A CA 1
ATOM 2784 C C . LEU A 1 352 ? -8.812 -42.969 -4.5 1 50.66 352 LEU A C 1
ATOM 2786 O O . LEU A 1 352 ? -9.242 -43.312 -5.602 1 50.66 352 LEU A O 1
ATOM 2790 N N . TYR A 1 353 ? -8.828 -41.75 -4.199 1 48.88 353 TYR A N 1
ATOM 2791 C CA . TYR A 1 353 ? -8.625 -40.812 -5.297 1 48.88 353 TYR A CA 1
ATOM 2792 C C . TYR A 1 353 ? -7.141 -40.594 -5.551 1 48.88 353 TYR A C 1
ATOM 2794 O O . TYR A 1 353 ? -6.355 -40.438 -4.609 1 48.88 353 TYR A O 1
ATOM 2802 N N . GLY A 1 354 ? -6.484 -41 -6.82 1 53.31 354 GLY A N 1
ATOM 2803 C CA . GLY A 1 354 ? -5.117 -40.781 -7.262 1 53.31 354 GLY A CA 1
ATOM 2804 C C . GLY A 1 354 ? -5.035 -40.062 -8.602 1 53.31 354 GLY A C 1
ATOM 2805 O O . GLY A 1 354 ? -6.016 -40.031 -9.352 1 53.31 354 GLY A O 1
ATOM 2806 N N . MET B 1 1 ? -6.793 34.781 -17.781 1 20.8 1 MET B N 1
ATOM 2807 C CA . MET B 1 1 ? -6.238 33.812 -16.859 1 20.8 1 MET B CA 1
ATOM 2808 C C . MET B 1 1 ? -5.797 34.469 -15.562 1 20.8 1 MET B C 1
ATOM 2810 O O . MET B 1 1 ? -4.848 35.25 -15.555 1 20.8 1 MET B O 1
ATOM 2814 N N . SER B 1 2 ? -6.707 34.875 -14.68 1 25.94 2 SER B N 1
ATOM 2815 C CA . SER B 1 2 ? -6.582 35.719 -13.516 1 25.94 2 SER B CA 1
ATOM 2816 C C . SER B 1 2 ? -5.441 35.281 -12.609 1 25.94 2 SER B C 1
ATOM 2818 O O . SER B 1 2 ? -5.312 34.094 -12.312 1 25.94 2 SER B O 1
ATOM 2820 N N . LEU B 1 3 ? -4.465 36.031 -12.641 1 29.58 3 LEU B N 1
ATOM 2821 C CA . LEU B 1 3 ? -3.236 35.812 -11.883 1 29.58 3 LEU B CA 1
ATOM 2822 C C . LEU B 1 3 ? -3.549 35.5 -10.422 1 29.58 3 LEU B C 1
ATOM 2824 O O . LEU B 1 3 ? -4.32 36.219 -9.789 1 29.58 3 LEU B O 1
ATOM 2828 N N . PRO B 1 4 ? -3.471 34.375 -9.93 1 34.19 4 PRO B N 1
ATOM 2829 C CA . PRO B 1 4 ? -3.918 33.875 -8.625 1 34.19 4 PRO B CA 1
ATOM 2830 C C . PRO B 1 4 ? -3.428 34.75 -7.465 1 34.19 4 PRO B C 1
ATOM 2832 O O . PRO B 1 4 ? -2.424 35.438 -7.594 1 34.19 4 PRO B O 1
ATOM 2835 N N . LYS B 1 5 ? -4.23 35.062 -6.445 1 40.44 5 LYS B N 1
ATOM 2836 C CA . LYS B 1 5 ? -4.16 35.594 -5.094 1 40.44 5 LYS B CA 1
ATOM 2837 C C . LYS B 1 5 ? -2.77 35.406 -4.496 1 40.44 5 LYS B C 1
ATOM 2839 O O . LYS B 1 5 ? -2.6 34.656 -3.531 1 40.44 5 LYS B O 1
ATOM 2844 N N . PHE B 1 6 ? -1.702 35.688 -5.195 1 38.75 6 PHE B N 1
ATOM 2845 C CA . PHE B 1 6 ? -0.284 35.406 -5.004 1 38.75 6 PHE B CA 1
ATOM 2846 C C . PHE B 1 6 ? 0.337 36.406 -4.043 1 38.75 6 PHE B C 1
ATOM 2848 O O . PHE B 1 6 ? 1.384 36.156 -3.447 1 38.75 6 PHE B O 1
ATOM 2855 N N . ALA B 1 7 ? -0.201 37.562 -3.893 1 40.72 7 ALA B N 1
ATOM 2856 C CA . ALA B 1 7 ? 0.537 38.656 -3.266 1 40.72 7 ALA B CA 1
ATOM 2857 C C . ALA B 1 7 ? 0.813 38.375 -1.794 1 40.72 7 ALA B C 1
ATOM 2859 O O . ALA B 1 7 ? 1.943 38.531 -1.325 1 40.72 7 ALA B O 1
ATOM 2860 N N . ASN B 1 8 ? -0.159 38.156 -1.001 1 41.84 8 ASN B N 1
ATOM 2861 C CA . ASN B 1 8 ? 0.019 37.875 0.421 1 41.84 8 ASN B CA 1
ATOM 2862 C C . ASN B 1 8 ? 0.804 36.594 0.648 1 41.84 8 ASN B C 1
ATOM 2864 O O . ASN B 1 8 ? 1.492 36.469 1.661 1 41.84 8 ASN B O 1
ATOM 2868 N N . LYS B 1 9 ? 0.748 35.719 -0.435 1 48.84 9 LYS B N 1
ATOM 2869 C CA . LYS B 1 9 ? 1.396 34.406 -0.438 1 48.84 9 LYS B CA 1
ATOM 2870 C C . LYS B 1 9 ? 2.916 34.562 -0.471 1 48.84 9 LYS B C 1
ATOM 2872 O O . LYS B 1 9 ? 3.633 33.719 0.082 1 48.84 9 LYS B O 1
ATOM 2877 N N . ALA B 1 10 ? 3.279 35.844 -0.951 1 51.97 10 ALA B N 1
ATOM 2878 C CA . ALA B 1 10 ? 4.695 35.969 -1.274 1 51.97 10 ALA B CA 1
ATOM 2879 C C . ALA B 1 10 ? 5.523 36.219 -0.014 1 51.97 10 ALA B C 1
ATOM 2881 O O . ALA B 1 10 ? 6.676 35.781 0.073 1 51.97 10 ALA B O 1
ATOM 2882 N N . ILE B 1 11 ? 4.918 36.938 0.87 1 59.16 11 ILE B N 1
ATOM 2883 C CA . ILE B 1 11 ? 5.73 37.281 2.033 1 59.16 11 ILE B CA 1
ATOM 2884 C C . ILE B 1 11 ? 5.98 36.031 2.873 1 59.16 11 ILE B C 1
ATOM 2886 O O . ILE B 1 11 ? 7.09 35.812 3.367 1 59.16 11 ILE B O 1
ATOM 2890 N N . CYS B 1 12 ? 4.977 35.281 3.041 1 61.97 12 CYS B N 1
ATOM 2891 C CA . CYS B 1 12 ? 5.133 34.094 3.877 1 61.97 12 CYS B CA 1
ATOM 2892 C C . CYS B 1 12 ? 5.254 32.844 3.023 1 61.97 12 CYS B C 1
ATOM 2894 O O . CYS B 1 12 ? 5.109 31.734 3.529 1 61.97 12 CYS B O 1
ATOM 2896 N N . ARG B 1 13 ? 5.559 33.031 1.796 1 55.62 13 ARG B N 1
ATOM 2897 C CA . ARG B 1 13 ? 5.75 31.812 1.017 1 55.62 13 ARG B CA 1
ATOM 2898 C C . ARG B 1 13 ? 7.062 31.125 1.384 1 55.62 13 ARG B C 1
ATOM 2900 O O . ARG B 1 13 ? 8.062 31.797 1.664 1 55.62 13 ARG B O 1
ATOM 2907 N N . PRO B 1 14 ? 6.934 29.844 1.66 1 51.09 14 PRO B N 1
ATOM 2908 C CA . PRO B 1 14 ? 8.188 29.141 1.946 1 51.09 14 PRO B CA 1
ATOM 2909 C C . PRO B 1 14 ? 9.289 29.469 0.931 1 51.09 14 PRO B C 1
ATOM 2911 O O . PRO B 1 14 ? 9.008 29.578 -0.266 1 51.09 14 PRO B O 1
ATOM 2914 N N . ALA B 1 15 ? 10.266 30.203 1.464 1 45.53 15 ALA B N 1
ATOM 2915 C CA . ALA B 1 15 ? 11.422 30.5 0.611 1 45.53 15 ALA B CA 1
ATOM 2916 C C . ALA B 1 15 ? 11.867 29.25 -0.144 1 45.53 15 ALA B C 1
ATOM 2918 O O . ALA B 1 15 ? 11.812 28.141 0.392 1 45.53 15 ALA B O 1
ATOM 2919 N N . ARG B 1 16 ? 11.672 29.344 -1.457 1 43.78 16 ARG B N 1
ATOM 2920 C CA . ARG B 1 16 ? 12.312 28.344 -2.297 1 43.78 16 ARG B CA 1
ATOM 2921 C C . ARG B 1 16 ? 13.734 28.062 -1.832 1 43.78 16 ARG B C 1
ATOM 2923 O O . ARG B 1 16 ? 14.688 28.641 -2.371 1 43.78 16 ARG B O 1
ATOM 2930 N N . GLU B 1 17 ? 13.867 28.156 -0.485 1 42.72 17 GLU B N 1
ATOM 2931 C CA . GLU B 1 17 ? 15.273 27.969 -0.132 1 42.72 17 GLU B CA 1
ATOM 2932 C C . GLU B 1 17 ? 15.742 26.547 -0.461 1 42.72 17 GLU B C 1
ATOM 2934 O O . GLU B 1 17 ? 14.984 25.578 -0.299 1 42.72 17 GLU B O 1
ATOM 2939 N N . VAL B 1 18 ? 16.672 26.625 -1.289 1 41.84 18 VAL B N 1
ATOM 2940 C CA . VAL B 1 18 ? 17.469 25.422 -1.512 1 41.84 18 VAL B CA 1
ATOM 2941 C C . VAL B 1 18 ? 17.766 24.75 -0.174 1 41.84 18 VAL B C 1
ATOM 2943 O O . VAL B 1 18 ? 18.25 25.406 0.756 1 41.84 18 VAL B O 1
ATOM 2946 N N . PRO B 1 19 ? 17.109 23.641 0.12 1 45.72 19 PRO B N 1
ATOM 2947 C CA . PRO B 1 19 ? 17.344 22.969 1.394 1 45.72 19 PRO B CA 1
ATOM 2948 C C . PRO B 1 19 ? 18.828 22.875 1.748 1 45.72 19 PRO B C 1
ATOM 2950 O O . PRO B 1 19 ? 19.625 22.328 0.974 1 45.72 19 PRO B O 1
ATOM 2953 N N . SER B 1 20 ? 19.406 23.812 2.344 1 47.75 20 SER B N 1
ATOM 2954 C CA . SER B 1 20 ? 20.812 23.672 2.715 1 47.75 20 SER B CA 1
ATOM 2955 C C . SER B 1 20 ? 21.016 22.625 3.797 1 47.75 20 SER B C 1
ATOM 2957 O O . SER B 1 20 ? 22.125 22.141 4.008 1 47.75 20 SER B O 1
ATOM 2959 N N . THR B 1 21 ? 20 22.453 4.723 1 50.03 21 THR B N 1
ATOM 2960 C CA . THR B 1 21 ? 20.172 21.453 5.781 1 50.03 21 THR B CA 1
ATOM 2961 C C . THR B 1 21 ? 19.141 20.344 5.656 1 50.03 21 THR B C 1
ATOM 2963 O O . THR B 1 21 ? 18.125 20.516 4.98 1 50.03 21 THR B O 1
ATOM 2966 N N . LEU B 1 22 ? 19.562 19.203 6.062 1 52.16 22 LEU B N 1
ATOM 2967 C CA . LEU B 1 22 ? 18.703 18.016 6.074 1 52.16 22 LEU B CA 1
ATOM 2968 C C . LEU B 1 22 ? 17.281 18.391 6.488 1 52.16 22 LEU B C 1
ATOM 2970 O O . LEU B 1 22 ? 16.312 17.797 6 1 52.16 22 LEU B O 1
ATOM 2974 N N . SER B 1 23 ? 17.188 19.359 7.32 1 53.94 23 SER B N 1
ATOM 2975 C CA . SER B 1 23 ? 15.898 19.828 7.816 1 53.94 23 SER B CA 1
ATOM 2976 C C . SER B 1 23 ? 15.086 20.484 6.707 1 53.94 23 SER B C 1
ATOM 2978 O O . SER B 1 23 ? 13.859 20.391 6.691 1 53.94 23 SER B O 1
ATOM 2980 N N . THR B 1 24 ? 15.828 21.016 5.805 1 55.38 24 THR B N 1
ATOM 2981 C CA . THR B 1 24 ? 15.156 21.703 4.711 1 55.38 24 THR B CA 1
ATOM 2982 C C . THR B 1 24 ? 14.703 20.719 3.641 1 55.38 24 THR B C 1
ATOM 2984 O O . THR B 1 24 ? 13.797 21.016 2.857 1 55.38 24 THR B O 1
ATOM 2987 N N . PHE B 1 25 ? 15.375 19.562 3.652 1 58.5 25 PHE B N 1
ATOM 2988 C CA . PHE B 1 25 ? 15.031 18.531 2.668 1 58.5 25 PHE B CA 1
ATOM 2989 C C . PHE B 1 25 ? 13.586 18.094 2.834 1 58.5 25 PHE B C 1
ATOM 2991 O O . PHE B 1 25 ? 12.938 17.688 1.863 1 58.5 25 PHE B O 1
ATOM 2998 N N . SER B 1 26 ? 13.078 18.375 3.994 1 64.75 26 SER B N 1
ATOM 2999 C CA . SER B 1 26 ? 11.758 17.844 4.297 1 64.75 26 SER B CA 1
ATOM 3000 C C . SER B 1 26 ? 10.734 18.953 4.461 1 64.75 26 SER B C 1
ATOM 3002 O O . SER B 1 26 ? 9.758 18.797 5.199 1 64.75 26 SER B O 1
ATOM 3004 N N . SER B 1 27 ? 11.094 20.094 3.684 1 72.88 27 SER B N 1
ATOM 3005 C CA . SER B 1 27 ? 10.133 21.188 3.818 1 72.88 27 SER B CA 1
ATOM 3006 C C . SER B 1 27 ? 9.289 21.328 2.557 1 72.88 27 SER B C 1
ATOM 3008 O O . SER B 1 27 ? 9.766 21.062 1.451 1 72.88 27 SER B O 1
ATOM 3010 N N . VAL B 1 28 ? 8.102 21.719 2.809 1 77.75 28 VAL B N 1
ATOM 3011 C CA . VAL B 1 28 ? 7.188 21.969 1.704 1 77.75 28 VAL B CA 1
ATOM 3012 C C . VAL B 1 28 ? 7.531 23.312 1.05 1 77.75 28 VAL B C 1
ATOM 3014 O O . VAL B 1 28 ? 7.535 24.344 1.713 1 77.75 28 VAL B O 1
ATOM 3017 N N . THR B 1 29 ? 7.977 23.234 -0.22 1 74.94 29 THR B N 1
ATOM 3018 C CA . THR B 1 29 ? 8.367 24.469 -0.908 1 74.94 29 THR B CA 1
ATOM 3019 C C . THR B 1 29 ? 7.27 24.922 -1.872 1 74.94 29 THR B C 1
ATOM 3021 O O . THR B 1 29 ? 7.211 26.078 -2.254 1 74.94 29 THR B O 1
ATOM 3024 N N . PHE B 1 30 ? 6.535 23.969 -2.312 1 76.12 30 PHE B N 1
ATOM 3025 C CA . PHE B 1 30 ? 5.418 24.297 -3.188 1 76.12 30 PHE B CA 1
ATOM 3026 C C . PHE B 1 30 ? 4.09 23.953 -2.523 1 76.12 30 PHE B C 1
ATOM 3028 O O . PHE B 1 30 ? 3.889 22.812 -2.084 1 76.12 30 PHE B O 1
ATOM 3035 N N . SER B 1 31 ? 3.346 25.016 -2.262 1 82.5 31 SER B N 1
ATOM 3036 C CA . SER B 1 31 ? 2.049 24.766 -1.636 1 82.5 31 SER B CA 1
ATOM 3037 C C . SER B 1 31 ? 0.954 25.609 -2.283 1 82.5 31 SER B C 1
ATOM 3039 O O . SER B 1 31 ? 1.233 26.656 -2.873 1 82.5 31 SER B O 1
ATOM 3041 N N . THR B 1 32 ? -0.25 24.969 -2.281 1 79.06 32 THR B N 1
ATOM 3042 C CA . THR B 1 32 ? -1.373 25.688 -2.889 1 79.06 32 THR B CA 1
ATOM 3043 C C . THR B 1 32 ? -2.674 25.359 -2.162 1 79.06 32 THR B C 1
ATOM 3045 O O . THR B 1 32 ? -2.77 24.328 -1.479 1 79.06 32 THR B O 1
ATOM 3048 N N . GLY B 1 33 ? -3.5 26.391 -2.172 1 81.25 33 GLY B N 1
ATOM 3049 C CA . GLY B 1 33 ? -4.855 26.141 -1.705 1 81.25 33 GLY B CA 1
ATOM 3050 C C . GLY B 1 33 ? -5.105 26.656 -0.298 1 81.25 33 GLY B C 1
ATOM 3051 O O . GLY B 1 33 ? -4.16 26.984 0.424 1 81.25 33 GLY B O 1
ATOM 3052 N N . THR B 1 34 ? -6.379 26.938 0.032 1 85.44 34 THR B N 1
ATOM 3053 C CA . THR B 1 34 ? -6.91 27.219 1.362 1 85.44 34 THR B CA 1
ATOM 3054 C C . THR B 1 34 ? -7.918 26.156 1.777 1 85.44 34 THR B C 1
ATOM 3056 O O . THR B 1 34 ? -9.102 26.25 1.435 1 85.44 34 THR B O 1
ATOM 3059 N N . LEU B 1 35 ? -7.34 25.219 2.541 1 87.62 35 LEU B N 1
ATOM 3060 C CA . LEU B 1 35 ? -8.125 24.016 2.812 1 87.62 35 LEU B CA 1
ATOM 3061 C C . LEU B 1 35 ? -8.297 23.812 4.312 1 87.62 35 LEU B C 1
ATOM 3063 O O . LEU B 1 35 ? -7.461 24.25 5.105 1 87.62 35 LEU B O 1
ATOM 3067 N N . SER B 1 36 ? -9.453 23.219 4.551 1 84.12 36 SER B N 1
ATOM 3068 C CA . SER B 1 36 ? -9.57 22.672 5.898 1 84.12 36 SER B CA 1
ATOM 3069 C C . SER B 1 36 ? -8.648 21.469 6.09 1 84.12 36 SER B C 1
ATOM 3071 O O . SER B 1 36 ? -8.109 20.938 5.121 1 84.12 36 SER B O 1
ATOM 3073 N N . TRP B 1 37 ? -8.469 21.109 7.266 1 84.94 37 TRP B N 1
ATOM 3074 C CA . TRP B 1 37 ? -7.613 19.969 7.555 1 84.94 37 TRP B CA 1
ATOM 3075 C C . TRP B 1 37 ? -8.109 18.719 6.84 1 84.94 37 TRP B C 1
ATOM 3077 O O . TRP B 1 37 ? -7.324 17.984 6.238 1 84.94 37 TRP B O 1
ATOM 3087 N N . ALA B 1 38 ? -9.391 18.531 6.898 1 84 38 ALA B N 1
ATOM 3088 C CA . ALA B 1 38 ? -9.977 17.328 6.316 1 84 38 ALA B CA 1
ATOM 3089 C C . ALA B 1 38 ? -9.758 17.297 4.805 1 84 38 ALA B C 1
ATOM 3091 O O . ALA B 1 38 ? -9.453 16.234 4.242 1 84 38 ALA B O 1
ATOM 3092 N N . LYS B 1 39 ? -9.906 18.375 4.238 1 87.75 39 LYS B N 1
ATOM 3093 C CA . LYS B 1 39 ? -9.727 18.438 2.791 1 87.75 39 LYS B CA 1
ATOM 3094 C C . LYS B 1 39 ? -8.258 18.25 2.414 1 87.75 39 LYS B C 1
ATOM 3096 O O . LYS B 1 39 ? -7.941 17.562 1.439 1 87.75 39 LYS B O 1
ATOM 3101 N N . ALA B 1 40 ? -7.387 18.906 3.184 1 90.62 40 ALA B N 1
ATOM 3102 C CA . ALA B 1 40 ? -5.961 18.75 2.928 1 90.62 40 ALA B CA 1
ATOM 3103 C C . ALA B 1 40 ? -5.531 17.297 3.088 1 90.62 40 ALA B C 1
ATOM 3105 O O . ALA B 1 40 ? -4.777 16.766 2.266 1 90.62 40 ALA B O 1
ATOM 3106 N N . LYS B 1 41 ? -6.078 16.656 4.094 1 90.38 41 LYS B N 1
ATOM 3107 C CA . LYS B 1 41 ? -5.762 15.25 4.348 1 90.38 41 LYS B CA 1
ATOM 3108 C C . LYS B 1 41 ? -6.309 14.359 3.236 1 90.38 41 LYS B C 1
ATOM 3110 O O . LYS B 1 41 ? -5.637 13.422 2.803 1 90.38 41 LYS B O 1
ATOM 3115 N N . ALA B 1 42 ? -7.461 14.648 2.775 1 89.62 42 ALA B N 1
ATOM 3116 C CA . ALA B 1 42 ? -8.055 13.859 1.701 1 89.62 42 ALA B CA 1
ATOM 3117 C C . ALA B 1 42 ? -7.227 13.953 0.425 1 89.62 42 ALA B C 1
ATOM 3119 O O . ALA B 1 42 ? -7.012 12.945 -0.259 1 89.62 42 ALA B O 1
ATOM 3120 N N . ILE B 1 43 ? -6.75 15.125 0.174 1 91.38 43 ILE B N 1
ATOM 3121 C CA . ILE B 1 43 ? -5.934 15.32 -1.021 1 91.38 43 ILE B CA 1
ATOM 3122 C C . ILE B 1 43 ? -4.637 14.523 -0.893 1 91.38 43 ILE B C 1
ATOM 3124 O O . ILE B 1 43 ? -4.18 13.914 -1.858 1 91.38 43 ILE B O 1
ATOM 3128 N N . GLU B 1 44 ? -4.125 14.594 0.248 1 92.44 44 GLU B N 1
ATOM 3129 C CA . GLU B 1 44 ? -2.887 13.859 0.486 1 92.44 44 GLU B CA 1
ATOM 3130 C C . GLU B 1 44 ? -3.096 12.352 0.317 1 92.44 44 GLU B C 1
ATOM 3132 O O . GLU B 1 44 ? -2.283 11.672 -0.315 1 92.44 44 GLU B O 1
ATOM 3137 N N . VAL B 1 45 ? -4.145 11.883 0.86 1 90.94 45 VAL B N 1
ATOM 3138 C CA . VAL B 1 45 ? -4.43 10.453 0.771 1 90.94 45 VAL B CA 1
ATOM 3139 C C . VAL B 1 45 ? -4.699 10.07 -0.683 1 90.94 45 VAL B C 1
ATOM 3141 O O . VAL B 1 45 ? -4.266 9.016 -1.143 1 90.94 45 VAL B O 1
ATOM 3144 N N . LEU B 1 46 ? -5.387 10.922 -1.393 1 91.56 46 LEU B N 1
ATOM 3145 C CA . LEU B 1 46 ? -5.641 10.672 -2.807 1 91.56 46 LEU B CA 1
ATOM 3146 C C . LEU B 1 46 ? -4.336 10.656 -3.6 1 91.56 46 LEU B C 1
ATOM 3148 O O . LEU B 1 46 ? -4.156 9.828 -4.492 1 91.56 46 LEU B O 1
ATOM 3152 N N . TRP B 1 47 ? -3.469 11.562 -3.244 1 91.19 47 TRP B N 1
ATOM 3153 C CA . TRP B 1 47 ? -2.148 11.578 -3.865 1 91.19 47 TRP B CA 1
ATOM 3154 C C . TRP B 1 47 ? -1.416 10.266 -3.635 1 91.19 47 TRP B C 1
ATOM 3156 O O . TRP B 1 47 ? -0.849 9.688 -4.566 1 91.19 47 TRP B O 1
ATOM 3166 N N . ASN B 1 48 ? -1.459 9.812 -2.449 1 89.69 48 ASN B N 1
ATOM 3167 C CA . ASN B 1 48 ? -0.789 8.562 -2.109 1 89.69 48 ASN B CA 1
ATOM 3168 C C . ASN B 1 48 ? -1.399 7.379 -2.854 1 89.69 48 ASN B C 1
ATOM 3170 O O . ASN B 1 48 ? -0.681 6.48 -3.293 1 89.69 48 ASN B O 1
ATOM 3174 N N . PHE B 1 49 ? -2.648 7.438 -3.008 1 87.75 49 PHE B N 1
ATOM 3175 C CA . PHE B 1 49 ? -3.348 6.332 -3.652 1 87.75 49 PHE B CA 1
ATOM 3176 C C . PHE B 1 49 ? -3.123 6.355 -5.16 1 87.75 49 PHE B C 1
ATOM 3178 O O . PHE B 1 49 ? -2.834 5.324 -5.766 1 87.75 49 PHE B O 1
ATOM 3185 N N . ILE B 1 50 ? -3.17 7.445 -5.77 1 90 50 ILE B N 1
ATOM 3186 C CA . ILE B 1 50 ? -3.088 7.531 -7.223 1 90 50 ILE B CA 1
ATOM 3187 C C . ILE B 1 50 ? -1.626 7.469 -7.664 1 90 50 ILE B C 1
ATOM 3189 O O . ILE B 1 50 ? -1.249 6.605 -8.461 1 90 50 ILE B O 1
ATOM 3193 N N . ILE B 1 51 ? -0.812 8.289 -7.094 1 91.12 51 ILE B N 1
ATOM 3194 C CA . ILE B 1 51 ? 0.579 8.352 -7.531 1 91.12 51 ILE B CA 1
ATOM 3195 C C . ILE B 1 51 ? 1.373 7.211 -6.898 1 91.12 51 ILE B C 1
ATOM 3197 O O . ILE B 1 51 ? 2.113 6.508 -7.59 1 91.12 51 ILE B O 1
ATOM 3201 N N . GLY B 1 52 ? 1.204 7.055 -5.621 1 89.75 52 GLY B N 1
ATOM 3202 C CA . GLY B 1 52 ? 1.938 5.996 -4.941 1 89.75 52 GLY B CA 1
ATOM 3203 C C . GLY B 1 52 ? 1.644 4.617 -5.492 1 89.75 52 GLY B C 1
ATOM 3204 O O . GLY B 1 52 ? 2.562 3.877 -5.855 1 89.75 52 GLY B O 1
ATOM 3205 N N . LYS B 1 53 ? 0.414 4.266 -5.621 1 88.31 53 LYS B N 1
ATOM 3206 C CA . LYS B 1 53 ? 0.038 2.936 -6.09 1 88.31 53 LYS B CA 1
ATOM 3207 C C . LYS B 1 53 ? 0.303 2.785 -7.586 1 88.31 53 LYS B C 1
ATOM 3209 O O . LYS B 1 53 ? 0.642 1.696 -8.055 1 88.31 53 LYS B O 1
ATOM 3214 N N . SER B 1 54 ? 0.161 3.865 -8.336 1 90.88 54 SER B N 1
ATOM 3215 C CA . SER B 1 54 ? 0.445 3.795 -9.766 1 90.88 54 SER B CA 1
ATOM 3216 C C . SER B 1 54 ? 1.914 3.479 -10.023 1 90.88 54 SER B C 1
ATOM 3218 O O . SER B 1 54 ? 2.234 2.625 -10.859 1 90.88 54 SER B O 1
ATOM 3220 N N . ILE B 1 55 ? 2.713 4.148 -9.297 1 92.94 55 ILE B N 1
ATOM 3221 C CA . ILE B 1 55 ? 4.141 3.91 -9.477 1 92.94 55 ILE B CA 1
ATOM 3222 C C . ILE B 1 55 ? 4.48 2.484 -9.047 1 92.94 55 ILE B C 1
ATOM 3224 O O . ILE B 1 55 ? 5.289 1.812 -9.695 1 92.94 55 ILE B O 1
ATOM 3228 N N . GLN B 1 56 ? 3.854 2.074 -7.992 1 91 56 GLN B N 1
ATOM 3229 C CA . GLN B 1 56 ? 4.086 0.714 -7.52 1 91 56 GLN B CA 1
ATOM 3230 C C . GLN B 1 56 ? 3.67 -0.311 -8.57 1 91 56 GLN B C 1
ATOM 3232 O O . GLN B 1 56 ? 4.395 -1.275 -8.828 1 91 56 GLN B O 1
ATOM 3237 N N . VAL B 1 57 ? 2.6 -0.078 -9.25 1 89.56 57 VAL B N 1
ATOM 3238 C CA . VAL B 1 57 ? 2.107 -0.977 -10.289 1 89.56 57 VAL B CA 1
ATOM 3239 C C . VAL B 1 57 ? 3.082 -0.992 -11.461 1 89.56 57 VAL B C 1
ATOM 3241 O O . VAL B 1 57 ? 3.396 -2.055 -12 1 89.56 57 VAL B O 1
ATOM 3244 N N . VAL B 1 58 ? 3.582 0.102 -11.773 1 92.56 58 VAL B N 1
ATOM 3245 C CA . VAL B 1 58 ? 4.531 0.202 -12.883 1 92.56 58 VAL B CA 1
ATOM 3246 C C . VAL B 1 58 ? 5.805 -0.567 -12.539 1 92.56 58 VAL B C 1
ATOM 3248 O O . VAL B 1 58 ? 6.348 -1.284 -13.383 1 92.56 58 VAL B O 1
ATOM 3251 N N . LEU B 1 59 ? 6.18 -0.431 -11.328 1 94.12 59 LEU B N 1
ATOM 3252 C CA . LEU B 1 59 ? 7.395 -1.122 -10.906 1 94.12 59 LEU B CA 1
ATOM 3253 C C . LEU B 1 59 ? 7.191 -2.633 -10.922 1 94.12 59 LEU B C 1
ATOM 3255 O O . LEU B 1 59 ? 8.07 -3.375 -11.375 1 94.12 59 LEU B O 1
ATOM 3259 N N . VAL B 1 60 ? 6.031 -3.084 -10.5 1 90.06 60 VAL B N 1
ATOM 3260 C CA . VAL B 1 60 ? 5.742 -4.512 -10.461 1 90.06 60 VAL B CA 1
ATOM 3261 C C . VAL B 1 60 ? 5.645 -5.055 -11.883 1 90.06 60 VAL B C 1
ATOM 3263 O O . VAL B 1 60 ? 6.227 -6.098 -12.203 1 90.06 60 VAL B O 1
ATOM 3266 N N . LEU B 1 61 ? 5.031 -4.336 -12.75 1 89.12 61 LEU B N 1
ATOM 3267 C CA . LEU B 1 61 ? 4.84 -4.781 -14.125 1 89.12 61 LEU B CA 1
ATOM 3268 C C . LEU B 1 61 ? 6.16 -4.781 -14.891 1 89.12 61 LEU B C 1
ATOM 3270 O O . LEU B 1 61 ? 6.43 -5.695 -15.672 1 89.12 61 LEU B O 1
ATOM 3274 N N . SER B 1 62 ? 6.938 -3.809 -14.578 1 91.5 62 SER B N 1
ATOM 3275 C CA . SER B 1 62 ? 8.203 -3.697 -15.297 1 91.5 62 SER B CA 1
ATOM 3276 C C . SER B 1 62 ? 9.211 -4.73 -14.812 1 91.5 62 SER B C 1
ATOM 3278 O O . SER B 1 62 ? 10.086 -5.156 -15.562 1 91.5 62 SER B O 1
ATOM 3280 N N . SER B 1 63 ? 9.07 -5.109 -13.586 1 93.94 63 SER B N 1
ATOM 3281 C CA . SER B 1 63 ? 10.062 -6.023 -13.023 1 93.94 63 SER B CA 1
ATOM 3282 C C . SER B 1 63 ? 9.688 -7.477 -13.297 1 93.94 63 SER B C 1
ATOM 3284 O O . SER B 1 63 ? 10.484 -8.383 -13.047 1 93.94 63 SER B O 1
ATOM 3286 N N . TYR B 1 64 ? 8.562 -7.754 -13.836 1 91 64 TYR B N 1
ATOM 3287 C CA . TYR B 1 64 ? 8.047 -9.102 -14.023 1 91 64 TYR B CA 1
ATOM 3288 C C . TYR B 1 64 ? 9 -9.938 -14.875 1 91 64 TYR B C 1
ATOM 3290 O O . TYR B 1 64 ? 9.453 -11.008 -14.453 1 91 64 TYR B O 1
ATOM 3298 N N . TRP B 1 65 ? 9.391 -9.367 -15.953 1 90.88 65 TRP B N 1
ATOM 3299 C CA . TRP B 1 65 ? 10.211 -10.117 -16.906 1 90.88 65 TRP B CA 1
ATOM 3300 C C . TRP B 1 65 ? 11.625 -10.312 -16.359 1 90.88 65 TRP B C 1
ATOM 3302 O O . TRP B 1 65 ? 12.273 -11.312 -16.656 1 90.88 65 TRP B O 1
ATOM 3312 N N . VAL B 1 66 ? 12.039 -9.398 -15.625 1 94.06 66 VAL B N 1
ATOM 3313 C CA . VAL B 1 66 ? 13.375 -9.523 -15.055 1 94.06 66 VAL B CA 1
ATOM 3314 C C . VAL B 1 66 ? 13.383 -10.617 -13.992 1 94.06 66 VAL B C 1
ATOM 3316 O O . VAL B 1 66 ? 14.312 -11.43 -13.93 1 94.06 66 VAL B O 1
ATOM 3319 N N . PHE B 1 67 ? 12.336 -10.648 -13.211 1 94.19 67 PHE B N 1
ATOM 3320 C CA . PHE B 1 67 ? 12.219 -11.688 -12.188 1 94.19 67 PHE B CA 1
ATOM 3321 C C . PHE B 1 67 ? 12.133 -13.07 -12.82 1 94.19 67 PHE B C 1
ATOM 3323 O O . PHE B 1 67 ? 12.828 -13.992 -12.398 1 94.19 67 PHE B O 1
ATOM 3330 N N . MET B 1 68 ? 11.367 -13.188 -13.875 1 93.62 68 MET B N 1
ATOM 3331 C CA . MET B 1 68 ? 11.211 -14.469 -14.57 1 93.62 68 MET B CA 1
ATOM 3332 C C . MET B 1 68 ? 12.516 -14.891 -15.227 1 93.62 68 MET B C 1
ATOM 3334 O O . MET B 1 68 ? 12.898 -16.062 -15.172 1 93.62 68 MET B O 1
ATOM 3338 N N . GLY B 1 69 ? 13.125 -13.883 -15.805 1 92.75 69 GLY B N 1
ATOM 3339 C CA . GLY B 1 69 ? 14.406 -14.188 -16.422 1 92.75 69 GLY B CA 1
ATOM 3340 C C . GLY B 1 69 ? 15.461 -14.617 -15.414 1 92.75 69 GLY B C 1
ATOM 3341 O O . GLY B 1 69 ? 16.219 -15.562 -15.656 1 92.75 69 GLY B O 1
ATOM 3342 N N . ALA B 1 70 ? 15.5 -13.953 -14.336 1 92.88 70 ALA B N 1
ATOM 3343 C CA . ALA B 1 70 ? 16.469 -14.289 -13.289 1 92.88 70 ALA B CA 1
ATOM 3344 C C . ALA B 1 70 ? 16.203 -15.688 -12.742 1 92.88 70 ALA B C 1
ATOM 3346 O O . ALA B 1 70 ? 17.156 -16.438 -12.477 1 92.88 70 ALA B O 1
ATOM 3347 N N . LEU B 1 71 ? 14.977 -15.961 -12.562 1 91.44 71 LEU B N 1
ATOM 3348 C CA . LEU B 1 71 ? 14.609 -17.281 -12.062 1 91.44 71 LEU B CA 1
ATOM 3349 C C . LEU B 1 71 ? 15.016 -18.375 -13.047 1 91.44 71 LEU B C 1
ATOM 3351 O O . LEU B 1 71 ? 15.578 -19.391 -12.656 1 91.44 71 LEU B O 1
ATOM 3355 N N . LEU B 1 72 ? 14.727 -18.109 -14.281 1 90.5 72 LEU B N 1
ATOM 3356 C CA . LEU B 1 72 ? 15.062 -19.062 -15.336 1 90.5 72 LEU B CA 1
ATOM 3357 C C . LEU B 1 72 ? 16.578 -19.266 -15.406 1 90.5 72 LEU B C 1
ATOM 3359 O O . LEU B 1 72 ? 17.047 -20.406 -15.438 1 90.5 72 LEU B O 1
ATOM 3363 N N . ARG B 1 73 ? 17.234 -18.25 -15.383 1 90.88 73 ARG B N 1
ATOM 3364 C CA . ARG B 1 73 ? 18.688 -18.297 -15.492 1 90.88 73 ARG B CA 1
ATOM 3365 C C . ARG B 1 73 ? 19.312 -19.047 -14.312 1 90.88 73 ARG B C 1
ATOM 3367 O O . ARG B 1 73 ? 20.203 -19.875 -14.5 1 90.88 73 ARG B O 1
ATOM 3374 N N . ASN B 1 74 ? 18.875 -18.844 -13.188 1 89.88 74 ASN B N 1
ATOM 3375 C CA . ASN B 1 74 ? 19.438 -19.484 -12 1 89.88 74 ASN B CA 1
ATOM 3376 C C . ASN B 1 74 ? 19 -20.938 -11.898 1 89.88 74 ASN B C 1
ATOM 3378 O O . ASN B 1 74 ? 19.766 -21.797 -11.43 1 89.88 74 ASN B O 1
ATOM 3382 N N . ALA B 1 75 ? 17.812 -21.203 -12.344 1 88.5 75 ALA B N 1
ATOM 3383 C CA . ALA B 1 75 ? 17.312 -22.578 -12.297 1 88.5 75 ALA B CA 1
ATOM 3384 C C . ALA B 1 75 ? 18.031 -23.453 -13.32 1 88.5 75 ALA B C 1
ATOM 3386 O O . ALA B 1 75 ? 17.984 -24.672 -13.234 1 88.5 75 ALA B O 1
ATOM 3387 N N . GLU B 1 76 ? 18.703 -22.859 -14.273 1 87.12 76 GLU B N 1
ATOM 3388 C CA . GLU B 1 76 ? 19.531 -23.594 -15.234 1 87.12 76 GLU B CA 1
ATOM 3389 C C . GLU B 1 76 ? 20.828 -24.078 -14.594 1 87.12 76 GLU B C 1
ATOM 3391 O O . GLU B 1 76 ? 21.422 -25.062 -15.039 1 87.12 76 GLU B O 1
ATOM 3396 N N . ARG B 1 77 ? 21.188 -23.359 -13.555 1 83.75 77 ARG B N 1
ATOM 3397 C CA . ARG B 1 77 ? 22.531 -23.609 -13.055 1 83.75 77 ARG B CA 1
ATOM 3398 C C . ARG B 1 77 ? 22.484 -24.25 -11.664 1 83.75 77 ARG B C 1
ATOM 3400 O O . ARG B 1 77 ? 23.344 -25.062 -11.328 1 83.75 77 ARG B O 1
ATOM 3407 N N . THR B 1 78 ? 21.594 -23.781 -10.898 1 85.44 78 THR B N 1
ATOM 3408 C CA . THR B 1 78 ? 21.594 -24.203 -9.5 1 85.44 78 THR B CA 1
ATOM 3409 C C . THR B 1 78 ? 20.172 -24.609 -9.078 1 85.44 78 THR B C 1
ATOM 3411 O O . THR B 1 78 ? 19.188 -24 -9.508 1 85.44 78 THR B O 1
ATOM 3414 N N . PRO B 1 79 ? 20.125 -25.609 -8.312 1 87.25 79 PRO B N 1
ATOM 3415 C CA . PRO B 1 79 ? 18.812 -26 -7.801 1 87.25 79 PRO B CA 1
ATOM 3416 C C . PRO B 1 79 ? 18.203 -24.953 -6.871 1 87.25 79 PRO B C 1
ATOM 3418 O O . PRO B 1 79 ? 18.922 -24.375 -6.035 1 87.25 79 PRO B O 1
ATOM 3421 N N . ILE B 1 80 ? 16.969 -24.656 -7.074 1 88.69 80 ILE B N 1
ATOM 3422 C CA . ILE B 1 80 ? 16.219 -23.672 -6.289 1 88.69 80 ILE B CA 1
ATOM 3423 C C . ILE B 1 80 ? 15.125 -24.391 -5.504 1 88.69 80 ILE B C 1
ATOM 3425 O O . ILE B 1 80 ? 14.406 -25.234 -6.047 1 88.69 80 ILE B O 1
ATOM 3429 N N . PRO B 1 81 ? 15.016 -24.031 -4.246 1 87.62 81 PRO B N 1
ATOM 3430 C CA . PRO B 1 81 ? 13.938 -24.641 -3.473 1 87.62 81 PRO B CA 1
ATOM 3431 C C . PRO B 1 81 ? 12.555 -24.375 -4.078 1 87.62 81 PRO B C 1
ATOM 3433 O O . PRO B 1 81 ? 12.32 -23.297 -4.633 1 87.62 81 PRO B O 1
ATOM 3436 N N . TYR B 1 82 ? 11.648 -25.328 -3.795 1 85 82 TYR B N 1
ATOM 3437 C CA . TYR B 1 82 ? 10.305 -25.312 -4.367 1 85 82 TYR B CA 1
ATOM 3438 C C . TYR B 1 82 ? 9.562 -24.031 -3.977 1 85 82 TYR B C 1
ATOM 3440 O O . TYR B 1 82 ? 8.945 -23.391 -4.824 1 85 82 TYR B O 1
ATOM 3448 N N . ASN B 1 83 ? 9.648 -23.734 -2.801 1 85.31 83 ASN B N 1
ATOM 3449 C CA . ASN B 1 83 ? 8.867 -22.625 -2.271 1 85.31 83 ASN B CA 1
ATOM 3450 C C . ASN B 1 83 ? 9.375 -21.281 -2.805 1 85.31 83 ASN B C 1
ATOM 3452 O O . ASN B 1 83 ? 8.586 -20.375 -3.043 1 85.31 83 ASN B O 1
ATOM 3456 N N . VAL B 1 84 ? 10.672 -21.25 -3.018 1 88.5 84 VAL B N 1
ATOM 3457 C CA . VAL B 1 84 ? 11.258 -20.031 -3.551 1 88.5 84 VAL B CA 1
ATOM 3458 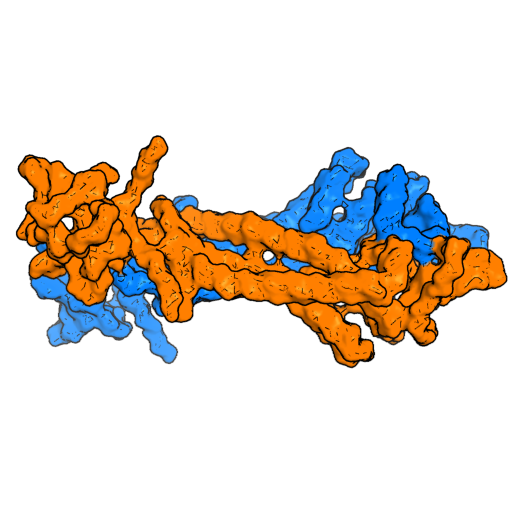C C . VAL B 1 84 ? 10.883 -19.875 -5.023 1 88.5 84 VAL B C 1
ATOM 3460 O O . VAL B 1 84 ? 10.445 -18.812 -5.457 1 88.5 84 VAL B O 1
ATOM 3463 N N . TYR B 1 85 ? 10.992 -20.953 -5.734 1 89.94 85 TYR B N 1
ATOM 3464 C CA . TYR B 1 85 ? 10.672 -20.938 -7.156 1 89.94 85 TYR B CA 1
ATOM 3465 C C . TYR B 1 85 ? 9.203 -20.594 -7.383 1 89.94 85 TYR B C 1
ATOM 3467 O O . TYR B 1 85 ? 8.883 -19.703 -8.172 1 89.94 85 TYR B O 1
ATOM 3475 N N . SER B 1 86 ? 8.328 -21.234 -6.691 1 89.69 86 SER B N 1
ATOM 3476 C CA . SER B 1 86 ? 6.895 -21.031 -6.895 1 89.69 86 SER B CA 1
ATOM 3477 C C . SER B 1 86 ? 6.449 -19.656 -6.441 1 89.69 86 SER B C 1
ATOM 3479 O O . SER B 1 86 ? 5.637 -19 -7.105 1 89.69 86 SER B O 1
ATOM 3481 N N . SER B 1 87 ? 6.992 -19.203 -5.352 1 88.81 87 SER B N 1
ATOM 3482 C CA . SER B 1 87 ? 6.598 -17.891 -4.848 1 88.81 87 SER B CA 1
ATOM 3483 C C . SER B 1 87 ? 7.047 -16.781 -5.793 1 88.81 87 SER B C 1
ATOM 3485 O O . SER B 1 87 ? 6.305 -15.828 -6.031 1 88.81 87 SER B O 1
ATOM 3487 N N . LEU B 1 88 ? 8.203 -16.891 -6.328 1 90.06 88 LEU B N 1
ATOM 3488 C CA . LEU B 1 88 ? 8.719 -15.875 -7.238 1 90.06 88 LEU B CA 1
ATOM 3489 C C . LEU B 1 88 ? 8.023 -15.961 -8.594 1 90.06 88 LEU B C 1
ATOM 3491 O O . LEU B 1 88 ? 7.789 -14.938 -9.242 1 90.06 88 LEU B O 1
ATOM 3495 N N . ALA B 1 89 ? 7.645 -17.125 -8.945 1 89.81 89 ALA B N 1
ATOM 3496 C CA . ALA B 1 89 ? 7.023 -17.312 -10.258 1 89.81 89 ALA B CA 1
ATOM 3497 C C . ALA B 1 89 ? 5.578 -16.828 -10.25 1 89.81 89 ALA B C 1
ATOM 3499 O O . ALA B 1 89 ? 5.109 -16.25 -11.242 1 89.81 89 ALA B O 1
ATOM 3500 N N . PHE B 1 90 ? 4.922 -17.047 -9.133 1 87.31 90 PHE B N 1
ATOM 3501 C CA . PHE B 1 90 ? 3.494 -16.766 -9.133 1 87.31 90 PHE B CA 1
ATOM 3502 C C . PHE B 1 90 ? 3.219 -15.422 -8.453 1 87.31 90 PHE B C 1
ATOM 3504 O O . PHE B 1 90 ? 2.234 -14.75 -8.766 1 87.31 90 PHE B O 1
ATOM 3511 N N . GLN B 1 91 ? 3.961 -15.062 -7.531 1 84.31 91 GLN B N 1
ATOM 3512 C CA . GLN B 1 91 ? 3.732 -13.844 -6.762 1 84.31 91 GLN B CA 1
ATOM 3513 C C . GLN B 1 91 ? 5.02 -13.031 -6.621 1 84.31 91 GLN B C 1
ATOM 3515 O O . GLN B 1 91 ? 5.445 -12.719 -5.508 1 84.31 91 GLN B O 1
ATOM 3520 N N . HIS B 1 92 ? 5.41 -12.562 -7.875 1 78.75 92 HIS B N 1
ATOM 3521 C CA . HIS B 1 92 ? 6.676 -11.844 -7.801 1 78.75 92 HIS B CA 1
ATOM 3522 C C . HIS B 1 92 ? 6.492 -10.469 -7.156 1 78.75 92 HIS B C 1
ATOM 3524 O O . HIS B 1 92 ? 5.449 -9.836 -7.328 1 78.75 92 HIS B O 1
ATOM 3530 N N . GLY B 1 93 ? 7.105 -10.117 -6.191 1 77.5 93 GLY B N 1
ATOM 3531 C CA . GLY B 1 93 ? 7.031 -8.797 -5.59 1 77.5 93 GLY B CA 1
ATOM 3532 C C . GLY B 1 93 ? 6.16 -8.75 -4.348 1 77.5 93 GLY B C 1
ATOM 3533 O O . GLY B 1 93 ? 5.719 -7.68 -3.928 1 77.5 93 GLY B O 1
ATOM 3534 N N . SER B 1 94 ? 5.734 -9.828 -3.902 1 80.75 94 SER B N 1
ATOM 3535 C CA . SER B 1 94 ? 4.863 -9.883 -2.73 1 80.75 94 SER B CA 1
ATOM 3536 C C . SER B 1 94 ? 5.66 -10.164 -1.463 1 80.75 94 SER B C 1
ATOM 3538 O O . SER B 1 94 ? 6.828 -10.555 -1.53 1 80.75 94 SER B O 1
ATOM 3540 N N . LEU B 1 95 ? 5.02 -9.93 -0.355 1 82.06 95 LEU B N 1
ATOM 3541 C CA . LEU B 1 95 ? 5.637 -10.211 0.938 1 82.06 95 LEU B CA 1
ATOM 3542 C C . LEU B 1 95 ? 5.863 -11.703 1.115 1 82.06 95 LEU B C 1
ATOM 3544 O O . LEU B 1 95 ? 6.836 -12.117 1.755 1 82.06 95 LEU B O 1
ATOM 3548 N N . ALA B 1 96 ? 5.035 -12.445 0.505 1 78.38 96 ALA B N 1
ATOM 3549 C CA . ALA B 1 96 ? 5.184 -13.898 0.588 1 78.38 96 ALA B CA 1
ATOM 3550 C C . ALA B 1 96 ? 6.477 -14.359 -0.082 1 78.38 96 ALA B C 1
ATOM 3552 O O . ALA B 1 96 ? 7.207 -15.188 0.466 1 78.38 96 ALA B O 1
ATOM 3553 N N . SER B 1 97 ? 6.703 -13.812 -1.224 1 85.12 97 SER B N 1
ATOM 3554 C CA . SER B 1 97 ? 7.934 -14.164 -1.922 1 85.12 97 SER B CA 1
ATOM 3555 C C . SER B 1 97 ? 9.164 -13.75 -1.115 1 85.12 97 SER B C 1
ATOM 3557 O O . SER B 1 97 ? 10.148 -14.492 -1.054 1 85.12 97 SER B O 1
ATOM 3559 N N . MET B 1 98 ? 9.039 -12.609 -0.524 1 87.44 98 MET B N 1
ATOM 3560 C CA . MET B 1 98 ? 10.148 -12.148 0.308 1 87.44 98 MET B CA 1
ATOM 3561 C C . MET B 1 98 ? 10.391 -13.102 1.472 1 87.44 98 MET B C 1
ATOM 3563 O O . MET B 1 98 ? 11.539 -13.438 1.781 1 87.44 98 MET B O 1
ATOM 3567 N N . TRP B 1 99 ? 9.383 -13.547 2.039 1 86 99 TRP B N 1
ATOM 3568 C CA . TRP B 1 99 ? 9.461 -14.43 3.201 1 86 99 TRP B CA 1
ATOM 3569 C C . TRP B 1 99 ? 10.117 -15.758 2.836 1 86 99 TRP B C 1
ATOM 3571 O O . TRP B 1 99 ? 10.992 -16.234 3.553 1 86 99 TRP B O 1
ATOM 3581 N N . TYR B 1 100 ? 9.758 -16.312 1.709 1 85.75 100 TYR B N 1
ATOM 3582 C CA . TYR B 1 100 ? 10.289 -17.609 1.316 1 85.75 100 TYR B CA 1
ATOM 3583 C C . TYR B 1 100 ? 11.75 -17.5 0.9 1 85.75 100 TYR B C 1
ATOM 3585 O O . TYR B 1 100 ? 12.547 -18.406 1.157 1 85.75 100 TYR B O 1
ATOM 3593 N N . VAL B 1 101 ? 12.062 -16.422 0.287 1 87.25 101 VAL B N 1
ATOM 3594 C CA . VAL B 1 101 ? 13.461 -16.219 -0.085 1 87.25 101 VAL B CA 1
ATOM 3595 C C . VAL B 1 101 ? 14.32 -16.078 1.173 1 87.25 101 VAL B C 1
ATOM 3597 O O . VAL B 1 101 ? 15.367 -16.719 1.283 1 87.25 101 VAL B O 1
ATOM 3600 N N . LEU B 1 102 ? 13.82 -15.352 2.129 1 89.69 102 LEU B N 1
ATOM 3601 C CA . LEU B 1 102 ? 14.562 -15.141 3.367 1 89.69 102 LEU B CA 1
ATOM 3602 C C . LEU B 1 102 ? 14.672 -16.438 4.164 1 89.69 102 LEU B C 1
ATOM 3604 O O . LEU B 1 102 ? 15.742 -16.75 4.699 1 89.69 102 LEU B O 1
ATOM 3608 N N . LYS B 1 103 ? 13.648 -17.156 4.223 1 86.19 103 LYS B N 1
ATOM 3609 C CA . LYS B 1 103 ? 13.602 -18.391 5.016 1 86.19 103 LYS B CA 1
ATOM 3610 C C . LYS B 1 103 ? 14.547 -19.438 4.453 1 86.19 103 LYS B C 1
ATOM 3612 O O . LYS B 1 103 ? 15.117 -20.234 5.207 1 86.19 103 LYS B O 1
ATOM 3617 N N . ASN B 1 104 ? 14.742 -19.438 3.131 1 85.94 104 ASN B N 1
ATOM 3618 C CA . ASN B 1 104 ? 15.539 -20.484 2.496 1 85.94 104 ASN B CA 1
ATOM 3619 C C . ASN B 1 104 ? 16.906 -19.953 2.057 1 85.94 104 ASN B C 1
ATOM 3621 O O . ASN B 1 104 ? 17.625 -20.625 1.331 1 85.94 104 ASN B O 1
ATOM 3625 N N . PHE B 1 105 ? 17.203 -18.766 2.52 1 86.56 105 PHE B N 1
ATOM 3626 C CA . PHE B 1 105 ? 18.422 -18.125 2.059 1 86.56 105 PHE B CA 1
ATOM 3627 C C . PHE B 1 105 ? 19.641 -18.938 2.451 1 86.56 105 PHE B C 1
ATOM 3629 O O . PHE B 1 105 ? 20.594 -19.062 1.673 1 86.56 105 PHE B O 1
ATOM 3636 N N . GLY B 1 106 ? 19.625 -19.531 3.543 1 81.38 106 GLY B N 1
ATOM 3637 C CA . GLY B 1 106 ? 20.75 -20.297 4.043 1 81.38 106 GLY B CA 1
ATOM 3638 C C . GLY B 1 106 ? 20.891 -21.641 3.355 1 81.38 106 GLY B C 1
ATOM 3639 O O . GLY B 1 106 ? 21.984 -22.203 3.309 1 81.38 106 GLY B O 1
ATOM 3640 N N . LYS B 1 107 ? 19.844 -22.25 2.734 1 77.88 107 LYS B N 1
ATOM 3641 C CA . LYS B 1 107 ? 19.859 -23.578 2.123 1 77.88 107 LYS B CA 1
ATOM 3642 C C . LYS B 1 107 ? 20.359 -23.516 0.682 1 77.88 107 LYS B C 1
ATOM 3644 O O . LYS B 1 107 ? 20.672 -24.547 0.082 1 77.88 107 LYS B O 1
ATOM 3649 N N . MET B 1 108 ? 20.391 -22.312 0.217 1 79.25 108 MET B N 1
ATOM 3650 C CA . MET B 1 108 ? 20.766 -22.172 -1.189 1 79.25 108 MET B CA 1
ATOM 3651 C C . MET B 1 108 ? 22.281 -22.188 -1.362 1 79.25 108 MET B C 1
ATOM 3653 O O . MET B 1 108 ? 23.016 -21.719 -0.494 1 79.25 108 MET B O 1
ATOM 3657 N N . ARG B 1 109 ? 22.609 -22.859 -2.359 1 77.75 109 ARG B N 1
ATOM 3658 C CA . ARG B 1 109 ? 24.031 -22.984 -2.66 1 77.75 109 ARG B CA 1
ATOM 3659 C C . ARG B 1 109 ? 24.422 -22.094 -3.842 1 77.75 109 ARG B C 1
ATOM 3661 O O . ARG B 1 109 ? 23.609 -21.844 -4.723 1 77.75 109 ARG B O 1
ATOM 3668 N N . GLY B 1 110 ? 25.531 -21.5 -3.857 1 83.06 110 GLY B N 1
ATOM 3669 C CA . GLY B 1 110 ? 26.062 -20.719 -4.957 1 83.06 110 GLY B CA 1
ATOM 3670 C C . GLY B 1 110 ? 26.047 -19.219 -4.684 1 83.06 110 GLY B C 1
ATOM 3671 O O . GLY B 1 110 ? 25.031 -18.688 -4.25 1 83.06 110 GLY B O 1
ATOM 3672 N N . PHE B 1 111 ? 27.031 -18.703 -4.902 1 86.62 111 PHE B N 1
ATOM 3673 C CA . PHE B 1 111 ? 27.188 -17.281 -4.633 1 86.62 111 PHE B CA 1
ATOM 3674 C C . PHE B 1 111 ? 26.391 -16.438 -5.633 1 86.62 111 PHE B C 1
ATOM 3676 O O . PHE B 1 111 ? 25.781 -15.43 -5.266 1 86.62 111 PHE B O 1
ATOM 3683 N N . ARG B 1 112 ? 26.359 -16.906 -6.828 1 86.69 112 ARG B N 1
ATOM 3684 C CA . ARG B 1 112 ? 25.641 -16.156 -7.859 1 86.69 112 ARG B CA 1
ATOM 3685 C C . ARG B 1 112 ? 24.141 -16.172 -7.602 1 86.69 112 ARG B C 1
ATOM 3687 O O . ARG B 1 112 ? 23.469 -15.148 -7.754 1 86.69 112 ARG B O 1
ATOM 3694 N N . LEU B 1 113 ? 23.656 -17.297 -7.281 1 88.12 113 LEU B N 1
ATOM 3695 C CA . LEU B 1 113 ? 22.234 -17.422 -6.945 1 88.12 113 LEU B CA 1
ATOM 3696 C C . LEU B 1 113 ? 21.891 -16.547 -5.75 1 88.12 113 LEU B C 1
ATOM 3698 O O . LEU B 1 113 ? 20.891 -15.812 -5.777 1 88.12 113 LEU B O 1
ATOM 3702 N N . LYS B 1 114 ? 22.734 -16.578 -4.82 1 90.88 114 LYS B N 1
ATOM 3703 C CA . LYS B 1 114 ? 22.484 -15.789 -3.621 1 90.88 114 LYS B CA 1
ATOM 3704 C C . LYS B 1 114 ? 22.516 -14.297 -3.934 1 90.88 114 LYS B C 1
ATOM 3706 O O . LYS B 1 114 ? 21.703 -13.531 -3.418 1 90.88 114 LYS B O 1
ATOM 3711 N N . ALA B 1 115 ? 23.422 -13.906 -4.77 1 91.38 115 ALA B N 1
ATOM 3712 C CA . ALA B 1 115 ? 23.531 -12.5 -5.148 1 91.38 115 ALA B CA 1
ATOM 3713 C C . ALA B 1 115 ? 22.297 -12.039 -5.914 1 91.38 115 ALA B C 1
ATOM 3715 O O . ALA B 1 115 ? 21.781 -10.945 -5.668 1 91.38 115 ALA B O 1
ATOM 3716 N N . THR B 1 116 ? 21.859 -12.852 -6.785 1 92 116 THR B N 1
ATOM 3717 C CA . THR B 1 116 ? 20.672 -12.508 -7.562 1 92 116 THR B CA 1
ATOM 3718 C C . THR B 1 116 ? 19.438 -12.438 -6.668 1 92 116 THR B C 1
ATOM 3720 O O . THR B 1 116 ? 18.641 -11.508 -6.781 1 92 116 THR B O 1
ATOM 3723 N N . LEU B 1 117 ? 19.375 -13.383 -5.809 1 90.94 117 LEU B N 1
ATOM 3724 C CA . LEU B 1 117 ? 18.219 -13.422 -4.926 1 90.94 117 LEU B CA 1
ATOM 3725 C C . LEU B 1 117 ? 18.234 -12.25 -3.951 1 90.94 117 LEU B C 1
ATOM 3727 O O . LEU B 1 117 ? 17.172 -11.711 -3.592 1 90.94 117 LEU B O 1
ATOM 3731 N N . LEU B 1 118 ? 19.375 -11.883 -3.547 1 92.31 118 LEU B N 1
ATOM 3732 C CA . LEU B 1 118 ? 19.5 -10.711 -2.682 1 92.31 118 LEU B CA 1
ATOM 3733 C C . LEU B 1 118 ? 19.031 -9.453 -3.41 1 92.31 118 LEU B C 1
ATOM 3735 O O . LEU B 1 118 ? 18.359 -8.602 -2.824 1 92.31 118 LEU B O 1
ATOM 3739 N N . TRP B 1 119 ? 19.391 -9.406 -4.621 1 94 119 TRP B N 1
ATOM 3740 C CA . TRP B 1 119 ? 18.938 -8.258 -5.398 1 94 119 TRP B CA 1
ATOM 3741 C C . TRP B 1 119 ? 17.438 -8.281 -5.59 1 94 119 TRP B C 1
ATOM 3743 O O . TRP B 1 119 ? 16.781 -7.242 -5.527 1 94 119 TRP B O 1
ATOM 3753 N N . LEU B 1 120 ? 16.922 -9.438 -5.871 1 93 120 LEU B N 1
ATOM 3754 C CA . LEU B 1 120 ? 15.484 -9.547 -6.027 1 93 120 LEU B CA 1
ATOM 3755 C C . LEU B 1 120 ? 14.766 -9.188 -4.734 1 93 120 LEU B C 1
ATOM 3757 O O . LEU B 1 120 ? 13.711 -8.547 -4.758 1 93 120 LEU B O 1
ATOM 3761 N N . LEU B 1 121 ? 15.398 -9.594 -3.66 1 93.12 121 LEU B N 1
ATOM 3762 C CA . LEU B 1 121 ? 14.852 -9.234 -2.357 1 93.12 121 LEU B CA 1
ATOM 3763 C C . LEU B 1 121 ? 14.836 -7.719 -2.178 1 93.12 121 LEU B C 1
ATOM 3765 O O . LEU B 1 121 ? 13.836 -7.148 -1.736 1 93.12 121 LEU B O 1
ATOM 3769 N N . PHE B 1 122 ? 15.906 -7.098 -2.506 1 94 122 PHE B N 1
ATOM 3770 C CA . PHE B 1 122 ? 15.984 -5.645 -2.451 1 94 122 PHE B CA 1
ATOM 3771 C C . PHE B 1 122 ? 14.938 -5.008 -3.359 1 94 122 PHE B C 1
ATOM 3773 O O . PHE B 1 122 ? 14.305 -4.023 -2.984 1 94 122 PHE B O 1
ATOM 3780 N N . SER B 1 123 ? 14.773 -5.57 -4.492 1 94.81 123 SER B N 1
ATOM 3781 C CA . SER B 1 123 ? 13.812 -5.039 -5.453 1 94.81 123 SER B CA 1
ATOM 3782 C C . SER B 1 123 ? 12.391 -5.141 -4.918 1 94.81 123 SER B C 1
ATOM 3784 O O . SER B 1 123 ? 11.602 -4.203 -5.055 1 94.81 123 SER B O 1
ATOM 3786 N N . ILE B 1 124 ? 12.086 -6.281 -4.344 1 93.81 124 ILE B N 1
ATOM 3787 C CA . ILE B 1 124 ? 10.758 -6.453 -3.77 1 93.81 124 ILE B CA 1
ATOM 3788 C C . ILE B 1 124 ? 10.539 -5.426 -2.662 1 93.81 124 ILE B C 1
ATOM 3790 O O . ILE B 1 124 ? 9.492 -4.781 -2.604 1 93.81 124 ILE B O 1
ATOM 3794 N N . PHE B 1 125 ? 11.5 -5.219 -1.828 1 92.5 125 PHE B N 1
ATOM 3795 C CA . PHE B 1 125 ? 11.414 -4.242 -0.751 1 92.5 125 PHE B CA 1
ATOM 3796 C C . PHE B 1 125 ? 11.211 -2.838 -1.311 1 92.5 125 PHE B C 1
ATOM 3798 O O . PHE B 1 125 ? 10.406 -2.064 -0.788 1 92.5 125 PHE B O 1
ATOM 3805 N N . PHE B 1 126 ? 11.992 -2.539 -2.318 1 94.75 126 PHE B N 1
ATOM 3806 C CA . PHE B 1 126 ? 11.891 -1.225 -2.941 1 94.75 126 PHE B CA 1
ATOM 3807 C C . PHE B 1 126 ? 10.5 -1.004 -3.516 1 94.75 126 PHE B C 1
ATOM 3809 O O . PHE B 1 126 ? 9.93 0.081 -3.379 1 94.75 126 PHE B O 1
ATOM 3816 N N . ILE B 1 127 ? 9.953 -2.027 -4.148 1 92.88 127 ILE B N 1
ATOM 3817 C CA . ILE B 1 127 ? 8.617 -1.939 -4.73 1 92.88 127 ILE B CA 1
ATOM 3818 C C . ILE B 1 127 ? 7.59 -1.722 -3.627 1 92.88 127 ILE B C 1
ATOM 3820 O O . ILE B 1 127 ? 6.723 -0.85 -3.738 1 92.88 127 ILE B O 1
ATOM 3824 N N . LEU B 1 128 ? 7.715 -2.354 -2.494 1 89.81 128 LEU B N 1
ATOM 3825 C CA . LEU B 1 128 ? 6.758 -2.258 -1.396 1 89.81 128 LEU B CA 1
ATOM 3826 C C . LEU B 1 128 ? 6.914 -0.932 -0.656 1 89.81 128 LEU B C 1
ATOM 3828 O O . LEU B 1 128 ? 5.934 -0.376 -0.158 1 89.81 128 LEU B O 1
ATOM 3832 N N . ALA B 1 129 ? 8.133 -0.385 -0.69 1 91.12 129 ALA B N 1
ATOM 3833 C CA . ALA B 1 129 ? 8.422 0.835 0.059 1 91.12 129 ALA B CA 1
ATOM 3834 C C . ALA B 1 129 ? 8.164 2.076 -0.793 1 91.12 129 ALA B C 1
ATOM 3836 O O . ALA B 1 129 ? 8.07 3.188 -0.269 1 91.12 129 ALA B O 1
ATOM 3837 N N . SER B 1 130 ? 8.086 1.941 -2.025 1 93.19 130 SER B N 1
ATOM 3838 C CA . SER B 1 130 ? 8.047 3.074 -2.943 1 93.19 130 SER B CA 1
ATOM 3839 C C . SER B 1 130 ? 6.867 3.992 -2.643 1 93.19 130 SER B C 1
ATOM 3841 O O . SER B 1 130 ? 7.02 5.215 -2.617 1 93.19 130 SER B O 1
ATOM 3843 N N . PRO B 1 131 ? 5.676 3.43 -2.367 1 92.19 131 PRO B N 1
ATOM 3844 C CA . PRO B 1 131 ? 4.59 4.355 -2.035 1 92.19 131 PRO B CA 1
ATOM 3845 C C . PRO B 1 131 ? 4.859 5.152 -0.762 1 92.19 131 PRO B C 1
ATOM 3847 O O . PRO B 1 131 ? 4.453 6.312 -0.656 1 92.19 131 PRO B O 1
ATOM 3850 N N . GLY B 1 132 ? 5.535 4.613 0.144 1 90.94 132 GLY B N 1
ATOM 3851 C CA . GLY B 1 132 ? 5.883 5.312 1.372 1 90.94 132 GLY B CA 1
ATOM 3852 C C . GLY B 1 132 ? 6.852 6.461 1.153 1 90.94 132 GLY B C 1
ATOM 3853 O O . GLY B 1 132 ? 6.699 7.527 1.752 1 90.94 132 GLY B O 1
ATOM 3854 N N . ILE B 1 133 ? 7.773 6.27 0.312 1 91.06 133 ILE B N 1
ATOM 3855 C CA . ILE B 1 133 ? 8.742 7.316 0.013 1 91.06 133 ILE B CA 1
ATOM 3856 C C . ILE B 1 133 ? 8.055 8.477 -0.705 1 91.06 133 ILE B C 1
ATOM 3858 O O . ILE B 1 133 ? 8.289 9.641 -0.384 1 91.06 133 ILE B O 1
ATOM 3862 N N . LEU B 1 134 ? 7.223 8.094 -1.589 1 90.94 134 LEU B N 1
ATOM 3863 C CA . LEU B 1 134 ? 6.508 9.125 -2.328 1 90.94 134 LEU B CA 1
ATOM 3864 C C . LEU B 1 134 ? 5.527 9.859 -1.424 1 90.94 134 LEU B C 1
ATOM 3866 O O . LEU B 1 134 ? 5.223 11.031 -1.654 1 90.94 134 LEU B O 1
ATOM 3870 N N . ASP B 1 135 ? 5.035 9.148 -0.487 1 91.56 135 ASP B N 1
ATOM 3871 C CA . ASP B 1 135 ? 4.152 9.766 0.498 1 91.56 135 ASP B CA 1
ATOM 3872 C C . ASP B 1 135 ? 4.883 10.859 1.281 1 91.56 135 ASP B C 1
ATOM 3874 O O . ASP B 1 135 ? 4.277 11.844 1.695 1 91.56 135 ASP B O 1
ATOM 3878 N N . LEU B 1 136 ? 6.152 10.781 1.445 1 90.44 136 LEU B N 1
ATOM 3879 C CA . LEU B 1 136 ? 6.953 11.773 2.148 1 90.44 136 LEU B CA 1
ATOM 3880 C C . LEU B 1 136 ? 7.023 13.07 1.354 1 90.44 136 LEU B C 1
ATOM 3882 O O . LEU B 1 136 ? 7.273 14.141 1.922 1 90.44 136 LEU B O 1
ATOM 3886 N N . MET B 1 137 ? 6.801 12.961 0.133 1 88.94 137 MET B N 1
ATOM 3887 C CA . MET B 1 137 ? 6.965 14.109 -0.75 1 88.94 137 MET B CA 1
ATOM 3888 C C . MET B 1 137 ? 5.746 15.023 -0.68 1 88.94 137 MET B C 1
ATOM 3890 O O . MET B 1 137 ? 5.863 16.234 -0.885 1 88.94 137 MET B O 1
ATOM 3894 N N . ALA B 1 138 ? 4.633 14.414 -0.421 1 90.31 138 ALA B N 1
ATOM 3895 C CA . ALA B 1 138 ? 3.4 15.195 -0.379 1 90.31 138 ALA B CA 1
ATOM 3896 C C . ALA B 1 138 ? 2.93 15.406 1.059 1 90.31 138 ALA B C 1
ATOM 3898 O O . ALA B 1 138 ? 3.049 14.5 1.892 1 90.31 138 ALA B O 1
ATOM 3899 N N . GLY B 1 139 ? 2.461 16.594 1.302 1 89.88 139 GLY B N 1
ATOM 3900 C CA . GLY B 1 139 ? 1.94 16.922 2.619 1 89.88 139 GLY B CA 1
ATOM 3901 C C . GLY B 1 139 ? 1.183 18.234 2.645 1 89.88 139 GLY B C 1
ATOM 3902 O O . GLY B 1 139 ? 0.84 18.781 1.594 1 89.88 139 GLY B O 1
ATOM 3903 N N . TYR B 1 140 ? 0.781 18.562 3.883 1 89.5 140 TYR B N 1
ATOM 3904 C CA . TYR B 1 140 ? 0.094 19.844 4.074 1 89.5 140 TYR B CA 1
ATOM 3905 C C . TYR B 1 140 ? 0.721 20.641 5.215 1 89.5 140 TYR B C 1
ATOM 3907 O O . TYR B 1 140 ? 1.241 20.047 6.172 1 89.5 140 TYR B O 1
ATOM 3915 N N . ILE B 1 141 ? 0.745 21.922 4.992 1 85.5 141 ILE B N 1
ATOM 3916 C CA . ILE B 1 141 ? 1.286 22.828 5.992 1 85.5 141 ILE B CA 1
ATOM 3917 C C . ILE B 1 141 ? 0.235 23.875 6.363 1 85.5 141 ILE B C 1
ATOM 3919 O O . ILE B 1 141 ? -0.705 24.109 5.602 1 85.5 141 ILE B O 1
ATOM 3923 N N . SER B 1 142 ? 0.479 24.375 7.531 1 83.38 142 SER B N 1
ATOM 3924 C CA . SER B 1 142 ? -0.414 25.469 7.926 1 83.38 142 SER B CA 1
ATOM 3925 C C . SER B 1 142 ? -0.224 26.688 7.035 1 83.38 142 SER B C 1
ATOM 3927 O O . SER B 1 142 ? 0.908 27.078 6.742 1 83.38 142 SER B O 1
ATOM 3929 N N . LYS B 1 143 ? -1.358 27.172 6.59 1 81.38 143 LYS B N 1
ATOM 3930 C CA . LYS B 1 143 ? -1.267 28.391 5.801 1 81.38 143 LYS B CA 1
ATOM 3931 C C . LYS B 1 143 ? -0.752 29.547 6.648 1 81.38 143 LYS B C 1
ATOM 3933 O O . LYS B 1 143 ? -1.21 29.766 7.773 1 81.38 143 LYS B O 1
ATOM 3938 N N . LYS B 1 144 ? 0.182 30.219 6.074 1 75.75 144 LYS B N 1
ATOM 3939 C CA . LYS B 1 144 ? 0.796 31.297 6.836 1 75.75 144 LYS B CA 1
ATOM 3940 C C . LYS B 1 144 ? 0.286 32.656 6.371 1 75.75 144 LYS B C 1
ATOM 3942 O O . LYS B 1 144 ? -0.109 32.812 5.215 1 75.75 144 LYS B O 1
ATOM 3947 N N . GLN B 1 145 ? 0.207 33.438 7.324 1 73.19 145 GLN B N 1
ATOM 3948 C CA . GLN B 1 145 ? -0.088 34.844 7.035 1 73.19 145 GLN B CA 1
ATOM 3949 C C . GLN B 1 145 ? 0.997 35.75 7.594 1 73.19 145 GLN B C 1
ATOM 3951 O O . GLN B 1 145 ? 1.661 35.406 8.57 1 73.19 145 GLN B O 1
ATOM 3956 N N . ALA B 1 146 ? 1.135 36.875 6.91 1 72.5 146 ALA B N 1
ATOM 3957 C CA . ALA B 1 146 ? 2.143 37.844 7.344 1 72.5 146 ALA B CA 1
ATOM 3958 C C . ALA B 1 146 ? 1.567 38.812 8.367 1 72.5 146 ALA B C 1
ATOM 3960 O O . ALA B 1 146 ? 0.542 39.438 8.117 1 72.5 146 ALA B O 1
ATOM 3961 N N . LEU B 1 147 ? 2.262 38.719 9.523 1 71.88 147 LEU B N 1
ATOM 3962 C CA . LEU B 1 147 ? 1.943 39.719 10.539 1 71.88 147 LEU B CA 1
ATOM 3963 C C . LEU B 1 147 ? 3.07 40.719 10.68 1 71.88 147 LEU B C 1
ATOM 3965 O O . LEU B 1 147 ? 4.242 40.406 10.484 1 71.88 147 LEU B O 1
ATOM 3969 N N . VAL B 1 148 ? 2.629 41.938 10.906 1 72.81 148 VAL B N 1
ATOM 3970 C CA . VAL B 1 148 ? 3.598 43.031 11.117 1 72.81 148 VAL B CA 1
ATOM 3971 C C . VAL B 1 148 ? 3.539 43.5 12.57 1 72.81 148 VAL B C 1
ATOM 3973 O O . VAL B 1 148 ? 2.453 43.688 13.125 1 72.81 148 VAL B O 1
ATOM 3976 N N . GLN B 1 149 ? 4.734 43.469 13.102 1 70.38 149 GLN B N 1
ATOM 3977 C CA . GLN B 1 149 ? 4.828 44 14.445 1 70.38 149 GLN B CA 1
ATOM 3978 C C . GLN B 1 149 ? 4.875 45.531 14.406 1 70.38 149 GLN B C 1
ATOM 3980 O O . GLN B 1 149 ? 5.801 46.125 13.836 1 70.38 149 GLN B O 1
ATOM 3985 N N . LEU B 1 150 ? 3.877 46.094 15.086 1 71.94 150 LEU B N 1
ATOM 3986 C CA . LEU B 1 150 ? 3.816 47.562 15.141 1 71.94 150 LEU B CA 1
ATOM 3987 C C . LEU B 1 150 ? 4.691 48.094 16.266 1 71.94 150 LEU B C 1
ATOM 3989 O O . LEU B 1 150 ? 5.25 47.312 17.047 1 71.94 150 LEU B O 1
ATOM 3993 N N . SER B 1 151 ? 4.984 49.375 16.312 1 69 151 SER B N 1
ATOM 3994 C CA . SER B 1 151 ? 5.832 50.031 17.297 1 69 151 SER B CA 1
ATOM 3995 C C . SER B 1 151 ? 5.359 49.75 18.719 1 69 151 SER B C 1
ATOM 3997 O O . SER B 1 151 ? 6.168 49.719 19.656 1 69 151 SER B O 1
ATOM 3999 N N . ASN B 1 152 ? 4.027 49.531 18.891 1 58.75 152 ASN B N 1
ATOM 4000 C CA . ASN B 1 152 ? 3.5 49.25 20.219 1 58.75 152 ASN B CA 1
ATOM 4001 C C . ASN B 1 152 ? 3.516 47.75 20.5 1 58.75 152 ASN B C 1
ATOM 4003 O O . ASN B 1 152 ? 2.84 47.281 21.422 1 58.75 152 ASN B O 1
ATOM 4007 N N . SER B 1 153 ? 4.215 46.969 19.609 1 59.84 153 SER B N 1
ATOM 4008 C CA . SER B 1 153 ? 4.422 45.531 19.781 1 59.84 153 SER B CA 1
ATOM 4009 C C . SER B 1 153 ? 3.145 44.75 19.5 1 59.84 153 SER B C 1
ATOM 4011 O O . SER B 1 153 ? 2.951 43.656 20.031 1 59.84 153 SER B O 1
ATOM 4013 N N . VAL B 1 154 ? 2.236 45.531 18.797 1 60 154 VAL B N 1
ATOM 4014 C CA . VAL B 1 154 ? 1.016 44.844 18.375 1 60 154 VAL B CA 1
ATOM 4015 C C . VAL B 1 154 ? 1.223 44.219 17.016 1 60 154 VAL B C 1
ATOM 4017 O O . VAL B 1 154 ? 1.837 44.812 16.125 1 60 154 VAL B O 1
ATOM 4020 N N . LEU B 1 155 ? 0.722 43 16.906 1 68.75 155 LEU B N 1
ATOM 4021 C CA . LEU B 1 155 ? 0.808 42.312 15.625 1 68.75 155 LEU B CA 1
ATOM 4022 C C . LEU B 1 155 ? -0.484 42.5 14.836 1 68.75 155 LEU B C 1
ATOM 4024 O O . LEU B 1 155 ? -1.575 42.25 15.359 1 68.75 155 LEU B O 1
ATOM 4028 N N . VAL B 1 156 ? -0.347 43.062 13.617 1 69.06 156 VAL B N 1
ATOM 4029 C CA . VAL B 1 156 ? -1.486 43.281 12.727 1 69.06 156 VAL B CA 1
ATOM 4030 C C . VAL B 1 156 ? -1.223 42.594 11.383 1 69.06 156 VAL B C 1
ATOM 4032 O O . VAL B 1 156 ? -0.097 42.625 10.875 1 69.06 156 VAL B O 1
ATOM 4035 N N . PRO B 1 157 ? -2.355 41.938 10.922 1 72.19 157 PRO B N 1
ATOM 4036 C CA . PRO B 1 157 ? -2.168 41.312 9.609 1 72.19 157 PRO B CA 1
ATOM 4037 C C . PRO B 1 157 ? -1.738 42.312 8.531 1 72.19 157 PRO B C 1
ATOM 4039 O O . PRO B 1 157 ? -2.342 43.375 8.398 1 72.19 157 PRO B O 1
ATOM 4042 N N . TRP B 1 158 ? -0.757 41.875 7.812 1 75.5 158 TRP B N 1
ATOM 4043 C CA . TRP B 1 158 ? -0.205 42.688 6.738 1 75.5 158 TRP B CA 1
ATOM 4044 C C . TRP B 1 158 ? -1.257 42.969 5.672 1 75.5 158 TRP B C 1
ATOM 4046 O O . TRP B 1 158 ? -1.235 44.031 5.035 1 75.5 158 TRP B O 1
ATOM 4056 N N . LYS B 1 159 ? -2.164 42.031 5.629 1 72.5 159 LYS B N 1
ATOM 4057 C CA . LYS B 1 159 ? -3.176 42.188 4.586 1 72.5 159 LYS B CA 1
ATOM 4058 C C . LYS B 1 159 ? -3.996 43.438 4.77 1 72.5 159 LYS B C 1
ATOM 4060 O O . LYS B 1 159 ? -4.641 43.906 3.832 1 72.5 159 LYS B O 1
ATOM 4065 N N . ASN B 1 160 ? -3.896 44.031 5.934 1 73.69 160 ASN B N 1
ATOM 4066 C CA . ASN B 1 160 ? -4.66 45.219 6.219 1 73.69 160 ASN B CA 1
ATOM 4067 C C . ASN B 1 160 ? -3.857 46.5 5.906 1 73.69 160 ASN B C 1
ATOM 4069 O O . ASN B 1 160 ? -4.355 47.594 6.062 1 73.69 160 ASN B O 1
ATOM 4073 N N . ALA B 1 161 ? -2.727 46.312 5.426 1 77 161 ALA B N 1
ATOM 4074 C CA . ALA B 1 161 ? -1.882 47.5 5.148 1 77 161 ALA B CA 1
ATOM 4075 C C . ALA B 1 161 ? -2.318 48.188 3.865 1 77 161 ALA B C 1
ATOM 4077 O O . ALA B 1 161 ? -2.896 47.562 2.975 1 77 161 ALA B O 1
ATOM 4078 N N . THR B 1 162 ? -2.119 49.469 3.895 1 80.5 162 THR B N 1
ATOM 4079 C CA . THR B 1 162 ? -2.355 50.281 2.703 1 80.5 162 THR B CA 1
ATOM 4080 C C . THR B 1 162 ? -1.055 50.906 2.203 1 80.5 162 THR B C 1
ATOM 4082 O O . THR B 1 162 ? -0.168 51.219 2.998 1 80.5 162 THR B O 1
ATOM 4085 N N . TYR B 1 163 ? -0.945 50.938 0.936 1 78.94 163 TYR B N 1
ATOM 4086 C CA . TYR B 1 163 ? 0.198 51.531 0.256 1 78.94 163 TYR B CA 1
ATOM 4087 C C . TYR B 1 163 ? -0.206 52.812 -0.459 1 78.94 163 TYR B C 1
ATOM 4089 O O . TYR B 1 163 ? -1.144 52.812 -1.261 1 78.94 163 TYR B O 1
ATOM 4097 N N . VAL B 1 164 ? 0.484 53.812 -0.033 1 81.06 164 VAL B N 1
ATOM 4098 C CA . VAL B 1 164 ? 0.189 55.094 -0.642 1 81.06 164 VAL B CA 1
ATOM 4099 C C . VAL B 1 164 ? 1.365 55.562 -1.508 1 81.06 164 VAL B C 1
ATOM 4101 O O . VAL B 1 164 ? 2.5 55.625 -1.031 1 81.06 164 VAL B O 1
ATOM 4104 N N . THR B 1 165 ? 1.124 55.594 -2.744 1 78.81 165 THR B N 1
ATOM 4105 C CA . THR B 1 165 ? 2.098 56.156 -3.684 1 78.81 165 THR B CA 1
ATOM 4106 C C . THR B 1 165 ? 1.43 57.125 -4.66 1 78.81 165 THR B C 1
ATOM 4108 O O . THR B 1 165 ? 0.303 56.875 -5.102 1 78.81 165 THR B O 1
ATOM 4111 N N . ASP B 1 166 ? 2.182 58.156 -5.023 1 79.25 166 ASP B N 1
ATOM 4112 C CA . ASP B 1 166 ? 1.716 59.125 -5.98 1 79.25 166 ASP B CA 1
ATOM 4113 C C . ASP B 1 166 ? 0.284 59.562 -5.672 1 79.25 166 ASP B C 1
ATOM 4115 O O . ASP B 1 166 ? -0.558 59.625 -6.57 1 79.25 166 ASP B O 1
ATOM 4119 N N . SER B 1 167 ? -0.027 59.75 -4.434 1 77.62 167 SER B N 1
ATOM 4120 C CA . SER B 1 167 ? -1.315 60.219 -3.938 1 77.62 167 SER B CA 1
ATOM 4121 C C . SER B 1 167 ? -2.418 59.188 -4.195 1 77.62 167 SER B C 1
ATOM 4123 O O . SER B 1 167 ? -3.602 59.531 -4.199 1 77.62 167 SER B O 1
ATOM 4125 N N . GLN B 1 168 ? -2.025 58 -4.598 1 80.25 168 GLN B N 1
ATOM 4126 C CA . GLN B 1 168 ? -2.99 56.938 -4.727 1 80.25 168 GLN B CA 1
ATOM 4127 C C . GLN B 1 168 ? -2.816 55.906 -3.611 1 80.25 168 GLN B C 1
ATOM 4129 O O . GLN B 1 168 ? -1.69 55.594 -3.205 1 80.25 168 GLN B O 1
ATOM 4134 N N . THR B 1 169 ? -3.934 55.469 -3.041 1 79.81 169 THR B N 1
ATOM 4135 C CA . THR B 1 169 ? -3.924 54.469 -1.972 1 79.81 169 THR B CA 1
ATOM 4136 C C . THR B 1 169 ? -4.355 53.094 -2.496 1 79.81 169 THR B C 1
ATOM 4138 O O . THR B 1 169 ? -5.387 53 -3.156 1 79.81 169 THR B O 1
ATOM 4141 N N . PHE B 1 170 ? -3.451 52.219 -2.229 1 75.69 170 PHE B N 1
ATOM 4142 C CA . PHE B 1 170 ? -3.752 50.844 -2.598 1 75.69 170 PHE B CA 1
ATOM 4143 C C . PHE B 1 170 ? -3.775 49.938 -1.367 1 75.69 170 PHE B C 1
ATOM 4145 O O . PHE B 1 170 ? -2.963 50.094 -0.455 1 75.69 170 PHE B O 1
ATOM 4152 N N . HIS B 1 171 ? -4.734 49.031 -1.289 1 76.19 171 HIS B N 1
ATOM 4153 C CA . HIS B 1 171 ? -4.73 48.031 -0.236 1 76.19 171 HIS B CA 1
ATOM 4154 C C . HIS B 1 171 ? -3.838 46.844 -0.609 1 76.19 171 HIS B C 1
ATOM 4156 O O . HIS B 1 171 ? -3.875 46.375 -1.746 1 76.19 171 HIS B O 1
ATOM 4162 N N . VAL B 1 172 ? -3.064 46.406 0.312 1 73.31 172 VAL B N 1
ATOM 4163 C CA . VAL B 1 172 ? -2.07 45.375 0.05 1 73.31 172 VAL B CA 1
ATOM 4164 C C . VAL B 1 172 ? -2.768 44.094 -0.336 1 73.31 172 VAL B C 1
ATOM 4166 O O . VAL B 1 172 ? -2.205 43.25 -1.062 1 73.31 172 VAL B O 1
ATOM 4169 N N . SER B 1 173 ? -4.012 44 0.165 1 67.56 173 SER B N 1
ATOM 4170 C CA . SER B 1 173 ? -4.75 42.781 -0.156 1 67.56 173 SER B CA 1
ATOM 4171 C C . SER B 1 173 ? -5.316 42.812 -1.571 1 67.56 173 SER B C 1
ATOM 4173 O O . SER B 1 173 ? -5.852 41.844 -2.068 1 67.56 173 SER B O 1
ATOM 4175 N N . ASP B 1 174 ? -5.105 43.969 -2.207 1 64.31 174 ASP B N 1
ATOM 4176 C CA . ASP B 1 174 ? -5.559 44.094 -3.588 1 64.31 174 ASP B CA 1
ATOM 4177 C C . ASP B 1 174 ? -4.77 43.156 -4.508 1 64.31 174 ASP B C 1
ATOM 4179 O O . ASP B 1 174 ? -3.537 43.125 -4.461 1 64.31 174 ASP B O 1
ATOM 4183 N N . PRO B 1 175 ? -5.531 42.344 -5.312 1 59.56 175 PRO B N 1
ATOM 4184 C CA . PRO B 1 175 ? -4.859 41.406 -6.207 1 59.56 175 PRO B CA 1
ATOM 4185 C C . PRO B 1 175 ? -3.889 42.062 -7.168 1 59.56 175 PRO B C 1
ATOM 4187 O O . PRO B 1 175 ? -2.922 41.469 -7.617 1 59.56 175 PRO B O 1
ATOM 4190 N N . TRP B 1 176 ? -4.137 43.312 -7.496 1 57.62 176 TRP B N 1
ATOM 4191 C CA . TRP B 1 176 ? -3.297 44 -8.461 1 57.62 176 TRP B CA 1
ATOM 4192 C C . TRP B 1 176 ? -2.262 44.875 -7.754 1 57.62 176 TRP B C 1
ATOM 4194 O O . TRP B 1 176 ? -1.602 45.719 -8.383 1 57.62 176 TRP B O 1
ATOM 4204 N N . PHE B 1 177 ? -2.139 44.656 -6.473 1 62.84 177 PHE B N 1
ATOM 4205 C CA . PHE B 1 177 ? -1.222 45.469 -5.68 1 62.84 177 PHE B CA 1
ATOM 4206 C C . PHE B 1 177 ? 0.202 45.344 -6.211 1 62.84 177 PHE B C 1
ATOM 4208 O O . PHE B 1 177 ? 0.927 46.344 -6.281 1 62.84 177 PHE B O 1
ATOM 4215 N N . TYR B 1 178 ? 0.487 44.188 -6.703 1 56.56 178 TYR B N 1
ATOM 4216 C CA . TYR B 1 178 ? 1.86 43.938 -7.121 1 56.56 178 TYR B CA 1
ATOM 4217 C C . TYR B 1 178 ? 2.217 44.75 -8.359 1 56.56 178 TYR B C 1
ATOM 4219 O O . TYR B 1 178 ? 3.389 45.062 -8.586 1 56.56 178 TYR B O 1
ATOM 4227 N N . LYS B 1 179 ? 1.247 44.844 -9.109 1 55.16 179 LYS B N 1
ATOM 4228 C CA . LYS B 1 179 ? 1.494 45.656 -10.305 1 55.16 179 LYS B CA 1
ATOM 4229 C C . LYS B 1 179 ? 1.85 47.094 -9.938 1 55.16 179 LYS B C 1
ATOM 4231 O O . LYS B 1 179 ? 2.5 47.781 -10.711 1 55.16 179 LYS B O 1
ATOM 4236 N N . ASN B 1 180 ? 1.276 47.438 -8.938 1 51.78 180 ASN B N 1
ATOM 4237 C CA . ASN B 1 180 ? 1.558 48.781 -8.477 1 51.78 180 ASN B CA 1
ATOM 4238 C C . ASN B 1 180 ? 2.742 48.812 -7.516 1 51.78 180 ASN B C 1
ATOM 4240 O O . ASN B 1 180 ? 2.561 48.969 -6.305 1 51.78 180 ASN B O 1
ATOM 4244 N N . VAL B 1 181 ? 3.537 47.844 -7.715 1 53.66 181 VAL B N 1
ATOM 4245 C CA . VAL B 1 181 ? 4.742 47.656 -6.914 1 53.66 181 VAL B CA 1
ATOM 4246 C C . VAL B 1 181 ? 5.316 49 -6.5 1 53.66 181 VAL B C 1
ATOM 4248 O O . VAL B 1 181 ? 5.406 49.906 -7.316 1 53.66 181 VAL B O 1
ATOM 4251 N N . PRO B 1 182 ? 5.656 49 -5.234 1 53.34 182 PRO B N 1
ATOM 4252 C CA . PRO B 1 182 ? 5.98 50.188 -4.43 1 53.34 182 PRO B CA 1
ATOM 4253 C C . PRO B 1 182 ? 7.121 51 -5.023 1 53.34 182 PRO B C 1
ATOM 4255 O O . PRO B 1 182 ? 8.141 50.438 -5.445 1 53.34 182 PRO B O 1
ATOM 4258 N N . ASN B 1 183 ? 6.824 51.906 -5.777 1 57.31 183 ASN B N 1
ATOM 4259 C CA . ASN B 1 183 ? 7.855 52.938 -5.906 1 57.31 183 ASN B CA 1
ATOM 4260 C C . ASN B 1 183 ? 8.57 53.188 -4.582 1 57.31 183 ASN B C 1
ATOM 4262 O O . ASN B 1 183 ? 7.961 53.094 -3.516 1 57.31 183 ASN B O 1
ATOM 4266 N N . ALA B 1 184 ? 9.922 53 -4.715 1 58.97 184 ALA B N 1
ATOM 4267 C CA . ALA B 1 184 ? 10.773 53.25 -3.555 1 58.97 184 ALA B CA 1
ATOM 4268 C C . ALA B 1 184 ? 10.227 54.406 -2.713 1 58.97 184 ALA B C 1
ATOM 4270 O O . ALA B 1 184 ? 10.43 54.438 -1.498 1 58.97 184 ALA B O 1
ATOM 4271 N N . ASP B 1 185 ? 9.359 55.188 -3.342 1 66.94 185 ASP B N 1
ATOM 4272 C CA . ASP B 1 185 ? 8.969 56.406 -2.631 1 66.94 185 ASP B CA 1
ATOM 4273 C C . ASP B 1 185 ? 7.59 56.25 -1.99 1 66.94 185 ASP B C 1
ATOM 4275 O O . ASP B 1 185 ? 7.078 57.188 -1.364 1 66.94 185 ASP B O 1
ATOM 4279 N N . GLY B 1 186 ? 7.062 55 -2.111 1 76.38 186 GLY B N 1
ATOM 4280 C CA . GLY B 1 186 ? 5.75 54.812 -1.508 1 76.38 186 GLY B CA 1
ATOM 4281 C C . GLY B 1 186 ? 5.812 54.469 -0.036 1 76.38 186 GLY B C 1
ATOM 4282 O O . GLY B 1 186 ? 6.891 54.188 0.493 1 76.38 186 GLY B O 1
ATOM 4283 N N . THR B 1 187 ? 4.695 54.812 0.654 1 78.94 187 THR B N 1
ATOM 4284 C CA . THR B 1 187 ? 4.621 54.594 2.092 1 78.94 187 THR B CA 1
ATOM 4285 C C . THR B 1 187 ? 3.514 53.594 2.422 1 78.94 187 THR B C 1
ATOM 4287 O O . THR B 1 187 ? 2.406 53.688 1.89 1 78.94 187 THR B O 1
ATOM 4290 N N . PHE B 1 188 ? 3.918 52.625 3.197 1 79.94 188 PHE B N 1
ATOM 4291 C CA . PHE B 1 188 ? 2.932 51.688 3.734 1 79.94 188 PHE B CA 1
ATOM 4292 C C . PHE B 1 188 ? 2.367 52.219 5.055 1 79.94 188 PHE B C 1
ATOM 4294 O O . PHE B 1 188 ? 3.111 52.688 5.902 1 79.94 188 PHE B O 1
ATOM 4301 N N . HIS B 1 189 ? 1.021 52.188 5.07 1 81.5 189 HIS B N 1
ATOM 4302 C CA . HIS B 1 189 ? 0.342 52.562 6.309 1 81.5 189 HIS B CA 1
ATOM 4303 C C . HIS B 1 189 ? -0.416 51.375 6.891 1 81.5 189 HIS B C 1
ATOM 4305 O O . HIS B 1 189 ? -1.093 50.656 6.164 1 81.5 189 HIS B O 1
ATOM 4311 N N . LEU B 1 190 ? -0.186 51.156 8.094 1 79.62 190 LEU B N 1
ATOM 4312 C CA . LEU B 1 190 ? -0.928 50.188 8.875 1 79.62 190 LEU B CA 1
ATOM 4313 C C . LEU B 1 190 ? -1.257 50.719 10.258 1 79.62 190 LEU B C 1
ATOM 4315 O O . LEU B 1 190 ? -0.37 50.844 11.109 1 79.62 190 LEU B O 1
ATOM 4319 N N . LEU B 1 191 ? -2.516 51 10.438 1 77.69 191 LEU B N 1
ATOM 4320 C CA . LEU B 1 191 ? -2.977 51.688 11.633 1 77.69 191 LEU B CA 1
ATOM 4321 C C . LEU B 1 191 ? -2.178 52.969 11.859 1 77.69 191 LEU B C 1
ATOM 4323 O O . LEU B 1 191 ? -2.166 53.875 11 1 77.69 191 LEU B O 1
ATOM 4327 N N . ASP B 1 192 ? -1.35 53.031 12.961 1 75 192 ASP B N 1
ATOM 4328 C CA . ASP B 1 192 ? -0.65 54.281 13.273 1 75 192 ASP B CA 1
ATOM 4329 C C . ASP B 1 192 ? 0.815 54.188 12.852 1 75 192 ASP B C 1
ATOM 4331 O O . ASP B 1 192 ? 1.586 55.125 13.102 1 75 192 ASP B O 1
ATOM 4335 N N . ASP B 1 193 ? 1.124 53.094 12.219 1 81 193 ASP B N 1
ATOM 4336 C CA . ASP B 1 193 ? 2.516 52.938 11.82 1 81 193 ASP B CA 1
ATOM 4337 C C . ASP B 1 193 ? 2.678 53.125 10.312 1 81 193 ASP B C 1
ATOM 4339 O O . ASP B 1 193 ? 1.764 52.812 9.539 1 81 193 ASP B O 1
ATOM 4343 N N . SER B 1 194 ? 3.805 53.75 9.922 1 82.12 194 SER B N 1
ATOM 4344 C CA . SER B 1 194 ? 4.121 53.938 8.508 1 82.12 194 SER B CA 1
ATOM 4345 C C . SER B 1 194 ? 5.535 53.469 8.188 1 82.12 194 SER B C 1
ATOM 4347 O O . SER B 1 194 ? 6.445 53.625 9 1 82.12 194 SER B O 1
ATOM 4349 N N . TRP B 1 195 ? 5.586 52.75 7.066 1 78.5 195 TRP B N 1
ATOM 4350 C CA . TRP B 1 195 ? 6.887 52.281 6.582 1 78.5 195 TRP B CA 1
ATOM 4351 C C . TRP B 1 195 ? 7.102 52.688 5.129 1 78.5 195 TRP B C 1
ATOM 4353 O O . TRP B 1 195 ? 6.168 52.656 4.324 1 78.5 195 TRP B O 1
ATOM 4363 N N . LYS B 1 196 ? 8.367 53.062 4.941 1 74.75 196 LYS B N 1
ATOM 4364 C CA . LYS B 1 196 ? 8.719 53.25 3.535 1 74.75 196 LYS B CA 1
ATOM 4365 C C . LYS B 1 196 ? 8.898 51.906 2.826 1 74.75 196 LYS B C 1
ATOM 4367 O O . LYS B 1 196 ? 9.336 50.938 3.438 1 74.75 196 LYS B O 1
ATOM 4372 N N . ALA B 1 197 ? 8.492 51.938 1.634 1 73 197 ALA B N 1
ATOM 4373 C CA . ALA B 1 197 ? 8.641 50.719 0.841 1 73 197 ALA B CA 1
ATOM 4374 C C . ALA B 1 197 ? 10.078 50.219 0.874 1 73 197 ALA B C 1
ATOM 4376 O O . ALA B 1 197 ? 10.32 49 0.928 1 73 197 ALA B O 1
ATOM 4377 N N . SER B 1 198 ? 11.016 51.062 0.986 1 68.31 198 SER B N 1
ATOM 4378 C CA . SER B 1 198 ? 12.438 50.719 0.99 1 68.31 198 SER B CA 1
ATOM 4379 C C . SER B 1 198 ? 12.836 50.062 2.311 1 68.31 198 SER B C 1
ATOM 4381 O O . SER B 1 198 ? 13.852 49.375 2.379 1 68.31 198 SER B O 1
ATOM 4383 N N . ASP B 1 199 ? 12 50.281 3.34 1 67.5 199 ASP B N 1
ATOM 4384 C CA . ASP B 1 199 ? 12.297 49.719 4.652 1 67.5 199 ASP B CA 1
ATOM 4385 C C . ASP B 1 199 ? 11.867 48.25 4.727 1 67.5 199 ASP B C 1
ATOM 4387 O O . ASP B 1 199 ? 12.43 47.469 5.496 1 67.5 199 ASP B O 1
ATOM 4391 N N . LEU B 1 200 ? 10.898 48.062 3.98 1 67.25 200 LEU B N 1
ATOM 4392 C CA . LEU B 1 200 ? 10.281 46.75 4.102 1 67.25 200 LEU B CA 1
ATOM 4393 C C . LEU B 1 200 ? 10.781 45.812 3.014 1 67.25 200 LEU B C 1
ATOM 4395 O O . LEU B 1 200 ? 10.82 44.594 3.205 1 67.25 200 LEU B O 1
ATOM 4399 N N . PHE B 1 201 ? 11.141 46.438 1.881 1 63.53 201 PHE B N 1
ATOM 4400 C CA . PHE B 1 201 ? 11.477 45.625 0.727 1 63.53 201 PHE B CA 1
ATOM 4401 C C . PHE B 1 201 ? 12.812 46.031 0.131 1 63.53 201 PHE B C 1
ATOM 4403 O O . PHE B 1 201 ? 13.211 47.188 0.25 1 63.53 201 PHE B O 1
ATOM 4410 N N . THR B 1 202 ? 13.781 45.094 -0.155 1 55.59 202 THR B N 1
ATOM 4411 C CA . THR B 1 202 ? 15.047 45.438 -0.804 1 55.59 202 THR B CA 1
ATOM 4412 C C . THR B 1 202 ? 14.805 46.062 -2.168 1 55.59 202 THR B C 1
ATOM 4414 O O . THR B 1 202 ? 14.055 45.531 -2.986 1 55.59 202 THR B O 1
ATOM 4417 N N . PRO B 1 203 ? 15.43 47.375 -2.188 1 47.28 203 PRO B N 1
ATOM 4418 C CA . PRO B 1 203 ? 15.445 48.094 -3.459 1 47.28 203 PRO B CA 1
ATOM 4419 C C . PRO B 1 203 ? 16.297 47.406 -4.523 1 47.28 203 PRO B C 1
ATOM 4421 O O . PRO B 1 203 ? 17.297 46.75 -4.199 1 47.28 203 PRO B O 1
ATOM 4424 N N . GLY B 1 204 ? 15.797 47.281 -5.906 1 45.91 204 GLY B N 1
ATOM 4425 C CA . GLY B 1 204 ? 16.672 47.094 -7.055 1 45.91 204 GLY B CA 1
ATOM 4426 C C . GLY B 1 204 ? 16.453 45.75 -7.742 1 45.91 204 GLY B C 1
ATOM 4427 O O . GLY B 1 204 ? 17.172 45.438 -8.688 1 45.91 204 GLY B O 1
ATOM 4428 N N . GLY B 1 205 ? 16.156 44.469 -7.176 1 44.16 205 GLY B N 1
ATOM 4429 C CA . GLY B 1 205 ? 16.328 43.562 -8.289 1 44.16 205 GLY B CA 1
ATOM 4430 C C . GLY B 1 205 ? 15.398 43.844 -9.453 1 44.16 205 GLY B C 1
ATOM 4431 O O . GLY B 1 205 ? 14.469 44.656 -9.32 1 44.16 205 GLY B O 1
ATOM 4432 N N . PRO B 1 206 ? 15.867 43.688 -10.734 1 40.66 206 PRO B N 1
ATOM 4433 C CA . PRO B 1 206 ? 15.117 44.031 -11.945 1 40.66 206 PRO B CA 1
ATOM 4434 C C . PRO B 1 206 ? 13.609 43.844 -11.766 1 40.66 206 PRO B C 1
ATOM 4436 O O . PRO B 1 206 ? 12.828 44.344 -12.578 1 40.66 206 PRO B O 1
ATOM 4439 N N . ASN B 1 207 ? 13.203 42.781 -11.477 1 39.88 207 ASN B N 1
ATOM 4440 C CA . ASN B 1 207 ? 11.766 42.531 -11.477 1 39.88 207 ASN B CA 1
ATOM 4441 C C . ASN B 1 207 ? 11.086 43.219 -10.281 1 39.88 207 ASN B C 1
ATOM 4443 O O . ASN B 1 207 ? 11.469 42.969 -9.133 1 39.88 207 ASN B O 1
ATOM 4447 N N . PRO B 1 208 ? 10.625 44.375 -10.516 1 39.94 208 PRO B N 1
ATOM 4448 C CA . PRO B 1 208 ? 9.852 45.188 -9.57 1 39.94 208 PRO B CA 1
ATOM 4449 C C . PRO B 1 208 ? 8.992 44.344 -8.633 1 39.94 208 PRO B C 1
ATOM 4451 O O . PRO B 1 208 ? 8.188 44.906 -7.867 1 39.94 208 PRO B O 1
ATOM 4454 N N . VAL B 1 209 ? 8.508 43.312 -9.273 1 40.34 209 VAL B N 1
ATOM 4455 C CA . VAL B 1 209 ? 7.512 42.594 -8.477 1 40.34 209 VAL B CA 1
ATOM 4456 C C . VAL B 1 209 ? 8.047 42.375 -7.066 1 40.34 209 VAL B C 1
ATOM 4458 O O . VAL B 1 209 ? 9.133 41.812 -6.898 1 40.34 209 VAL B O 1
ATOM 4461 N N . PRO B 1 210 ? 7.938 43.25 -6.105 1 40.69 210 PRO B N 1
ATOM 4462 C CA . PRO B 1 210 ? 8.25 42.844 -4.727 1 40.69 210 PRO B CA 1
ATOM 4463 C C . PRO B 1 210 ? 8.281 41.344 -4.543 1 40.69 210 PRO B C 1
ATOM 4465 O O . PRO B 1 210 ? 7.242 40.688 -4.637 1 40.69 210 PRO B O 1
ATOM 4468 N N . HIS B 1 211 ? 9.109 40.719 -5.301 1 38.97 211 HIS B N 1
ATOM 4469 C CA . HIS B 1 211 ? 9.211 39.281 -5.055 1 38.97 211 HIS B CA 1
ATOM 4470 C C . HIS B 1 211 ? 8.953 38.938 -3.59 1 38.97 211 HIS B C 1
ATOM 4472 O O . HIS B 1 211 ? 9.688 39.406 -2.709 1 38.97 211 HIS B O 1
ATOM 4478 N N . PHE B 1 212 ? 7.816 39.062 -3.225 1 41.44 212 PHE B N 1
ATOM 4479 C CA . PHE B 1 212 ? 7.121 38.625 -2.031 1 41.44 212 PHE B CA 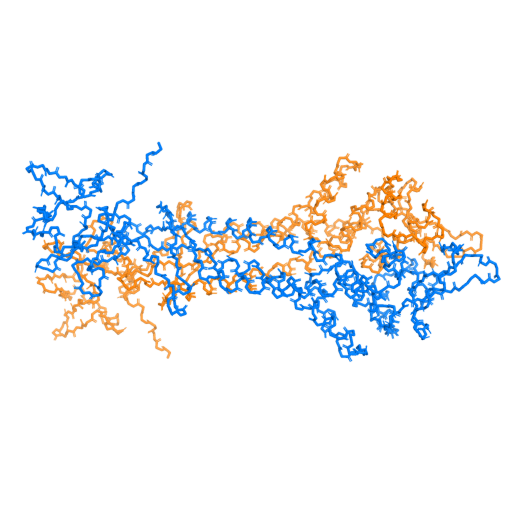1
ATOM 4480 C C . PHE B 1 212 ? 7.953 37.562 -1.289 1 41.44 212 PHE B C 1
ATOM 4482 O O . PHE B 1 212 ? 7.684 37.281 -0.125 1 41.44 212 PHE B O 1
ATOM 4489 N N . GLY B 1 213 ? 8.594 36.875 -1.886 1 41.5 213 GLY B N 1
ATOM 4490 C CA . GLY B 1 213 ? 9.484 35.875 -1.281 1 41.5 213 GLY B CA 1
ATOM 4491 C C . GLY B 1 213 ? 10.523 36.5 -0.367 1 41.5 213 GLY B C 1
ATOM 4492 O O . GLY B 1 213 ? 11.078 35.812 0.501 1 41.5 213 GLY B O 1
ATOM 4493 N N . THR B 1 214 ? 11.156 37.719 -0.79 1 43.91 214 THR B N 1
ATOM 4494 C CA . THR B 1 214 ? 12.336 38.188 -0.064 1 43.91 214 THR B CA 1
ATOM 4495 C C . THR B 1 214 ? 11.938 39.219 0.998 1 43.91 214 THR B C 1
ATOM 4497 O O . THR B 1 214 ? 12.242 40.406 0.863 1 43.91 214 THR B O 1
ATOM 4500 N N . ALA B 1 215 ? 10.859 39.344 1.353 1 46.03 215 ALA B N 1
ATOM 4501 C CA . ALA B 1 215 ? 10.789 40.281 2.473 1 46.03 215 ALA B CA 1
ATOM 4502 C C . ALA B 1 215 ? 12.094 40.281 3.256 1 46.03 215 ALA B C 1
ATOM 4504 O O . ALA B 1 215 ? 12.594 39.25 3.68 1 46.03 215 ALA B O 1
ATOM 4505 N N . ARG B 1 216 ? 13 41.156 2.82 1 45.41 216 ARG B N 1
ATOM 4506 C CA . ARG B 1 216 ? 14.18 41.312 3.662 1 45.41 216 ARG B CA 1
ATOM 4507 C C . ARG B 1 216 ? 13.922 40.781 5.07 1 45.41 216 ARG B C 1
ATOM 4509 O O . ARG B 1 216 ? 14.812 40.219 5.703 1 45.41 216 ARG B O 1
ATOM 4516 N N . LEU B 1 217 ? 12.906 41.312 5.734 1 45.81 217 LEU B N 1
ATOM 4517 C CA . LEU B 1 217 ? 12.805 41.219 7.188 1 45.81 217 LEU B CA 1
ATOM 4518 C C . LEU B 1 217 ? 12.18 39.906 7.617 1 45.81 217 LEU B C 1
ATOM 4520 O O . LEU B 1 217 ? 11.523 39.844 8.656 1 45.81 217 LEU B O 1
ATOM 4524 N N . GLN B 1 218 ? 11.883 38.969 6.711 1 46.88 218 GLN B N 1
ATOM 4525 C CA . GLN B 1 218 ? 11.484 37.719 7.312 1 46.88 218 GLN B CA 1
ATOM 4526 C C . GLN B 1 218 ? 12.547 37.188 8.273 1 46.88 218 GLN B C 1
ATOM 4528 O O . GLN B 1 218 ? 12.5 36.031 8.703 1 46.88 218 GLN B O 1
ATOM 4533 N N . ALA B 1 219 ? 13.594 37.969 8.391 1 42.91 219 ALA B N 1
ATOM 4534 C CA . ALA B 1 219 ? 14.602 37.531 9.352 1 42.91 219 ALA B CA 1
ATOM 4535 C C . ALA B 1 219 ? 14.047 37.531 10.773 1 42.91 219 ALA B C 1
ATOM 4537 O O . ALA B 1 219 ? 13.125 38.312 11.078 1 42.91 219 ALA B O 1
ATOM 4538 N N . LYS B 1 220 ? 14.383 36.531 11.484 1 45.81 220 LYS B N 1
ATOM 4539 C CA . LYS B 1 220 ? 14.195 36.562 12.93 1 45.81 220 LYS B CA 1
ATOM 4540 C C . LYS B 1 220 ? 14.477 37.938 13.492 1 45.81 220 LYS B C 1
ATOM 4542 O O . LYS B 1 220 ? 15.57 38.5 13.312 1 45.81 220 LYS B O 1
ATOM 4547 N N . GLY B 1 221 ? 13.438 38.719 13.773 1 49.12 221 GLY B N 1
ATOM 4548 C CA . GLY B 1 221 ? 13.562 40.062 14.312 1 49.12 221 GLY B CA 1
ATOM 4549 C C . GLY B 1 221 ? 13.031 41.125 13.383 1 49.12 221 GLY B C 1
ATOM 4550 O O . GLY B 1 221 ? 13.039 42.312 13.719 1 49.12 221 GLY B O 1
ATOM 4551 N N . GLY B 1 222 ? 12.648 40.812 12.164 1 56.91 222 GLY B N 1
ATOM 4552 C CA . GLY B 1 222 ? 12.094 41.844 11.289 1 56.91 222 GLY B CA 1
ATOM 4553 C C . GLY B 1 222 ? 10.641 42.156 11.578 1 56.91 222 GLY B C 1
ATOM 4554 O O . GLY B 1 222 ? 10.031 41.531 12.461 1 56.91 222 GLY B O 1
ATOM 4555 N N . PRO B 1 223 ? 10.164 43.219 10.914 1 63.25 223 PRO B N 1
ATOM 4556 C CA . PRO B 1 223 ? 8.82 43.688 11.258 1 63.25 223 PRO B CA 1
ATOM 4557 C C . PRO B 1 223 ? 7.734 42.656 10.883 1 63.25 223 PRO B C 1
ATOM 4559 O O . PRO B 1 223 ? 6.629 42.719 11.43 1 63.25 223 PRO B O 1
ATOM 4562 N N . PHE B 1 224 ? 8.219 41.781 9.914 1 67.25 224 PHE B N 1
ATOM 4563 C CA . PHE B 1 224 ? 7.207 40.812 9.484 1 67.25 224 PHE B CA 1
ATOM 4564 C C . PHE B 1 224 ? 7.379 39.5 10.219 1 67.25 224 PHE B C 1
ATOM 4566 O O . PHE B 1 224 ? 8.5 39 10.367 1 67.25 224 PHE B O 1
ATOM 4573 N N . GLU B 1 225 ? 6.336 39 10.75 1 67.5 225 GLU B N 1
ATOM 4574 C CA . GLU B 1 225 ? 6.301 37.656 11.336 1 67.5 225 GLU B CA 1
ATOM 4575 C C . GLU B 1 225 ? 5.281 36.781 10.617 1 67.5 225 GLU B C 1
ATOM 4577 O O . GLU B 1 225 ? 4.121 37.156 10.469 1 67.5 225 GLU B O 1
ATOM 4582 N N . CYS B 1 226 ? 5.828 35.75 9.984 1 69.31 226 CYS B N 1
ATOM 4583 C CA . CYS B 1 226 ? 4.934 34.812 9.328 1 69.31 226 CYS B CA 1
ATOM 4584 C C . CYS B 1 226 ? 4.406 33.781 10.312 1 69.31 226 CYS B C 1
ATOM 4586 O O . CYS B 1 226 ? 5.172 32.969 10.828 1 69.31 226 CYS B O 1
ATOM 4588 N N . VAL B 1 227 ? 3.166 33.938 10.555 1 68.38 227 VAL B N 1
ATOM 4589 C CA . VAL B 1 227 ? 2.523 33.031 11.508 1 68.38 227 VAL B CA 1
ATOM 4590 C C . VAL B 1 227 ? 1.363 32.281 10.828 1 68.38 227 VAL B C 1
ATOM 4592 O O . VAL B 1 227 ? 0.825 32.781 9.828 1 68.38 227 VAL B O 1
ATOM 4595 N N . PRO B 1 228 ? 1.079 31.141 11.297 1 72.44 228 PRO B N 1
ATOM 4596 C CA . PRO B 1 228 ? -0.091 30.453 10.742 1 72.44 228 PRO B CA 1
ATOM 4597 C C . PRO B 1 228 ? -1.368 31.281 10.852 1 72.44 228 PRO B C 1
ATOM 4599 O O . PRO B 1 228 ? -1.522 32.062 11.797 1 72.44 228 PRO B O 1
ATOM 4602 N N . THR B 1 229 ? -2.201 31.094 9.852 1 69.94 229 THR B N 1
ATOM 4603 C CA . THR B 1 229 ? -3.453 31.844 9.82 1 69.94 229 THR B CA 1
ATOM 4604 C C . THR B 1 229 ? -4.32 31.5 11.023 1 69.94 229 THR B C 1
ATOM 4606 O O . THR B 1 229 ? -4.262 30.375 11.539 1 69.94 229 THR B O 1
ATOM 4609 N N . TYR B 1 230 ? -5.152 32.5 11.336 1 63.66 230 TYR B N 1
ATOM 4610 C CA . TYR B 1 230 ? -6.059 32.344 12.461 1 63.66 230 TYR B CA 1
ATOM 4611 C C . TYR B 1 230 ? -7.133 31.297 12.156 1 63.66 230 TYR B C 1
ATOM 4613 O O . TYR B 1 230 ? -7.652 30.641 13.062 1 63.66 230 TYR B O 1
ATOM 4621 N N . GLU B 1 231 ? -7.469 31.172 10.906 1 66.12 231 GLU B N 1
ATOM 4622 C CA . GLU B 1 231 ? -8.539 30.266 10.484 1 66.12 231 GLU B CA 1
ATOM 4623 C C . GLU B 1 231 ? -8.07 28.812 10.477 1 66.12 231 GLU B C 1
ATOM 4625 O O . GLU B 1 231 ? -8.867 27.906 10.242 1 66.12 231 GLU B O 1
ATOM 4630 N N . ASN B 1 232 ? -6.988 28.516 10.875 1 72.38 232 ASN B N 1
ATOM 4631 C CA . ASN B 1 232 ? -6.465 27.156 10.914 1 72.38 232 ASN B CA 1
ATOM 4632 C C . ASN B 1 232 ? -6.621 26.453 9.57 1 72.38 232 ASN B C 1
ATOM 4634 O O . ASN B 1 232 ? -7.152 25.344 9.508 1 72.38 232 ASN B O 1
ATOM 4638 N N . THR B 1 233 ? -6.27 27.141 8.57 1 83.12 233 THR B N 1
ATOM 4639 C CA . THR B 1 233 ? -6.34 26.578 7.23 1 83.12 233 THR B CA 1
ATOM 4640 C C . THR B 1 233 ? -4.988 25.984 6.816 1 83.12 233 THR B C 1
ATOM 4642 O O . THR B 1 233 ? -3.955 26.344 7.387 1 83.12 233 THR B O 1
ATOM 4645 N N . TYR B 1 234 ? -5.16 25.141 5.883 1 86.81 234 TYR B N 1
ATOM 4646 C CA . TYR B 1 234 ? -3.977 24.406 5.43 1 86.81 234 TYR B CA 1
ATOM 4647 C C . TYR B 1 234 ? -3.791 24.562 3.924 1 86.81 234 TYR B C 1
ATOM 4649 O O . TYR B 1 234 ? -4.727 24.922 3.209 1 86.81 234 TYR B O 1
ATOM 4657 N N . GLU B 1 235 ? -2.525 24.391 3.549 1 88.44 235 GLU B N 1
ATOM 4658 C CA . GLU B 1 235 ? -2.16 24.297 2.139 1 88.44 235 GLU B CA 1
ATOM 4659 C C . GLU B 1 235 ? -1.513 22.953 1.824 1 88.44 235 GLU B C 1
ATOM 4661 O O . GLU B 1 235 ? -0.706 22.453 2.607 1 88.44 235 GLU B O 1
ATOM 4666 N N . TRP B 1 236 ? -2.029 22.438 0.697 1 90.31 236 TRP B N 1
ATOM 4667 C CA . TRP B 1 236 ? -1.382 21.219 0.231 1 90.31 236 TRP B CA 1
ATOM 4668 C C . TRP B 1 236 ? -0.164 21.531 -0.629 1 90.31 236 TRP B C 1
ATOM 4670 O O . TRP B 1 236 ? -0.199 22.453 -1.444 1 90.31 236 TRP B O 1
ATOM 4680 N N . GLY B 1 237 ? 0.939 20.719 -0.38 1 88.56 237 GLY B N 1
ATOM 4681 C CA . GLY B 1 237 ? 2.137 21.016 -1.151 1 88.56 237 GLY B CA 1
ATOM 4682 C C . GLY B 1 237 ? 3.068 19.828 -1.28 1 88.56 237 GLY B C 1
ATOM 4683 O O . GLY B 1 237 ? 2.707 18.703 -0.908 1 88.56 237 GLY B O 1
ATOM 4684 N N . LEU B 1 238 ? 4.168 20.094 -1.973 1 87.38 238 LEU B N 1
ATOM 4685 C CA . LEU B 1 238 ? 5.176 19.078 -2.248 1 87.38 238 LEU B CA 1
ATOM 4686 C C . LEU B 1 238 ? 6.523 19.484 -1.658 1 87.38 238 LEU B C 1
ATOM 4688 O O . LEU B 1 238 ? 6.879 20.656 -1.65 1 87.38 238 LEU B O 1
ATOM 4692 N N . ALA B 1 239 ? 7.184 18.516 -1.104 1 86 239 ALA B N 1
ATOM 4693 C CA . ALA B 1 239 ? 8.562 18.672 -0.647 1 86 239 ALA B CA 1
ATOM 4694 C C . ALA B 1 239 ? 9.539 18.078 -1.656 1 86 239 ALA B C 1
ATOM 4696 O O . ALA B 1 239 ? 9.891 16.891 -1.571 1 86 239 ALA B O 1
ATOM 4697 N N . PRO B 1 240 ? 10.078 18.859 -2.518 1 83.38 240 PRO B N 1
ATOM 4698 C CA . PRO B 1 240 ? 10.906 18.344 -3.604 1 83.38 240 PRO B CA 1
ATOM 4699 C C . PRO B 1 240 ? 12.227 17.734 -3.105 1 83.38 240 PRO B C 1
ATOM 4701 O O . PRO B 1 240 ? 12.867 16.984 -3.824 1 83.38 240 PRO B O 1
ATOM 4704 N N . GLY B 1 241 ? 12.617 18.094 -1.86 1 83.12 241 GLY B N 1
ATOM 4705 C CA . GLY B 1 241 ? 13.836 17.5 -1.316 1 83.12 241 GLY B CA 1
ATOM 4706 C C . GLY B 1 241 ? 13.812 15.992 -1.312 1 83.12 241 GLY B C 1
ATOM 4707 O O . GLY B 1 241 ? 14.859 15.344 -1.397 1 83.12 241 GLY B O 1
ATOM 4708 N N . ILE B 1 242 ? 12.68 15.43 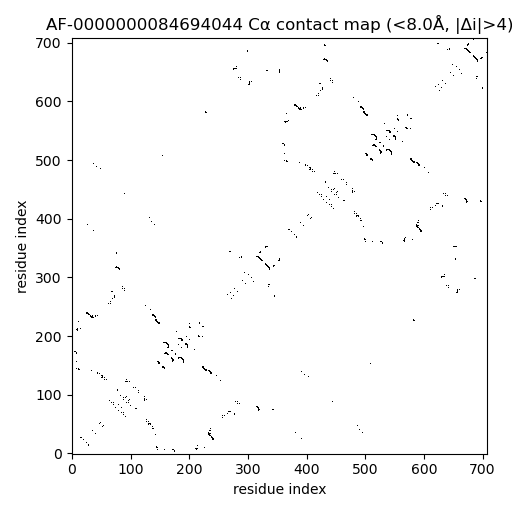-1.272 1 87.62 242 ILE B N 1
ATOM 4709 C CA . ILE B 1 242 ? 12.531 13.977 -1.224 1 87.62 242 ILE B CA 1
ATOM 4710 C C . ILE B 1 242 ? 12.938 13.375 -2.568 1 87.62 242 ILE B C 1
ATOM 4712 O O . ILE B 1 242 ? 13.336 12.211 -2.637 1 87.62 242 ILE B O 1
ATOM 4716 N N . LEU B 1 243 ? 12.953 14.188 -3.58 1 87.31 243 LEU B N 1
ATOM 4717 C CA . LEU B 1 243 ? 13.375 13.711 -4.895 1 87.31 243 LEU B CA 1
ATOM 4718 C C . LEU B 1 243 ? 14.859 13.375 -4.906 1 87.31 243 LEU B C 1
ATOM 4720 O O . LEU B 1 243 ? 15.305 12.516 -5.672 1 87.31 243 LEU B O 1
ATOM 4724 N N . LEU B 1 244 ? 15.5 14 -4.012 1 87.81 244 LEU B N 1
ATOM 4725 C CA . LEU B 1 244 ? 16.938 13.734 -3.926 1 87.81 244 LEU B CA 1
ATOM 4726 C C . LEU B 1 244 ? 17.203 12.344 -3.371 1 87.81 244 LEU B C 1
ATOM 4728 O O . LEU B 1 244 ? 18.281 11.789 -3.561 1 87.81 244 LEU B O 1
ATOM 4732 N N . ILE B 1 245 ? 16.203 11.781 -2.742 1 88.62 245 ILE B N 1
ATOM 4733 C CA . ILE B 1 245 ? 16.297 10.414 -2.24 1 88.62 245 ILE B CA 1
ATOM 4734 C C . ILE B 1 245 ? 15.688 9.445 -3.246 1 88.62 245 ILE B C 1
ATOM 4736 O O . ILE B 1 245 ? 16.281 8.414 -3.564 1 88.62 245 ILE B O 1
ATOM 4740 N N . TRP B 1 246 ? 14.641 9.883 -3.834 1 92 246 TRP B N 1
ATOM 4741 C CA . TRP B 1 246 ? 13.875 9.023 -4.73 1 92 246 TRP B CA 1
ATOM 4742 C C . TRP B 1 246 ? 14.648 8.758 -6.02 1 92 246 TRP B C 1
ATOM 4744 O O . TRP B 1 246 ? 14.742 7.613 -6.473 1 92 246 TRP B O 1
ATOM 4754 N N . ILE B 1 247 ? 15.258 9.734 -6.543 1 93.69 247 ILE B N 1
ATOM 4755 C CA . ILE B 1 247 ? 15.875 9.617 -7.859 1 93.69 247 ILE B CA 1
ATOM 4756 C C . ILE B 1 247 ? 17.078 8.688 -7.781 1 93.69 247 ILE B C 1
ATOM 4758 O O . ILE B 1 247 ? 17.203 7.75 -8.57 1 93.69 247 ILE B O 1
ATOM 4762 N N . PRO B 1 248 ? 17.969 8.883 -6.789 1 95.75 248 PRO B N 1
ATOM 4763 C CA . PRO B 1 248 ? 19.078 7.934 -6.715 1 95.75 248 PRO B CA 1
ATOM 4764 C C . PRO B 1 248 ? 18.609 6.5 -6.465 1 95.75 248 PRO B C 1
ATOM 4766 O 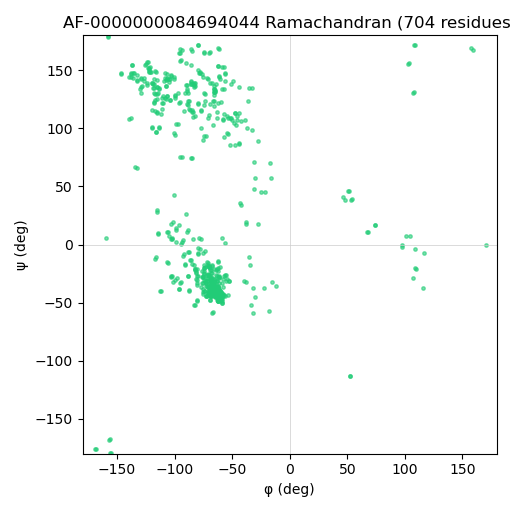O . PRO B 1 248 ? 19.172 5.559 -7.035 1 95.75 248 PRO B O 1
ATOM 4769 N N . LEU B 1 249 ? 17.641 6.293 -5.719 1 96.06 249 LEU B N 1
ATOM 4770 C CA . LEU B 1 249 ? 17.141 4.949 -5.457 1 96.06 249 LEU B CA 1
ATOM 4771 C C . LEU B 1 249 ? 16.547 4.332 -6.723 1 96.06 249 LEU B C 1
ATOM 4773 O O . LEU B 1 249 ? 16.766 3.15 -7 1 96.06 249 LEU B O 1
ATOM 4777 N N . MET B 1 250 ? 15.898 5.133 -7.461 1 96.5 250 MET B N 1
ATOM 4778 C CA . MET B 1 250 ? 15.328 4.68 -8.727 1 96.5 250 MET B CA 1
ATOM 4779 C C . MET B 1 250 ? 16.422 4.336 -9.727 1 96.5 250 MET B C 1
ATOM 4781 O O . MET B 1 250 ? 16.312 3.354 -10.461 1 96.5 250 MET B O 1
ATOM 4785 N N . LEU B 1 251 ? 17.453 5.117 -9.695 1 97.06 251 LEU B N 1
ATOM 4786 C CA . LEU B 1 251 ? 18.562 4.863 -10.602 1 97.06 251 LEU B CA 1
ATOM 4787 C C . LEU B 1 251 ? 19.281 3.572 -10.234 1 97.06 251 LEU B C 1
ATOM 4789 O O . LEU B 1 251 ? 19.609 2.77 -11.109 1 97.06 251 LEU B O 1
ATOM 4793 N N . ILE B 1 252 ? 19.469 3.391 -8.961 1 97.31 252 ILE B N 1
ATOM 4794 C CA . ILE B 1 252 ? 20.109 2.166 -8.484 1 97.31 252 ILE B CA 1
ATOM 4795 C C . ILE B 1 252 ? 19.234 0.964 -8.836 1 97.31 252 ILE B C 1
ATOM 4797 O O . ILE B 1 252 ? 19.734 -0.047 -9.344 1 97.31 252 ILE B O 1
ATOM 4801 N N . TRP B 1 253 ? 17.969 1.086 -8.609 1 97.12 253 TRP B N 1
ATOM 4802 C CA . TRP B 1 253 ? 17.031 -0.001 -8.891 1 97.12 253 TRP B CA 1
ATOM 4803 C C . TRP B 1 253 ? 17 -0.312 -10.391 1 97.12 253 TRP B C 1
ATOM 4805 O O . TRP B 1 253 ? 17.078 -1.477 -10.789 1 97.12 253 TRP B O 1
ATOM 4815 N N . THR B 1 254 ? 16.969 0.729 -11.164 1 96.75 254 THR B N 1
ATOM 4816 C CA . THR B 1 254 ? 16.922 0.54 -12.609 1 96.75 254 THR B CA 1
ATOM 4817 C C . THR B 1 254 ? 18.219 -0.07 -13.125 1 96.75 254 THR B C 1
ATOM 4819 O O . THR B 1 254 ? 18.188 -0.962 -13.977 1 96.75 254 THR B O 1
ATOM 4822 N N . ALA B 1 255 ? 19.25 0.436 -12.609 1 97.06 255 ALA B N 1
ATOM 4823 C CA . ALA B 1 255 ? 20.547 -0.105 -13.016 1 97.06 255 ALA B CA 1
ATOM 4824 C C . ALA B 1 255 ? 20.656 -1.577 -12.633 1 97.06 255 ALA B C 1
ATOM 4826 O O . ALA B 1 255 ? 21.125 -2.396 -13.43 1 97.06 255 ALA B O 1
ATOM 4827 N N . GLY B 1 256 ? 20.281 -1.892 -11.43 1 96.44 256 GLY B N 1
ATOM 4828 C CA . GLY B 1 256 ? 20.312 -3.283 -11.008 1 96.44 256 GLY B CA 1
ATOM 4829 C C . GLY B 1 256 ? 19.406 -4.18 -11.828 1 96.44 256 GLY B C 1
ATOM 4830 O O . GLY B 1 256 ? 19.797 -5.285 -12.211 1 96.44 256 GLY B O 1
ATOM 4831 N N . MET B 1 257 ? 18.25 -3.689 -12.109 1 96.06 257 MET B N 1
ATOM 4832 C CA . MET B 1 257 ? 17.312 -4.449 -12.938 1 96.06 257 MET B CA 1
ATOM 4833 C C . MET B 1 257 ? 17.875 -4.652 -14.344 1 96.06 257 MET B C 1
ATOM 4835 O O . MET B 1 257 ? 17.719 -5.723 -14.93 1 96.06 257 MET B O 1
ATOM 4839 N N . TYR B 1 258 ? 18.484 -3.66 -14.789 1 95.69 258 TYR B N 1
ATOM 4840 C CA . TYR B 1 258 ? 19.078 -3.752 -16.125 1 95.69 258 TYR B CA 1
ATOM 4841 C C . TYR B 1 258 ? 20.219 -4.762 -16.141 1 95.69 258 TYR B C 1
ATOM 4843 O O . TYR B 1 258 ? 20.375 -5.516 -17.094 1 95.69 258 TYR B O 1
ATOM 4851 N N . LEU B 1 259 ? 21 -4.781 -15.141 1 95.56 259 LEU B N 1
ATOM 4852 C CA . LEU B 1 259 ? 22.109 -5.723 -15.055 1 95.56 259 LEU B CA 1
ATOM 4853 C C . LEU B 1 259 ? 21.609 -7.16 -15.023 1 95.56 259 LEU B C 1
ATOM 4855 O O . LEU B 1 259 ? 22.156 -8.031 -15.695 1 95.56 259 LEU B O 1
ATOM 4859 N N . VAL B 1 260 ? 20.609 -7.414 -14.234 1 94.75 260 VAL B N 1
ATOM 4860 C CA . VAL B 1 260 ? 20.031 -8.758 -14.156 1 94.75 260 VAL B CA 1
ATOM 4861 C C . VAL B 1 260 ? 19.422 -9.141 -15.5 1 94.75 260 VAL B C 1
ATOM 4863 O O . VAL B 1 260 ? 19.594 -10.273 -15.961 1 94.75 260 VAL B O 1
ATOM 4866 N N . TRP B 1 261 ? 18.75 -8.164 -16.031 1 93.25 261 TRP B N 1
ATOM 4867 C CA . TRP B 1 261 ? 18.156 -8.391 -17.344 1 93.25 261 TRP B CA 1
ATOM 4868 C C . TRP B 1 261 ? 19.234 -8.703 -18.391 1 93.25 261 TRP B C 1
ATOM 4870 O O . TRP B 1 261 ? 19.078 -9.633 -19.188 1 93.25 261 TRP B O 1
ATOM 4880 N N . PHE B 1 262 ? 20.297 -7.992 -18.344 1 93.31 262 PHE B N 1
ATOM 4881 C CA . PHE B 1 262 ? 21.391 -8.18 -19.281 1 93.31 262 PHE B CA 1
ATOM 4882 C C . PHE B 1 262 ? 22.047 -9.539 -19.078 1 93.31 262 PHE B C 1
ATOM 4884 O O . PHE B 1 262 ? 22.391 -10.227 -20.047 1 93.31 262 PHE B O 1
ATOM 4891 N N . ASP B 1 263 ? 22.219 -9.891 -17.891 1 91.94 263 ASP B N 1
ATOM 4892 C CA . ASP B 1 263 ? 22.812 -11.188 -17.578 1 91.94 263 ASP B CA 1
ATOM 4893 C C . ASP B 1 263 ? 21.938 -12.328 -18.078 1 91.94 263 ASP B C 1
ATOM 4895 O O . ASP B 1 263 ? 22.438 -13.32 -18.625 1 91.94 263 ASP B O 1
ATOM 4899 N N . THR B 1 264 ? 20.703 -12.211 -17.953 1 91 264 THR B N 1
ATOM 4900 C CA . THR B 1 264 ? 19.766 -13.234 -18.406 1 91 264 THR B CA 1
ATOM 4901 C C . THR B 1 264 ? 19.75 -13.328 -19.922 1 91 264 THR B C 1
ATOM 4903 O O . THR B 1 264 ? 19.766 -14.43 -20.484 1 91 264 THR B O 1
ATOM 4906 N N . HIS B 1 265 ? 19.797 -12.234 -20.531 1 90.31 265 HIS B N 1
ATOM 4907 C CA . HIS B 1 265 ? 19.734 -12.203 -21.984 1 90.31 265 HIS B CA 1
ATOM 4908 C C . HIS B 1 265 ? 21.016 -12.75 -22.609 1 90.31 265 HIS B C 1
ATOM 4910 O O . HIS B 1 265 ? 20.969 -13.359 -23.672 1 90.31 265 HIS B O 1
ATOM 4916 N N . ARG B 1 266 ? 22.031 -12.656 -21.906 1 90.69 266 ARG B N 1
ATOM 4917 C CA . ARG B 1 266 ? 23.312 -13.062 -22.484 1 90.69 266 ARG B CA 1
ATOM 4918 C C . ARG B 1 266 ? 23.641 -14.508 -22.109 1 90.69 266 ARG B C 1
ATOM 4920 O O . ARG B 1 266 ? 24.219 -15.242 -22.922 1 90.69 266 ARG B O 1
ATOM 4927 N N . ASN B 1 267 ? 23.25 -14.914 -20.984 1 89.88 267 ASN B N 1
ATOM 4928 C CA . ASN B 1 267 ? 23.812 -16.156 -20.484 1 89.88 267 ASN B CA 1
ATOM 4929 C C . ASN B 1 267 ? 22.75 -17.25 -20.328 1 89.88 267 ASN B C 1
ATOM 4931 O O . ASN B 1 267 ? 23.078 -18.422 -20.125 1 89.88 267 ASN B O 1
ATOM 4935 N N . SER B 1 268 ? 21.516 -16.953 -20.422 1 88.69 268 SER B N 1
ATOM 4936 C CA . SER B 1 268 ? 20.5 -17.984 -20.281 1 88.69 268 SER B CA 1
ATOM 4937 C C . SER B 1 268 ? 20.188 -18.641 -21.625 1 88.69 268 SER B C 1
ATOM 4939 O O . SER B 1 268 ? 19.781 -17.969 -22.578 1 88.69 268 SER B O 1
ATOM 4941 N N . LYS B 1 269 ? 20.312 -19.859 -21.703 1 85.44 269 LYS B N 1
ATOM 4942 C CA . LYS B 1 269 ? 20.062 -20.609 -22.938 1 85.44 269 LYS B CA 1
ATOM 4943 C C . LYS B 1 269 ? 18.578 -20.719 -23.234 1 85.44 269 LYS B C 1
ATOM 4945 O O . LYS B 1 269 ? 18.141 -20.562 -24.375 1 85.44 269 LYS B O 1
ATOM 4950 N N . LEU B 1 270 ? 17.828 -20.922 -22.219 1 85.69 270 LEU B N 1
ATOM 4951 C CA . LEU B 1 270 ? 16.391 -21.062 -22.391 1 85.69 270 LEU B CA 1
ATOM 4952 C C . LEU B 1 270 ? 15.758 -19.75 -22.828 1 85.69 270 LEU B C 1
ATOM 4954 O O . LEU B 1 270 ? 14.867 -19.734 -23.672 1 85.69 270 LEU B O 1
ATOM 4958 N N . TRP B 1 271 ? 16.281 -18.734 -22.234 1 86.56 271 TRP B N 1
ATOM 4959 C CA . TRP B 1 271 ? 15.766 -17.422 -22.594 1 86.56 271 TRP B CA 1
ATOM 4960 C C . TRP B 1 271 ? 16.094 -17.078 -24.047 1 86.56 271 TRP B C 1
ATOM 4962 O O . TRP B 1 271 ? 15.25 -16.562 -24.781 1 86.56 271 TRP B O 1
ATOM 4972 N N . ARG B 1 272 ? 17.234 -17.406 -24.484 1 84.69 272 ARG B N 1
ATOM 4973 C CA . ARG B 1 272 ? 17.688 -17.109 -25.828 1 84.69 272 ARG B CA 1
ATOM 4974 C C . ARG B 1 272 ? 16.953 -17.969 -26.859 1 84.69 272 ARG B C 1
ATOM 4976 O O . ARG B 1 272 ? 16.781 -17.562 -28 1 84.69 272 ARG B O 1
ATOM 4983 N N . SER B 1 273 ? 16.547 -19.125 -26.438 1 83.81 273 SER B N 1
ATOM 4984 C CA . SER B 1 273 ? 15.82 -20.031 -27.328 1 83.81 273 SER B CA 1
ATOM 4985 C C . SER B 1 273 ? 14.352 -19.625 -27.438 1 83.81 273 SER B C 1
ATOM 4987 O O . SER B 1 273 ? 13.602 -20.203 -28.234 1 83.81 273 SER B O 1
ATOM 4989 N N . GLY B 1 274 ? 13.914 -18.625 -26.578 1 82.38 274 GLY B N 1
ATOM 4990 C CA . GLY B 1 274 ? 12.562 -18.109 -26.672 1 82.38 274 GLY B CA 1
ATOM 4991 C C . GLY B 1 274 ? 11.609 -18.75 -25.672 1 82.38 274 GLY B C 1
ATOM 4992 O O . GLY B 1 274 ? 10.414 -18.438 -25.672 1 82.38 274 GLY B O 1
ATOM 4993 N N . ARG B 1 275 ? 12.141 -19.672 -24.891 1 86.25 275 ARG B N 1
ATOM 4994 C CA . ARG B 1 275 ? 11.297 -20.312 -23.891 1 86.25 275 ARG B CA 1
ATOM 4995 C C . ARG B 1 275 ? 11.242 -19.5 -22.609 1 86.25 275 ARG B C 1
ATOM 4997 O O . ARG B 1 275 ? 11.742 -19.938 -21.562 1 86.25 275 ARG B O 1
ATOM 5004 N N . ARG B 1 276 ? 10.555 -18.484 -22.688 1 87.5 276 ARG B N 1
ATOM 5005 C CA . ARG B 1 276 ? 10.469 -17.578 -21.562 1 87.5 276 ARG B CA 1
ATOM 5006 C C . ARG B 1 276 ? 9.523 -18.109 -20.484 1 87.5 276 ARG B C 1
ATOM 5008 O O . ARG B 1 276 ? 8.523 -18.766 -20.812 1 87.5 276 ARG B O 1
ATOM 5015 N N . LEU B 1 277 ? 9.867 -17.797 -19.375 1 89.31 277 LEU B N 1
ATOM 5016 C CA . LEU B 1 277 ? 9.102 -18.25 -18.219 1 89.31 277 LEU B CA 1
ATOM 5017 C C . LEU B 1 277 ? 7.934 -17.312 -17.922 1 89.31 277 LEU B C 1
ATOM 5019 O O . LEU B 1 277 ? 8.039 -16.109 -18.141 1 89.31 277 LEU B O 1
ATOM 5023 N N . GLY B 1 278 ? 6.883 -17.828 -17.578 1 89.5 278 GLY B N 1
ATOM 5024 C CA . GLY B 1 278 ? 5.672 -17.156 -17.141 1 89.5 278 GLY B CA 1
ATOM 5025 C C . GLY B 1 278 ? 4.777 -18.031 -16.281 1 89.5 278 GLY B C 1
ATOM 5026 O O . GLY B 1 278 ? 5.211 -19.062 -15.773 1 89.5 278 GLY B O 1
ATOM 5027 N N . MET B 1 279 ? 3.652 -17.578 -16.094 1 88.94 279 MET B N 1
ATOM 5028 C CA . MET B 1 279 ? 2.748 -18.266 -15.18 1 88.94 279 MET B CA 1
ATOM 5029 C C . MET B 1 279 ? 2.438 -19.672 -15.68 1 88.94 279 MET B C 1
ATOM 5031 O O . MET B 1 279 ? 2.58 -20.656 -14.938 1 88.94 279 MET B O 1
ATOM 5035 N N . TRP B 1 280 ? 2.088 -19.812 -16.938 1 90.88 280 TRP B N 1
ATOM 5036 C CA . TRP B 1 280 ? 1.67 -21.094 -17.484 1 90.88 280 TRP B CA 1
ATOM 5037 C C . TRP B 1 280 ? 2.852 -22.047 -17.578 1 90.88 280 TRP B C 1
ATOM 5039 O O . TRP B 1 280 ? 2.723 -23.25 -17.281 1 90.88 280 TRP B O 1
ATOM 5049 N N . ARG B 1 281 ? 3.895 -21.5 -17.984 1 91.94 281 ARG B N 1
ATOM 5050 C CA . ARG B 1 281 ? 5.09 -22.344 -18.062 1 91.94 281 ARG B CA 1
ATOM 5051 C C . ARG B 1 281 ? 5.52 -22.812 -16.672 1 91.94 281 ARG B C 1
ATOM 5053 O O . ARG B 1 281 ? 5.914 -23.953 -16.5 1 91.94 281 ARG B O 1
ATOM 5060 N N . ALA B 1 282 ? 5.43 -21.969 -15.734 1 91.88 282 ALA B N 1
ATOM 5061 C CA . ALA B 1 282 ? 5.781 -22.328 -14.367 1 91.88 282 ALA B CA 1
ATOM 5062 C C . ALA B 1 282 ? 4.844 -23.406 -13.82 1 91.88 282 ALA B C 1
ATOM 5064 O O . ALA B 1 282 ? 5.277 -24.328 -13.125 1 91.88 282 ALA B O 1
ATOM 5065 N N . VAL B 1 283 ? 3.607 -23.281 -14.156 1 92.19 283 VAL B N 1
ATOM 5066 C CA . VAL B 1 283 ? 2.613 -24.25 -13.703 1 92.19 283 VAL B CA 1
ATOM 5067 C C . VAL B 1 283 ? 2.943 -25.625 -14.266 1 92.19 283 VAL B C 1
ATOM 5069 O O . VAL B 1 283 ? 2.967 -26.609 -13.523 1 92.19 283 VAL B O 1
ATOM 5072 N N . LEU B 1 284 ? 3.219 -25.688 -15.516 1 91.69 284 LEU B N 1
ATOM 5073 C CA . LEU B 1 284 ? 3.484 -26.953 -16.188 1 91.69 284 LEU B CA 1
ATOM 5074 C C . LEU B 1 284 ? 4.797 -27.562 -15.688 1 91.69 284 LEU B C 1
ATOM 5076 O O . LEU B 1 284 ? 4.867 -28.766 -15.406 1 91.69 284 LEU B O 1
ATOM 5080 N N . ASP B 1 285 ? 5.754 -26.734 -15.555 1 90.19 285 ASP B N 1
ATOM 5081 C CA . ASP B 1 285 ? 7.051 -27.219 -15.102 1 90.19 285 ASP B CA 1
ATOM 5082 C C . ASP B 1 285 ? 6.984 -27.703 -13.656 1 90.19 285 ASP B C 1
ATOM 5084 O O . ASP B 1 285 ? 7.562 -28.734 -13.312 1 90.19 285 ASP B O 1
ATOM 5088 N N . LEU B 1 286 ? 6.336 -27.016 -12.891 1 90.19 286 LEU B N 1
ATOM 5089 C CA . LEU B 1 286 ? 6.227 -27.391 -11.477 1 90.19 286 LEU B CA 1
ATOM 5090 C C . LEU B 1 286 ? 5.402 -28.656 -11.312 1 90.19 286 LEU B C 1
ATOM 5092 O O . LEU B 1 286 ? 5.734 -29.516 -10.484 1 90.19 286 LEU B O 1
ATOM 5096 N N . ALA B 1 287 ? 4.34 -28.672 -12.016 1 91 287 ALA B N 1
ATOM 5097 C CA . ALA B 1 287 ? 3.498 -29.875 -11.938 1 91 287 ALA B CA 1
ATOM 5098 C C . ALA B 1 287 ? 4.281 -31.125 -12.32 1 91 287 ALA B C 1
ATOM 5100 O O . ALA B 1 287 ? 4.152 -32.156 -11.68 1 91 287 ALA B O 1
ATOM 5101 N N . GLU B 1 288 ? 5.047 -30.984 -13.367 1 87.94 288 GLU B N 1
ATOM 5102 C CA . GLU B 1 288 ? 5.855 -32.125 -13.805 1 87.94 288 GLU B CA 1
ATOM 5103 C C . GLU B 1 288 ? 6.895 -32.5 -12.75 1 87.94 288 GLU B C 1
ATOM 5105 O O . GLU B 1 288 ? 7.137 -33.688 -12.508 1 87.94 288 GLU B O 1
ATOM 5110 N N . ALA B 1 289 ? 7.453 -31.531 -12.164 1 87.5 289 ALA B N 1
ATOM 5111 C CA . ALA B 1 289 ? 8.461 -31.781 -11.133 1 87.5 289 ALA B CA 1
ATOM 5112 C C . ALA B 1 289 ? 7.836 -32.438 -9.906 1 87.5 289 ALA B C 1
ATOM 5114 O O . ALA B 1 289 ? 8.43 -33.344 -9.32 1 87.5 289 ALA B O 1
ATOM 5115 N N . ILE B 1 290 ? 6.723 -32 -9.523 1 88.31 290 ILE B N 1
ATOM 5116 C CA . ILE B 1 290 ? 6.043 -32.562 -8.359 1 88.31 290 ILE B CA 1
ATOM 5117 C C . ILE B 1 290 ? 5.648 -34.031 -8.641 1 88.31 290 ILE B C 1
ATOM 5119 O O . ILE B 1 290 ? 5.797 -34.875 -7.773 1 88.31 290 ILE B O 1
ATOM 5123 N N . ARG B 1 291 ? 5.18 -34.25 -9.812 1 87.69 291 ARG B N 1
ATOM 5124 C CA . ARG B 1 291 ? 4.781 -35.594 -10.172 1 87.69 291 ARG B CA 1
ATOM 5125 C C . ARG B 1 291 ? 5.988 -36.531 -10.234 1 87.69 291 ARG B C 1
ATOM 5127 O O . ARG B 1 291 ? 5.883 -37.719 -9.938 1 87.69 291 ARG B O 1
ATOM 5134 N N . GLU B 1 292 ? 7.059 -36.031 -10.656 1 83.94 292 GLU B N 1
ATOM 5135 C CA . GLU B 1 292 ? 8.281 -36.812 -10.672 1 83.94 292 GLU B CA 1
ATOM 5136 C C . GLU B 1 292 ? 8.719 -37.188 -9.258 1 83.94 292 GLU B C 1
ATOM 5138 O O . GLU B 1 292 ? 9.188 -38.312 -9.031 1 83.94 292 GLU B O 1
ATOM 5143 N N . ASP B 1 293 ? 8.5 -36.344 -8.336 1 84.38 293 ASP B N 1
ATOM 5144 C CA . ASP B 1 293 ? 8.984 -36.531 -6.977 1 84.38 293 ASP B CA 1
ATOM 5145 C C . ASP B 1 293 ? 7.969 -37.344 -6.156 1 84.38 293 ASP B C 1
ATOM 5147 O O . ASP B 1 293 ? 8.344 -38.188 -5.336 1 84.38 293 ASP B O 1
ATOM 5151 N N . LEU B 1 294 ? 6.664 -37.031 -6.379 1 86.38 294 LEU B N 1
ATOM 5152 C CA . LEU B 1 294 ? 5.656 -37.625 -5.496 1 86.38 294 LEU B CA 1
ATOM 5153 C C . LEU B 1 294 ? 4.883 -38.719 -6.207 1 86.38 294 LEU B C 1
ATOM 5155 O O . LEU B 1 294 ? 4.176 -39.5 -5.566 1 86.38 294 LEU B O 1
ATOM 5159 N N . GLY B 1 295 ? 4.973 -38.781 -7.516 1 82.19 295 GLY B N 1
ATOM 5160 C CA . GLY B 1 295 ? 4.25 -39.781 -8.266 1 82.19 295 GLY B CA 1
ATOM 5161 C C . GLY B 1 295 ? 3.078 -39.219 -9.047 1 82.19 295 GLY B C 1
ATOM 5162 O O . GLY B 1 295 ? 2.707 -38.062 -8.875 1 82.19 295 GLY B O 1
ATOM 5163 N N . PRO B 1 296 ? 2.475 -40 -9.875 1 79 296 PRO B N 1
ATOM 5164 C CA . PRO B 1 296 ? 1.419 -39.531 -10.773 1 79 296 PRO B CA 1
ATOM 5165 C C . PRO B 1 296 ? 0.057 -39.438 -10.086 1 79 296 PRO B C 1
ATOM 5167 O O . PRO B 1 296 ? -0.807 -38.656 -10.523 1 79 296 PRO B O 1
ATOM 5170 N N . ASP B 1 297 ? -0.186 -40.156 -9.031 1 78.69 297 ASP B N 1
ATOM 5171 C CA . ASP B 1 297 ? -1.51 -40.219 -8.414 1 78.69 297 ASP B CA 1
ATOM 5172 C C . ASP B 1 297 ? -1.644 -39.188 -7.293 1 78.69 297 ASP B C 1
ATOM 5174 O O . ASP B 1 297 ? -1.722 -39.531 -6.117 1 78.69 297 ASP B O 1
ATOM 5178 N N . LEU B 1 298 ? -1.807 -37.906 -7.699 1 83.62 298 LEU B N 1
ATOM 5179 C CA . LEU B 1 298 ? -1.832 -36.844 -6.695 1 83.62 298 LEU B CA 1
ATOM 5180 C C . LEU B 1 298 ? -3.205 -36.188 -6.641 1 83.62 298 LEU B C 1
ATOM 5182 O O . LEU B 1 298 ? -3.4 -35.219 -5.91 1 83.62 298 LEU B O 1
ATOM 5186 N N . ALA B 1 299 ? -4.164 -36.719 -7.281 1 80.19 299 ALA B N 1
ATOM 5187 C CA . ALA B 1 299 ? -5.457 -36.031 -7.445 1 80.19 299 ALA B CA 1
ATOM 5188 C C . ALA B 1 299 ? -6.23 -36 -6.129 1 80.19 299 ALA B C 1
ATOM 5190 O O . ALA B 1 299 ? -7.062 -35.125 -5.91 1 80.19 299 ALA B O 1
ATOM 5191 N N . GLY B 1 300 ? -5.965 -36.938 -5.281 1 77.75 300 GLY B N 1
ATOM 5192 C CA . GLY B 1 300 ? -6.734 -37.031 -4.055 1 77.75 300 GLY B CA 1
ATOM 5193 C C . GLY B 1 300 ? -6.121 -36.281 -2.9 1 77.75 300 GLY B C 1
ATOM 5194 O O . GLY B 1 300 ? -6.77 -36.062 -1.875 1 77.75 300 GLY B O 1
ATOM 5195 N N . TYR B 1 301 ? -4.934 -35.781 -3.029 1 83.88 301 TYR B N 1
ATOM 5196 C CA . TYR B 1 301 ? -4.246 -35.125 -1.926 1 83.88 301 TYR B CA 1
ATOM 5197 C C . TYR B 1 301 ? -4.672 -33.656 -1.81 1 83.88 301 TYR B C 1
ATOM 5199 O O . TYR B 1 301 ? -4.875 -32.969 -2.82 1 83.88 301 TYR B O 1
ATOM 5207 N N . SER B 1 302 ? -4.855 -33.312 -0.612 1 87.94 302 SER B N 1
ATOM 5208 C CA . SER B 1 302 ? -5.145 -31.906 -0.336 1 87.94 302 SER B CA 1
ATOM 5209 C C . SER B 1 302 ? -3.891 -31.047 -0.469 1 87.94 302 SER B C 1
ATOM 5211 O O . SER B 1 302 ? -2.779 -31.578 -0.562 1 87.94 302 SER B O 1
ATOM 5213 N N . ASN B 1 303 ? -4.117 -29.812 -0.529 1 89.19 303 ASN B N 1
ATOM 5214 C CA . ASN B 1 303 ? -2.98 -28.906 -0.624 1 89.19 303 ASN B CA 1
ATOM 5215 C C . ASN B 1 303 ? -2.057 -29.031 0.583 1 89.19 303 ASN B C 1
ATOM 5217 O O . ASN B 1 303 ? -0.833 -28.984 0.443 1 89.19 303 ASN B O 1
ATOM 5221 N N . GLU B 1 304 ? -2.6 -29.141 1.732 1 88.94 304 GLU B N 1
ATOM 5222 C CA . GLU B 1 304 ? -1.793 -29.25 2.945 1 88.94 304 GLU B CA 1
ATOM 5223 C C . GLU B 1 304 ? -0.93 -30.5 2.924 1 88.94 304 GLU B C 1
ATOM 5225 O O . GLU B 1 304 ? 0.234 -30.469 3.328 1 88.94 304 GLU B O 1
ATOM 5230 N N . GLU B 1 305 ? -1.492 -31.578 2.436 1 90.19 305 GLU B N 1
ATOM 5231 C CA . GLU B 1 305 ? -0.75 -32.812 2.332 1 90.19 305 GLU B CA 1
ATOM 5232 C C . GLU B 1 305 ? 0.378 -32.719 1.311 1 90.19 305 GLU B C 1
ATOM 5234 O O . GLU B 1 305 ? 1.474 -33.25 1.529 1 90.19 305 GLU B O 1
ATOM 5239 N N . LEU B 1 306 ? 0.028 -32.031 0.28 1 89.62 306 LEU B N 1
ATOM 5240 C CA . LEU B 1 306 ? 1.043 -31.844 -0.749 1 89.62 306 LEU B CA 1
ATOM 5241 C C . LEU B 1 306 ? 2.17 -30.953 -0.234 1 89.62 306 LEU B C 1
ATOM 5243 O O . LEU B 1 306 ? 3.346 -31.219 -0.496 1 89.62 306 LEU B O 1
ATOM 5247 N N . ASP B 1 307 ? 1.79 -29.969 0.465 1 88.5 307 ASP B N 1
ATOM 5248 C CA . ASP B 1 307 ? 2.773 -29.047 1.035 1 88.5 307 ASP B CA 1
ATOM 5249 C C . ASP B 1 307 ? 3.699 -29.781 2.01 1 88.5 307 ASP B C 1
ATOM 5251 O O . ASP B 1 307 ? 4.91 -29.562 2.006 1 88.5 307 ASP B O 1
ATOM 5255 N N . LYS B 1 308 ? 3.172 -30.578 2.783 1 88.81 308 LYS B N 1
ATOM 5256 C CA . LYS B 1 308 ? 3.963 -31.375 3.727 1 88.81 308 LYS B CA 1
ATOM 5257 C C . LYS B 1 308 ? 4.883 -32.344 2.996 1 88.81 308 LYS B C 1
ATOM 5259 O O . LYS B 1 308 ? 6.055 -32.5 3.359 1 88.81 308 LYS B O 1
ATOM 5264 N N . ALA B 1 309 ? 4.336 -32.969 1.978 1 87.88 309 ALA B N 1
ATOM 5265 C CA . ALA B 1 309 ? 5.125 -33.938 1.211 1 87.88 309 ALA B CA 1
ATOM 5266 C C . ALA B 1 309 ? 6.281 -33.25 0.493 1 87.88 309 ALA B C 1
ATOM 5268 O O . ALA B 1 309 ? 7.395 -33.781 0.454 1 87.88 309 ALA B O 1
ATOM 5269 N N . ILE B 1 310 ? 6.035 -32.094 -0.008 1 86 310 ILE B N 1
ATOM 5270 C CA . ILE B 1 310 ? 7.051 -31.344 -0.745 1 86 310 ILE B CA 1
ATOM 5271 C C . ILE B 1 310 ? 8.125 -30.844 0.219 1 86 310 ILE B C 1
ATOM 5273 O O . ILE B 1 310 ? 9.32 -30.891 -0.089 1 86 310 ILE B O 1
ATOM 5277 N N . ASN B 1 311 ? 7.684 -30.375 1.33 1 82.62 311 ASN B N 1
ATOM 5278 C CA . ASN B 1 311 ? 8.633 -29.875 2.324 1 82.62 311 ASN B CA 1
ATOM 5279 C C . ASN B 1 311 ? 9.484 -31 2.9 1 82.62 311 ASN B C 1
ATOM 5281 O O . ASN B 1 311 ? 10.656 -30.797 3.215 1 82.62 311 ASN B O 1
ATOM 5285 N N . GLU B 1 312 ? 8.891 -32.062 3.119 1 83.06 312 GLU B N 1
ATOM 5286 C CA . GLU B 1 312 ? 9.625 -33.188 3.666 1 83.06 312 GLU B CA 1
ATOM 5287 C C . GLU B 1 312 ? 10.664 -33.719 2.676 1 83.06 312 GLU B C 1
ATOM 5289 O O . GLU B 1 312 ? 11.742 -34.156 3.074 1 83.06 312 GLU B O 1
ATOM 5294 N N . LYS B 1 313 ? 10.289 -33.625 1.512 1 76.94 313 LYS B N 1
ATOM 5295 C CA . LYS B 1 313 ? 11.234 -34.094 0.507 1 76.94 313 LYS B CA 1
ATOM 5296 C C . LYS B 1 313 ? 12.375 -33.125 0.311 1 76.94 313 LYS B C 1
ATOM 5298 O O . LYS B 1 313 ? 13.477 -33.5 -0.097 1 76.94 313 LYS B O 1
ATOM 5303 N N . GLY B 1 314 ? 12.094 -31.844 0.757 1 66.19 314 GLY B N 1
ATOM 5304 C CA . GLY B 1 314 ? 13.117 -30.812 0.706 1 66.19 314 GLY B CA 1
ATOM 5305 C C . GLY B 1 314 ? 13.734 -30.641 -0.67 1 66.19 314 GLY B C 1
ATOM 5306 O O . GLY B 1 314 ? 14.938 -30.422 -0.794 1 66.19 314 GLY B O 1
ATOM 5307 N N . SER B 1 315 ? 12.977 -30.719 -1.649 1 67.31 315 SER B N 1
ATOM 5308 C CA . SER B 1 315 ? 13.586 -30.844 -2.967 1 67.31 315 SER B CA 1
ATOM 5309 C C . SER B 1 315 ? 13.844 -29.484 -3.592 1 67.31 315 SER B C 1
ATOM 5311 O O . SER B 1 315 ? 13.156 -28.516 -3.271 1 67.31 315 SER B O 1
ATOM 5313 N N . SER B 1 316 ? 15.008 -29.406 -4.062 1 80.06 316 SER B N 1
ATOM 5314 C CA . SER B 1 316 ? 15.398 -28.312 -4.949 1 80.06 316 SER B CA 1
ATOM 5315 C C . SER B 1 316 ? 15.391 -28.766 -6.41 1 80.06 316 SER B C 1
ATOM 5317 O O . SER B 1 316 ? 15.602 -29.938 -6.707 1 80.06 316 SER B O 1
ATOM 5319 N N . TRP B 1 317 ? 14.953 -27.797 -7.199 1 81.69 317 TRP B N 1
ATOM 5320 C CA . TRP B 1 317 ? 14.797 -28.203 -8.594 1 81.69 317 TRP B CA 1
ATOM 5321 C C . TRP B 1 317 ? 15.664 -27.344 -9.508 1 81.69 317 TRP B C 1
ATOM 5323 O O . TRP B 1 317 ? 15.969 -26.188 -9.18 1 81.69 317 TRP B O 1
ATOM 5333 N N . MET B 1 318 ? 16.062 -27.984 -10.516 1 80.5 318 MET B N 1
ATOM 5334 C CA . MET B 1 318 ? 16.812 -27.312 -11.578 1 80.5 318 MET B CA 1
ATOM 5335 C C . MET B 1 318 ? 16.328 -27.766 -12.953 1 80.5 318 MET B C 1
ATOM 5337 O O . MET B 1 318 ? 15.758 -28.844 -13.086 1 80.5 318 MET B O 1
ATOM 5341 N N . TYR B 1 319 ? 16.516 -26.938 -13.875 1 84.56 319 TYR B N 1
ATOM 5342 C CA . TYR B 1 319 ? 16.109 -27.312 -15.227 1 84.56 319 TYR B CA 1
ATOM 5343 C C . TYR B 1 319 ? 17.047 -28.375 -15.797 1 84.56 319 TYR B C 1
ATOM 5345 O O . TYR B 1 319 ? 18.25 -28.359 -15.523 1 84.56 319 TYR B O 1
ATOM 5353 N N . TYR B 1 320 ? 16.469 -29.25 -16.531 1 79.31 320 TYR B N 1
ATOM 5354 C CA . TYR B 1 320 ? 17.219 -30.281 -17.234 1 79.31 320 TYR B CA 1
ATOM 5355 C C . TYR B 1 320 ? 16.688 -30.484 -18.656 1 79.31 320 TYR B C 1
ATOM 5357 O O . TYR B 1 320 ? 15.555 -30.094 -18.953 1 79.31 320 TYR B O 1
ATOM 5365 N N . ALA B 1 321 ? 17.516 -30.797 -19.531 1 79.31 321 ALA B N 1
ATOM 5366 C CA . ALA B 1 321 ? 17.125 -31.156 -20.891 1 79.31 321 ALA B CA 1
ATOM 5367 C C . ALA B 1 321 ? 17.516 -32.594 -21.219 1 79.31 321 ALA B C 1
ATOM 5369 O O . ALA B 1 321 ? 18.609 -33.031 -20.859 1 79.31 321 ALA B O 1
ATOM 5370 N N . GLU B 1 322 ? 16.516 -33.406 -21.594 1 75.12 322 GLU B N 1
ATOM 5371 C CA . GLU B 1 322 ? 16.797 -34.75 -22 1 75.12 322 GLU B CA 1
ATOM 5372 C C . GLU B 1 322 ? 16.609 -34.938 -23.5 1 75.12 322 GLU B C 1
ATOM 5374 O O . GLU B 1 322 ? 15.664 -34.406 -24.078 1 75.12 322 GLU B O 1
ATOM 5379 N N . GLY B 1 323 ? 17.703 -35.469 -24.141 1 66.75 323 GLY B N 1
ATOM 5380 C CA . GLY B 1 323 ? 17.641 -35.719 -25.562 1 66.75 323 GLY B CA 1
ATOM 5381 C C . GLY B 1 323 ? 16.578 -36.75 -25.938 1 66.75 323 GLY B C 1
ATOM 5382 O O . GLY B 1 323 ? 15.898 -37.281 -25.062 1 66.75 323 GLY B O 1
ATOM 5383 N N . PRO B 1 324 ? 16.297 -36.875 -27.312 1 64 324 PRO B N 1
ATOM 5384 C CA . PRO B 1 324 ? 15.32 -37.844 -27.781 1 64 324 PRO B CA 1
ATOM 5385 C C . PRO B 1 324 ? 15.641 -39.281 -27.344 1 64 324 PRO B C 1
ATOM 5387 O O . PRO B 1 324 ? 16.812 -39.625 -27.234 1 64 324 PRO B O 1
ATOM 5390 N N . ALA B 1 325 ? 14.867 -39.906 -26.484 1 58.25 325 ALA B N 1
ATOM 5391 C CA . ALA B 1 325 ? 15.047 -41.281 -26.078 1 58.25 325 ALA B CA 1
ATOM 5392 C C . ALA B 1 325 ? 14.172 -42.219 -26.891 1 58.25 325 ALA B C 1
ATOM 5394 O O . ALA B 1 325 ? 13.344 -41.781 -27.688 1 58.25 325 ALA B O 1
ATOM 5395 N N . VAL B 1 326 ? 14.492 -43.531 -26.719 1 55.34 326 VAL B N 1
ATOM 5396 C CA . VAL B 1 326 ? 13.719 -44.562 -27.375 1 55.34 326 VAL B CA 1
ATOM 5397 C C . VAL B 1 326 ? 12.25 -44.469 -26.969 1 55.34 326 VAL B C 1
ATOM 5399 O O . VAL B 1 326 ? 11.93 -44.469 -25.781 1 55.34 326 VAL B O 1
ATOM 5402 N N . GLY B 1 327 ? 11.281 -43.969 -27.969 1 53 327 GLY B N 1
ATOM 5403 C CA . GLY B 1 327 ? 9.844 -43.844 -27.797 1 53 327 GLY B CA 1
ATOM 5404 C C . GLY B 1 327 ? 9.367 -42.406 -27.688 1 53 327 GLY B C 1
ATOM 5405 O O . GLY B 1 327 ? 8.164 -42.156 -27.703 1 53 327 GLY B O 1
ATOM 5406 N N . ARG B 1 328 ? 10.562 -41.625 -27.297 1 60.06 328 ARG B N 1
ATOM 5407 C CA . ARG B 1 328 ? 10.219 -40.188 -27.297 1 60.06 328 ARG B CA 1
ATOM 5408 C C . ARG B 1 328 ? 11.086 -39.438 -28.281 1 60.06 328 ARG B C 1
ATOM 5410 O O . ARG B 1 328 ? 12.203 -39.031 -27.953 1 60.06 328 ARG B O 1
ATOM 5417 N N . PRO B 1 329 ? 10.609 -39.125 -29.406 1 60.84 329 PRO B N 1
ATOM 5418 C CA . PRO B 1 329 ? 11.422 -38.5 -30.453 1 60.84 329 PRO B CA 1
ATOM 5419 C C . PRO B 1 329 ? 11.711 -37.031 -30.172 1 60.84 329 PRO B C 1
ATOM 5421 O O . PRO B 1 329 ? 12.562 -36.406 -30.844 1 60.84 329 PRO B O 1
ATOM 5424 N N . VAL B 1 330 ? 11.023 -36.531 -29.078 1 66.19 330 VAL B N 1
ATOM 5425 C CA . VAL B 1 330 ? 11.188 -35.094 -28.859 1 66.19 330 VAL B CA 1
ATOM 5426 C C . VAL B 1 330 ? 11.914 -34.875 -27.531 1 66.19 330 VAL B C 1
ATOM 5428 O O . VAL B 1 330 ? 11.766 -35.656 -26.594 1 66.19 330 VAL B O 1
ATOM 5431 N N . SER B 1 331 ? 12.875 -33.938 -27.641 1 74.88 331 SER B N 1
ATOM 5432 C CA . SER B 1 331 ? 13.609 -33.562 -26.438 1 74.88 331 SER B CA 1
ATOM 5433 C C . SER B 1 331 ? 12.672 -32.969 -25.391 1 74.88 331 SER B C 1
ATOM 5435 O O . SER B 1 331 ? 11.602 -32.438 -25.719 1 74.88 331 SER B O 1
ATOM 5437 N N . HIS B 1 332 ? 13.023 -33.281 -24.188 1 81.06 332 HIS B N 1
ATOM 5438 C CA . HIS B 1 332 ? 12.164 -32.844 -23.078 1 81.06 332 HIS B CA 1
ATOM 5439 C C . HIS B 1 332 ? 12.906 -31.891 -22.156 1 81.06 332 HIS B C 1
ATOM 5441 O O . HIS B 1 332 ? 14.078 -32.125 -21.844 1 81.06 332 HIS B O 1
ATOM 5447 N N . ILE B 1 333 ? 12.305 -30.703 -21.969 1 78.31 333 ILE B N 1
ATOM 5448 C CA . ILE B 1 333 ? 12.812 -29.75 -20.984 1 78.31 333 ILE B CA 1
ATOM 5449 C C . ILE B 1 333 ? 11.883 -29.719 -19.766 1 78.31 333 ILE B C 1
ATOM 5451 O O . ILE B 1 333 ? 10.664 -29.641 -19.906 1 78.31 333 ILE B O 1
ATOM 5455 N N . GLY B 1 334 ? 12.438 -29.891 -18.594 1 80.56 334 GLY B N 1
ATOM 5456 C CA . GLY B 1 334 ? 11.625 -29.859 -17.391 1 80.56 334 GLY B CA 1
ATOM 5457 C C . GLY B 1 334 ? 12.422 -29.531 -16.141 1 80.56 334 GLY B C 1
ATOM 5458 O O . GLY B 1 334 ? 13.594 -29.172 -16.219 1 80.56 334 GLY B O 1
ATOM 5459 N N . LEU B 1 335 ? 11.75 -29.453 -15.023 1 81.81 335 LEU B N 1
ATOM 5460 C CA . LEU B 1 335 ? 12.344 -29.25 -13.711 1 81.81 335 LEU B CA 1
ATOM 5461 C C . LEU B 1 335 ? 12.461 -30.562 -12.953 1 81.81 335 LEU B C 1
ATOM 5463 O O . LEU B 1 335 ? 11.547 -31.391 -12.992 1 81.81 335 LEU B O 1
ATOM 5467 N N . SER B 1 336 ? 13.641 -30.859 -12.5 1 79.25 336 SER B N 1
ATOM 5468 C CA . SER B 1 336 ? 13.812 -32.094 -11.766 1 79.25 336 SER B CA 1
ATOM 5469 C C . SER B 1 336 ? 14.711 -31.906 -10.547 1 79.25 336 SER B C 1
ATOM 5471 O O . SER B 1 336 ? 15.57 -31.031 -10.539 1 79.25 336 SER B O 1
ATOM 5473 N N . SER B 1 337 ? 14.398 -32.625 -9.461 1 76.62 337 SER B N 1
ATOM 5474 C CA . SER B 1 337 ? 15.25 -32.594 -8.273 1 76.62 337 SER B CA 1
ATOM 5475 C C . SER B 1 337 ? 16.391 -33.594 -8.406 1 76.62 337 SER B C 1
ATOM 5477 O O . SER B 1 337 ? 17.344 -33.562 -7.629 1 76.62 337 SER B O 1
ATOM 5479 N N . ARG B 1 338 ? 16.297 -34.531 -9.312 1 67.56 338 ARG B N 1
ATOM 5480 C CA . ARG B 1 338 ? 17.234 -35.656 -9.406 1 67.56 338 ARG B CA 1
ATOM 5481 C C . ARG B 1 338 ? 18.422 -35.281 -10.297 1 67.56 338 ARG B C 1
ATOM 5483 O O . ARG B 1 338 ? 19.453 -35.969 -10.273 1 67.56 338 ARG B O 1
ATOM 5490 N N . GLN B 1 339 ? 18.172 -34.406 -11.172 1 62.09 339 GLN B N 1
ATOM 5491 C CA . GLN B 1 339 ? 19.234 -34.156 -12.148 1 62.09 339 GLN B CA 1
ATOM 5492 C C . GLN B 1 339 ? 20.25 -33.156 -11.609 1 62.09 339 GLN B C 1
ATOM 5494 O O . GLN B 1 339 ? 19.875 -32.219 -10.914 1 62.09 339 GLN B O 1
ATOM 5499 N N . SER B 1 340 ? 21.453 -33.812 -11.438 1 62.56 340 SER B N 1
ATOM 5500 C CA . SER B 1 340 ? 22.594 -33.031 -10.984 1 62.56 340 SER B CA 1
ATOM 5501 C C . SER B 1 340 ? 23.484 -32.594 -12.148 1 62.56 340 SER B C 1
ATOM 5503 O O . SER B 1 340 ? 23.547 -33.281 -13.164 1 62.56 340 SER B O 1
ATOM 5505 N N . GLY B 1 341 ? 23.484 -31.266 -12.656 1 60.19 341 GLY B N 1
ATOM 5506 C CA . GLY B 1 341 ? 24.438 -30.781 -13.648 1 60.19 341 GLY B CA 1
ATOM 5507 C C . GLY B 1 341 ? 23.938 -29.578 -14.422 1 60.19 341 GLY B C 1
ATOM 5508 O O . GLY B 1 341 ? 22.797 -29.156 -14.258 1 60.19 341 GLY B O 1
ATOM 5509 N N . LYS B 1 342 ? 24.906 -29.016 -15.141 1 62.31 342 LYS B N 1
ATOM 5510 C CA . LYS B 1 342 ? 24.641 -27.812 -15.93 1 62.31 342 LYS B CA 1
ATOM 5511 C C . LYS B 1 342 ? 23.672 -28.109 -17.078 1 62.31 342 LYS B C 1
ATOM 5513 O O . LYS B 1 342 ? 23.797 -29.125 -17.75 1 62.31 342 LYS B O 1
ATOM 5518 N N . PHE B 1 343 ? 22.562 -27.312 -17.031 1 69.19 343 PHE B N 1
ATOM 5519 C CA . PHE B 1 343 ? 21.578 -27.391 -18.094 1 69.19 343 PHE B CA 1
ATOM 5520 C C . PHE B 1 343 ? 22.234 -27.234 -19.469 1 69.19 343 PHE B C 1
ATOM 5522 O O . PHE B 1 343 ? 23.016 -26.312 -19.672 1 69.19 343 PHE B O 1
ATOM 5529 N N . ASP B 1 344 ? 22.328 -28.25 -20.266 1 63.03 344 ASP B N 1
ATOM 5530 C CA . ASP B 1 344 ? 22.875 -28.141 -21.609 1 63.03 344 ASP B CA 1
ATOM 5531 C C . ASP B 1 344 ? 21.812 -28.406 -22.672 1 63.03 344 ASP B C 1
ATOM 5533 O O . ASP B 1 344 ? 21.125 -29.438 -22.641 1 63.03 344 ASP B O 1
ATOM 5537 N N . LEU B 1 345 ? 21.266 -27.312 -23.297 1 63.72 345 LEU B N 1
ATOM 5538 C CA . LEU B 1 345 ? 20.359 -27.469 -24.438 1 63.72 345 LEU B CA 1
ATOM 5539 C C . LEU B 1 345 ? 21.141 -27.859 -25.688 1 63.72 345 LEU B C 1
ATOM 5541 O O . LEU B 1 345 ? 22.125 -27.203 -26.047 1 63.72 345 LEU B O 1
ATOM 5545 N N . ARG B 1 346 ? 21.312 -29.125 -26.031 1 53.47 346 ARG B N 1
ATOM 5546 C CA . ARG B 1 346 ? 22.016 -29.438 -27.266 1 53.47 346 ARG B CA 1
ATOM 5547 C C . ARG B 1 346 ? 21.375 -28.719 -28.453 1 53.47 346 ARG B C 1
ATOM 5549 O O . ARG B 1 346 ? 20.141 -28.75 -28.609 1 53.47 346 ARG B O 1
ATOM 5556 N N . ALA B 1 347 ? 21.969 -27.484 -28.828 1 47.69 347 ALA B N 1
ATOM 5557 C CA . ALA B 1 347 ? 21.656 -26.641 -29.984 1 47.69 347 ALA B CA 1
ATOM 5558 C C . ALA B 1 347 ? 21.359 -27.5 -31.203 1 47.69 347 ALA B C 1
ATOM 5560 O O . ALA B 1 347 ? 21.547 -27.047 -32.344 1 47.69 347 ALA B O 1
ATOM 5561 N N . ASP B 1 348 ? 21.062 -28.641 -31.219 1 42.81 348 ASP B N 1
ATOM 5562 C CA . ASP B 1 348 ? 20.906 -29.172 -32.562 1 42.81 348 ASP B CA 1
ATOM 5563 C C . ASP B 1 348 ? 19.703 -28.547 -33.281 1 42.81 348 ASP B C 1
ATOM 5565 O O . ASP B 1 348 ? 18.594 -28.531 -32.719 1 42.81 348 ASP B O 1
ATOM 5569 N N . ALA B 1 349 ? 19.906 -27.562 -34.25 1 46 349 ALA B N 1
ATOM 5570 C CA . ALA B 1 349 ? 19.172 -26.75 -35.219 1 46 349 ALA B CA 1
ATOM 5571 C C . ALA B 1 349 ? 17.891 -27.453 -35.688 1 46 349 ALA B C 1
ATOM 5573 O O . ALA B 1 349 ? 17.031 -26.844 -36.312 1 46 349 ALA B O 1
ATOM 5574 N N . GLY B 1 350 ? 17.375 -28.5 -34.938 1 47.25 350 GLY B N 1
ATOM 5575 C CA . GLY B 1 350 ? 16.219 -29.25 -35.438 1 47.25 350 GLY B CA 1
ATOM 5576 C C . GLY B 1 350 ? 15.484 -30 -34.344 1 47.25 350 GLY B C 1
ATOM 5577 O O . GLY B 1 350 ? 14.57 -30.781 -34.625 1 47.25 350 GLY B O 1
ATOM 5578 N N . GLN B 1 351 ? 15.914 -29.781 -33.125 1 48.25 351 GLN B N 1
ATOM 5579 C CA . GLN B 1 351 ? 15.281 -30.688 -32.188 1 48.25 351 GLN B CA 1
ATOM 5580 C C . GLN B 1 351 ? 14.008 -30.094 -31.594 1 48.25 351 GLN B C 1
ATOM 5582 O O . GLN B 1 351 ? 13.992 -28.922 -31.219 1 48.25 351 GLN B O 1
ATOM 5587 N N . LEU B 1 352 ? 12.852 -30.688 -31.891 1 52.22 352 LEU B N 1
ATOM 5588 C CA . LEU B 1 352 ? 11.516 -30.344 -31.406 1 52.22 352 LEU B CA 1
ATOM 5589 C C . LEU B 1 352 ? 11.375 -30.688 -29.938 1 52.22 352 LEU B C 1
ATOM 5591 O O . LEU B 1 352 ? 11.844 -31.734 -29.484 1 52.22 352 LEU B O 1
ATOM 5595 N N . TYR B 1 353 ? 11.289 -29.672 -29.219 1 52.16 353 TYR B N 1
ATOM 5596 C CA . TYR B 1 353 ? 11.055 -29.922 -27.797 1 52.16 353 TYR B CA 1
ATOM 5597 C C . TYR B 1 353 ? 9.562 -30.031 -27.5 1 52.16 353 TYR B C 1
ATOM 5599 O O . TYR B 1 353 ? 8.758 -29.266 -28.031 1 52.16 353 TYR B O 1
ATOM 5607 N N . GLY B 1 354 ? 8.977 -31.281 -27 1 56.31 354 GLY B N 1
ATOM 5608 C CA . GLY B 1 354 ? 7.605 -31.531 -26.578 1 56.31 354 GLY B CA 1
ATOM 5609 C C . GLY B 1 354 ? 7.512 -32.094 -25.172 1 56.31 354 GLY B C 1
ATOM 5610 O O . GLY B 1 354 ? 8.5 -32.594 -24.625 1 56.31 354 GLY B O 1
#

Nearest PDB structures (foldseek):
  2n9d-assembly1_A  TM=4.818E-01  e=4.385E+00  Homo sapiens
  2n9d-assembly1_A  TM=4.820E-01  e=4.473E+00  Homo sapiens

Radius of gyration: 34.54 Å; Cα contacts (8 Å, |Δi|>4): 1236; chains: 2; bounding box: 53×110×84 Å